Protein AF-A0A9E3S788-F1 (afdb_monomer_lite)

Structure (mmCIF, N/CA/C/O backbone):
data_AF-A0A9E3S788-F1
#
_entry.id   AF-A0A9E3S788-F1
#
loop_
_atom_site.group_PDB
_atom_site.id
_atom_site.type_symbol
_atom_site.label_atom_id
_atom_site.label_alt_id
_atom_site.label_comp_id
_atom_site.label_asym_id
_atom_site.label_entity_id
_atom_site.label_seq_id
_atom_site.pdbx_PDB_ins_code
_atom_site.Cartn_x
_atom_site.Cartn_y
_atom_site.Cartn_z
_atom_site.occupancy
_atom_site.B_iso_or_equiv
_atom_site.auth_seq_id
_atom_site.auth_comp_id
_atom_site.auth_asym_id
_atom_site.auth_atom_id
_atom_site.pdbx_PDB_model_num
ATOM 1 N N . MET A 1 1 ? -44.494 21.023 23.500 1.00 51.97 1 MET A N 1
ATOM 2 C CA . MET A 1 1 ? -43.697 19.990 24.198 1.00 51.97 1 MET A CA 1
ATOM 3 C C . MET A 1 1 ? -44.691 18.911 24.565 1.00 51.97 1 MET A C 1
ATOM 5 O O . MET A 1 1 ? -45.677 19.260 25.193 1.00 51.97 1 MET A O 1
ATOM 9 N N . ASP A 1 2 ? -44.509 17.673 24.111 1.00 56.81 2 ASP A N 1
ATOM 10 C CA . ASP A 1 2 ? -45.463 16.597 24.415 1.00 56.81 2 ASP A CA 1
ATOM 11 C C . ASP A 1 2 ? -45.472 16.323 25.936 1.00 56.81 2 ASP A C 1
ATOM 13 O O . ASP A 1 2 ? -44.430 16.396 26.594 1.00 56.81 2 ASP A O 1
ATOM 17 N N . ILE A 1 3 ? -46.638 16.017 26.510 1.00 45.88 3 ILE A N 1
ATOM 18 C CA . ILE A 1 3 ? -46.829 15.645 27.922 1.00 45.88 3 ILE A CA 1
ATOM 19 C C . ILE A 1 3 ? -45.903 14.476 28.302 1.00 45.88 3 ILE A C 1
ATOM 21 O O . ILE A 1 3 ? -45.375 14.432 29.417 1.00 45.88 3 ILE A O 1
ATOM 25 N N . ALA A 1 4 ? -45.625 13.573 27.356 1.00 45.78 4 ALA A N 1
ATOM 26 C CA . ALA A 1 4 ? -44.659 12.491 27.535 1.00 45.78 4 ALA A CA 1
ATOM 27 C C . ALA A 1 4 ? -43.223 13.001 27.781 1.00 45.78 4 ALA A C 1
ATOM 29 O O . ALA A 1 4 ? -42.484 12.433 28.587 1.00 45.78 4 ALA A O 1
ATOM 30 N N . GLU A 1 5 ? -42.836 14.106 27.144 1.00 53.78 5 GLU A N 1
ATOM 31 C CA . GLU A 1 5 ? -41.527 14.738 27.315 1.00 53.78 5 GLU A CA 1
ATOM 32 C C . GLU A 1 5 ? -41.461 15.565 28.610 1.00 53.78 5 GLU A C 1
ATOM 34 O O . GLU A 1 5 ? -40.453 15.525 29.315 1.00 53.78 5 GLU A O 1
ATOM 39 N N . ALA A 1 6 ? -42.572 16.195 29.012 1.00 50.94 6 ALA A N 1
ATOM 40 C CA . ALA A 1 6 ? -42.699 16.856 30.314 1.00 50.94 6 ALA A CA 1
ATOM 41 C C . ALA A 1 6 ? -42.519 15.871 31.488 1.00 50.94 6 ALA A C 1
ATOM 43 O O . ALA A 1 6 ? -41.813 16.164 32.455 1.00 50.94 6 ALA A O 1
ATOM 44 N N . HIS A 1 7 ? -43.112 14.675 31.391 1.00 46.72 7 HIS A N 1
ATOM 45 C CA . HIS A 1 7 ? -42.959 13.617 32.395 1.00 46.72 7 HIS A CA 1
ATOM 46 C C . HIS A 1 7 ? -41.556 12.996 32.399 1.00 46.72 7 HIS A C 1
ATOM 48 O O . HIS A 1 7 ? -41.038 12.674 33.469 1.00 46.72 7 HIS A O 1
ATOM 54 N N . ARG A 1 8 ? -40.903 12.880 31.235 1.00 51.12 8 ARG A N 1
ATOM 55 C CA . ARG A 1 8 ? -39.520 12.386 31.134 1.00 51.12 8 ARG A CA 1
ATOM 56 C C . ARG A 1 8 ? -38.520 13.341 31.790 1.00 51.12 8 ARG A C 1
ATOM 58 O O . ARG A 1 8 ? -37.602 12.888 32.465 1.00 51.12 8 ARG A O 1
ATOM 65 N N . VAL A 1 9 ? -38.734 14.652 31.655 1.00 53.38 9 VAL A N 1
ATOM 66 C CA . VAL A 1 9 ? -37.914 15.678 32.319 1.00 53.38 9 VAL A CA 1
ATOM 67 C C . VAL A 1 9 ? -38.135 15.679 33.835 1.00 53.38 9 VAL A C 1
ATOM 69 O O . VAL A 1 9 ? -37.173 15.835 34.577 1.00 53.38 9 VAL A O 1
ATOM 72 N N . LEU A 1 10 ? -39.358 15.438 34.321 1.00 49.16 10 LEU A N 1
ATOM 73 C CA . LEU A 1 10 ? -39.637 15.338 35.763 1.00 49.16 10 LEU A CA 1
ATOM 74 C C . LEU A 1 10 ? -39.034 14.079 36.416 1.00 49.16 10 LEU A C 1
ATOM 76 O O . LEU A 1 10 ? -38.689 14.118 37.596 1.00 49.16 10 LEU A O 1
ATOM 80 N N . GLY A 1 11 ? -38.840 12.995 35.655 1.00 49.06 11 GLY A N 1
ATOM 81 C CA . GLY A 1 11 ? -38.170 11.773 36.122 1.00 49.06 11 GLY A CA 1
ATOM 82 C C . GLY A 1 11 ? -36.664 11.918 36.395 1.00 49.06 11 GLY A C 1
ATOM 83 O O . GLY A 1 11 ? -36.104 11.094 37.109 1.00 49.06 11 GLY A O 1
ATOM 84 N N . LEU A 1 12 ? -36.013 12.973 35.888 1.00 45.81 12 LEU A N 1
ATOM 85 C CA . LEU A 1 12 ? -34.572 13.232 36.061 1.00 45.81 12 LEU A CA 1
ATOM 86 C C . LEU A 1 12 ? -34.208 13.954 37.375 1.00 45.81 12 LEU A C 1
ATOM 88 O O . LEU A 1 12 ? -33.037 14.243 37.602 1.00 45.81 12 LEU A O 1
ATOM 92 N N . TYR A 1 13 ? -35.178 14.249 38.248 1.00 52.66 13 TYR A N 1
ATOM 93 C CA . TYR A 1 13 ? -34.969 15.091 39.439 1.00 52.66 13 TYR A CA 1
ATOM 94 C C . TYR A 1 13 ? -35.128 14.361 40.777 1.00 52.66 13 TYR A C 1
ATOM 96 O O . TYR A 1 13 ? -35.486 14.969 41.791 1.00 52.66 13 TYR A O 1
ATOM 104 N N . VAL A 1 14 ? -34.816 13.066 40.821 1.00 43.00 14 VAL A N 1
ATOM 105 C CA . VAL A 1 14 ? -34.669 12.356 42.097 1.00 43.00 14 VAL A CA 1
ATOM 106 C C . VAL A 1 14 ? -33.431 12.913 42.817 1.00 43.00 14 VAL A C 1
ATOM 108 O O . VAL A 1 14 ? -32.303 12.594 42.463 1.00 43.00 14 VAL A O 1
ATOM 111 N N . GLY A 1 15 ? -33.645 13.799 43.800 1.00 52.47 15 GLY A N 1
ATOM 112 C CA . GLY A 1 15 ? -32.592 14.375 44.653 1.00 52.47 15 GLY A CA 1
ATOM 113 C C . GLY A 1 15 ? -32.324 15.880 44.499 1.00 52.47 15 GLY A C 1
ATOM 114 O O . GLY A 1 15 ? -31.479 16.412 45.217 1.00 52.47 15 GLY A O 1
ATOM 115 N N . ALA A 1 16 ? -33.028 16.597 43.616 1.00 67.00 16 ALA A N 1
ATOM 116 C CA . ALA A 1 16 ? -32.827 18.043 43.474 1.00 67.00 16 ALA A CA 1
ATOM 117 C C . ALA A 1 16 ? -33.511 18.858 44.596 1.00 67.00 16 ALA A C 1
ATOM 119 O O . ALA A 1 16 ? -34.590 18.480 45.064 1.00 67.00 16 ALA A O 1
ATOM 120 N N . PRO A 1 17 ? -32.937 20.006 45.015 1.00 76.25 17 PRO A N 1
ATOM 121 C CA . PRO A 1 17 ? -33.567 20.896 45.985 1.00 76.25 17 PRO A CA 1
ATOM 122 C C . PRO A 1 17 ? -34.932 21.391 45.494 1.00 76.25 17 PRO A C 1
ATOM 124 O O . PRO A 1 17 ? -35.088 21.773 44.333 1.00 76.25 17 PRO A O 1
ATOM 127 N N . ARG A 1 18 ? -35.912 21.444 46.402 1.00 62.62 18 ARG A N 1
ATOM 128 C CA . ARG A 1 18 ? -37.304 21.838 46.119 1.00 62.62 18 ARG A CA 1
ATOM 129 C C . ARG A 1 18 ? -37.424 23.147 45.326 1.00 62.62 18 ARG A C 1
ATOM 131 O O . ARG A 1 18 ? -38.243 23.236 44.419 1.00 62.62 18 ARG A O 1
ATOM 138 N N . GLU A 1 19 ? -36.572 24.125 45.617 1.00 70.25 19 GLU A N 1
ATOM 139 C CA . GLU A 1 19 ? -36.552 25.427 44.939 1.00 70.25 19 GLU A CA 1
ATOM 140 C C . GLU A 1 19 ? -36.201 25.319 43.443 1.00 70.25 19 GLU A C 1
ATOM 142 O O . GLU A 1 19 ? -36.765 26.045 42.626 1.00 70.25 19 GLU A O 1
ATOM 147 N N . GLN A 1 20 ? -35.332 24.376 43.051 1.00 70.38 20 GLN A N 1
ATOM 148 C CA . GLN A 1 20 ? -35.004 24.135 41.639 1.00 70.38 20 GLN A CA 1
ATOM 149 C C . GLN A 1 20 ? -36.152 23.445 40.900 1.00 70.38 20 GLN A C 1
ATOM 151 O O . GLN A 1 20 ? -36.431 23.779 39.747 1.00 70.38 20 GLN A O 1
ATOM 156 N N . ILE A 1 21 ? -36.846 22.524 41.575 1.00 66.25 21 ILE A N 1
ATOM 157 C CA . ILE A 1 21 ? -38.026 21.849 41.025 1.00 66.25 21 ILE A CA 1
ATOM 158 C C . ILE A 1 21 ? -39.144 22.875 40.792 1.00 66.25 21 ILE A C 1
ATOM 160 O O . ILE A 1 21 ? -39.721 22.920 39.706 1.00 66.25 21 ILE A O 1
ATOM 164 N N . GLU A 1 22 ? -39.403 23.755 41.763 1.00 71.75 22 GLU A N 1
ATOM 165 C CA . GLU A 1 22 ? -40.428 24.801 41.660 1.00 71.75 22 GLU A CA 1
ATOM 166 C C . GLU A 1 22 ? -40.088 25.847 40.580 1.00 71.75 22 GLU A C 1
ATOM 168 O O . GLU A 1 22 ? -40.952 26.206 39.773 1.00 71.75 22 GLU A O 1
ATOM 173 N N . ALA A 1 23 ? -38.828 26.294 40.494 1.00 75.88 23 ALA A N 1
ATOM 174 C CA . ALA A 1 23 ? -38.386 27.248 39.475 1.00 75.88 23 ALA A CA 1
ATOM 175 C C . ALA A 1 23 ? -38.502 26.680 38.052 1.00 75.88 23 ALA A C 1
ATOM 177 O O . ALA A 1 23 ? -39.002 27.355 37.147 1.00 75.88 23 ALA A O 1
ATOM 178 N N . ARG A 1 24 ? -38.094 25.421 37.849 1.00 72.12 24 ARG A N 1
ATOM 179 C CA . ARG A 1 24 ? -38.149 24.778 36.532 1.00 72.12 24 ARG A CA 1
ATOM 180 C C . ARG A 1 24 ? -39.569 24.391 36.137 1.00 72.12 24 ARG A C 1
ATOM 182 O O . ARG A 1 24 ? -39.924 24.528 34.970 1.00 72.12 24 ARG A O 1
ATOM 189 N N . HIS A 1 25 ? -40.405 23.988 37.096 1.00 73.69 25 HIS A N 1
ATOM 190 C CA . HIS A 1 25 ? -41.831 23.780 36.858 1.00 73.69 25 HIS A CA 1
ATOM 191 C C . HIS A 1 25 ? -42.501 25.073 36.375 1.00 73.69 25 HIS A C 1
ATOM 193 O O . HIS A 1 25 ? -43.206 25.060 35.370 1.00 73.69 25 HIS A O 1
ATOM 199 N N . LYS A 1 26 ? -42.199 26.216 37.006 1.00 79.81 26 LYS A N 1
ATOM 200 C CA . LYS A 1 26 ? -42.697 27.528 36.569 1.00 79.81 26 LYS A CA 1
ATOM 201 C C . LYS A 1 26 ? -42.248 27.883 35.146 1.00 79.81 26 LYS A C 1
ATOM 203 O O . LYS A 1 26 ? -43.044 28.411 34.373 1.00 79.81 26 LYS A O 1
ATOM 208 N N . GLU A 1 27 ? -41.002 27.576 34.789 1.00 80.25 27 GLU A N 1
ATOM 209 C CA . GLU A 1 27 ? -40.474 27.804 33.438 1.00 80.25 27 GLU A CA 1
ATOM 210 C C . GLU A 1 27 ? -41.140 26.906 32.384 1.00 80.25 27 GLU A C 1
ATOM 212 O O . GLU A 1 27 ? -41.506 27.388 31.313 1.00 80.25 27 GLU A O 1
ATOM 217 N N . LEU A 1 28 ? -41.329 25.617 32.676 1.00 74.44 28 LEU A N 1
ATOM 218 C CA . LEU A 1 28 ? -41.965 24.673 31.754 1.00 74.44 28 LEU A CA 1
ATOM 219 C C . LEU A 1 28 ? -43.443 25.013 31.536 1.00 74.44 28 LEU A C 1
ATOM 221 O O . LEU A 1 28 ? -43.900 25.028 30.395 1.00 74.44 28 LEU A O 1
ATOM 225 N N . THR A 1 29 ? -44.165 25.381 32.597 1.00 73.69 29 THR A N 1
ATOM 226 C CA . THR A 1 29 ? -45.568 25.808 32.503 1.00 73.69 29 THR A CA 1
ATOM 227 C C . THR A 1 29 ? -45.716 27.103 31.696 1.00 73.69 29 THR A C 1
ATOM 229 O O . THR A 1 29 ? -46.691 27.258 30.965 1.00 73.69 29 THR A O 1
ATOM 232 N N . ALA A 1 30 ? -44.727 28.004 31.742 1.00 80.00 30 ALA A N 1
ATOM 233 C CA . ALA A 1 30 ? -44.716 29.225 30.932 1.00 80.00 30 ALA A CA 1
ATOM 234 C C . ALA A 1 30 ? -44.502 28.972 29.425 1.00 80.00 30 ALA A C 1
ATOM 236 O O . ALA A 1 30 ? -44.825 29.842 28.618 1.00 80.00 30 ALA A O 1
ATOM 237 N N . ARG A 1 31 ? -43.974 27.802 29.035 1.00 80.69 31 ARG A N 1
ATOM 238 C CA . ARG A 1 31 ? -43.754 27.413 27.628 1.00 80.69 31 ARG A CA 1
ATOM 239 C C . ARG A 1 31 ? -44.934 26.665 27.000 1.00 80.69 31 ARG A C 1
ATOM 241 O O . ARG A 1 31 ? -44.900 26.406 25.799 1.00 80.69 31 ARG A O 1
ATOM 248 N N . LEU A 1 32 ? -45.943 26.302 27.789 1.00 82.31 32 LEU A N 1
ATOM 249 C CA . LEU A 1 32 ? -47.164 25.671 27.288 1.00 82.31 32 LEU A CA 1
ATOM 250 C C . LEU A 1 32 ? -48.051 26.691 26.573 1.00 82.31 32 LEU A C 1
ATOM 252 O O . LEU A 1 32 ? -48.121 27.856 26.975 1.00 82.31 32 LEU A O 1
A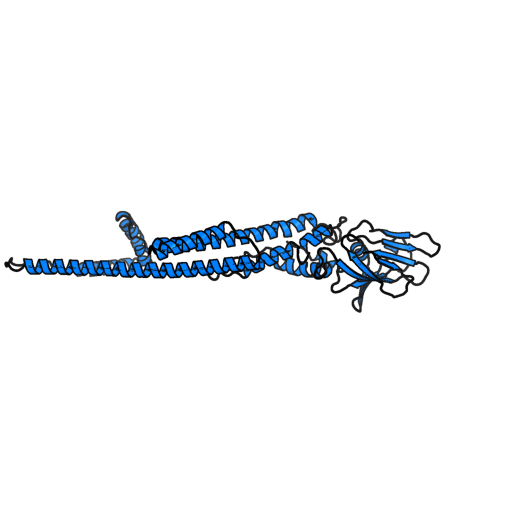TOM 256 N N . SER A 1 33 ? -48.753 26.238 25.537 1.00 83.19 33 SER A N 1
ATOM 257 C CA . SER A 1 33 ? -49.766 27.032 24.843 1.00 83.19 33 SER A CA 1
ATOM 258 C C . SER A 1 33 ? -50.957 27.346 25.760 1.00 83.19 33 SER A C 1
ATOM 260 O O . SER A 1 33 ? -51.181 26.697 26.783 1.00 83.19 33 SER A O 1
ATOM 262 N N . THR A 1 34 ? -51.743 28.367 25.412 1.00 82.88 34 THR A N 1
ATOM 263 C CA . THR A 1 34 ? -52.883 28.824 26.230 1.00 82.88 34 THR A CA 1
ATOM 264 C C . THR A 1 34 ? -53.951 27.739 26.430 1.00 82.88 34 THR A C 1
ATOM 266 O O . THR A 1 34 ? -54.576 27.683 27.494 1.00 82.88 34 THR A O 1
ATOM 269 N N . ASP A 1 35 ? -54.118 26.850 25.451 1.00 76.56 35 ASP A N 1
ATOM 270 C CA . ASP A 1 35 ? -55.052 25.723 25.525 1.00 76.56 35 ASP A CA 1
ATOM 271 C C . ASP A 1 35 ? -54.542 24.636 26.487 1.00 76.56 35 ASP A C 1
ATOM 273 O O . ASP A 1 35 ? -55.277 24.209 27.378 1.00 76.56 35 ASP A O 1
ATOM 277 N N . GLU A 1 36 ? -53.252 24.290 26.422 1.00 76.56 36 GLU A N 1
ATOM 278 C CA . GLU A 1 36 ? -52.609 23.338 27.346 1.00 76.56 36 GLU A CA 1
ATOM 279 C C . GLU A 1 36 ? -52.599 23.855 28.795 1.00 76.56 36 GLU A C 1
ATOM 281 O O . GLU A 1 36 ? -52.856 23.103 29.736 1.00 76.56 36 GLU A O 1
ATOM 286 N N . GLN A 1 37 ? -52.367 25.158 29.002 1.00 76.88 37 GLN A N 1
ATOM 287 C CA . GLN A 1 37 ? -52.449 25.772 30.334 1.00 76.88 37 GLN A CA 1
ATOM 288 C C . GLN A 1 37 ? -53.875 25.720 30.902 1.00 76.88 37 GLN A C 1
ATOM 290 O O . GLN A 1 37 ? -54.064 25.589 32.115 1.00 76.88 37 GLN A O 1
ATOM 295 N N . SER A 1 38 ? -54.884 25.826 30.035 1.00 75.19 38 SER A N 1
ATOM 296 C CA . SER A 1 38 ? -56.299 25.754 30.412 1.00 75.19 38 SER A CA 1
ATOM 297 C C . SER A 1 38 ? -56.716 24.321 30.764 1.00 75.19 38 SER A C 1
ATOM 299 O O . SER A 1 38 ? -57.498 24.123 31.696 1.00 75.19 38 SER A O 1
ATOM 301 N N . GLU A 1 39 ? -56.159 23.318 30.084 1.00 73.81 39 GLU A N 1
ATOM 302 C CA . GLU A 1 39 ? -56.354 21.896 30.390 1.00 73.81 39 GLU A CA 1
ATOM 303 C C . GLU A 1 39 ? -55.666 21.484 31.703 1.00 73.81 39 GLU A C 1
ATOM 305 O O . GLU A 1 39 ? -56.288 20.836 32.547 1.00 73.81 39 GLU A O 1
ATOM 310 N N . LEU A 1 40 ? -54.447 21.976 31.958 1.00 71.12 40 LEU A N 1
ATOM 311 C CA . LEU A 1 40 ? -53.758 21.822 33.248 1.00 71.12 40 LEU A CA 1
ATOM 312 C C . LEU A 1 40 ? -54.554 22.436 34.408 1.00 71.12 40 LEU A C 1
ATOM 314 O O . LEU A 1 40 ? -54.755 21.783 35.431 1.00 71.12 40 LEU A O 1
ATOM 318 N N . ARG A 1 41 ? -55.111 23.644 34.232 1.00 75.31 41 ARG A N 1
ATOM 319 C CA . ARG A 1 41 ? -55.994 24.253 35.245 1.00 75.31 41 ARG A CA 1
ATOM 320 C C . ARG A 1 41 ? -57.272 23.448 35.465 1.00 75.31 41 ARG A C 1
ATOM 322 O O . ARG A 1 41 ? -57.747 23.379 36.598 1.00 75.31 41 ARG A O 1
ATOM 329 N N . ARG A 1 42 ? -57.840 22.828 34.423 1.00 75.25 42 ARG A N 1
ATOM 330 C CA . ARG A 1 42 ? -59.000 21.929 34.567 1.00 75.25 42 ARG A CA 1
ATOM 331 C C . ARG A 1 42 ? -58.653 20.681 35.376 1.00 75.25 42 ARG A C 1
ATOM 333 O O . ARG A 1 42 ? -59.459 20.289 36.215 1.00 75.25 42 ARG A O 1
ATOM 340 N N . LEU A 1 43 ? -57.469 20.101 35.184 1.00 70.00 43 LEU A N 1
ATOM 341 C CA . LEU A 1 43 ? -56.996 18.943 35.950 1.00 70.00 43 LEU A CA 1
ATOM 342 C C . LEU A 1 43 ? -56.695 19.287 37.415 1.00 70.00 43 LEU A C 1
ATOM 344 O O . LEU A 1 43 ? -57.085 18.531 38.305 1.00 70.00 43 LEU A O 1
ATOM 348 N N . ASP A 1 44 ? -56.095 20.446 37.687 1.00 66.06 44 ASP A N 1
ATOM 349 C CA . ASP A 1 44 ? -55.877 20.921 39.061 1.00 66.06 44 ASP A CA 1
ATOM 350 C C . ASP A 1 44 ? -57.192 21.273 39.762 1.00 66.06 44 ASP A C 1
ATOM 352 O O . ASP A 1 44 ? -57.369 20.980 40.944 1.00 66.06 44 ASP A O 1
ATOM 356 N N . THR A 1 45 ? -58.167 21.812 39.024 1.00 60.81 45 THR A N 1
ATOM 357 C CA . THR A 1 45 ? -59.523 22.038 39.546 1.00 60.81 45 THR A CA 1
ATOM 358 C C . THR A 1 45 ? -60.233 20.705 39.806 1.00 60.81 45 THR A C 1
ATOM 360 O O . THR A 1 45 ? -60.866 20.548 40.844 1.00 60.81 45 THR A O 1
ATOM 363 N N . ALA A 1 46 ? -60.074 19.701 38.937 1.00 50.66 46 ALA A N 1
ATOM 364 C CA . ALA A 1 46 ? -60.618 18.358 39.153 1.00 50.66 46 ALA A CA 1
ATOM 365 C C . ALA A 1 46 ? -59.975 17.650 40.362 1.00 50.66 46 ALA A C 1
ATOM 367 O O . ALA A 1 46 ? -60.665 16.943 41.095 1.00 50.66 46 ALA A O 1
ATOM 368 N N . ARG A 1 47 ? -58.682 17.889 40.629 1.00 49.88 47 ARG A N 1
ATOM 369 C CA . ARG A 1 47 ? -58.004 17.444 41.861 1.00 49.88 47 ARG A CA 1
ATOM 370 C C . ARG A 1 47 ? -58.449 18.223 43.100 1.00 49.88 47 ARG A C 1
ATOM 372 O O . ARG A 1 47 ? -58.586 17.622 44.160 1.00 49.88 47 ARG A O 1
ATOM 379 N N . GLY A 1 48 ? -58.717 19.522 42.972 1.00 47.34 48 GLY A N 1
ATOM 380 C CA . GLY A 1 48 ? -59.234 20.363 44.055 1.00 47.34 48 GLY A CA 1
ATOM 381 C C . GLY A 1 48 ? -60.688 20.059 44.440 1.00 47.34 48 GLY A C 1
ATOM 382 O O . GLY A 1 48 ? -61.056 20.204 45.602 1.00 47.34 48 GLY A O 1
ATOM 383 N N . VAL A 1 49 ? -61.505 19.572 43.501 1.00 46.34 49 VAL A N 1
ATOM 384 C CA . VAL A 1 49 ? -62.928 19.239 43.723 1.00 46.34 49 VAL A CA 1
ATOM 385 C C . VAL A 1 49 ? -63.124 17.871 44.407 1.00 46.34 49 VAL A C 1
ATOM 387 O O . VAL A 1 49 ? -64.205 17.587 44.915 1.00 46.34 49 VAL A O 1
ATOM 390 N N . ALA A 1 50 ? -62.074 17.052 44.540 1.00 41.53 50 ALA A N 1
ATOM 391 C CA . ALA A 1 50 ? -62.108 15.817 45.336 1.00 41.53 50 ALA A CA 1
ATOM 392 C C . ALA A 1 50 ? -61.895 16.034 46.854 1.00 41.53 50 ALA A C 1
ATOM 394 O O . ALA A 1 50 ? -61.898 15.069 47.615 1.00 41.53 50 ALA A O 1
ATOM 395 N N . LEU A 1 51 ? -61.747 17.284 47.312 1.00 41.03 51 LEU A N 1
ATOM 396 C CA . LEU A 1 51 ? -61.746 17.668 48.730 1.00 41.03 51 LEU A CA 1
ATOM 397 C C . LEU A 1 51 ? -63.075 18.350 49.092 1.00 41.03 51 LEU A C 1
ATOM 399 O O . LEU A 1 51 ? -63.117 19.485 49.563 1.00 41.03 51 LEU A O 1
ATOM 403 N N . GLY A 1 52 ? -64.181 17.658 48.818 1.00 39.72 52 GLY A N 1
ATOM 404 C CA . GLY A 1 52 ? -65.500 18.037 49.315 1.00 39.72 52 GLY A CA 1
ATOM 405 C C . GLY A 1 52 ? -65.587 17.826 50.827 1.00 39.72 52 GLY A C 1
ATOM 406 O O . GLY A 1 52 ? -65.258 16.748 51.306 1.00 39.72 52 GLY A O 1
ATOM 407 N N . GLU A 1 53 ? -66.013 18.884 51.519 1.00 41.22 53 GLU A N 1
ATOM 408 C CA . GLU A 1 53 ? -66.551 18.962 52.886 1.00 41.22 53 GLU A CA 1
ATOM 409 C C . GLU A 1 53 ? -65.868 18.123 53.982 1.00 41.22 53 GLU A C 1
ATOM 411 O O . GLU A 1 53 ? -65.911 16.894 54.019 1.00 41.22 53 GLU A O 1
ATOM 416 N N . ALA A 1 54 ? -65.303 18.831 54.968 1.00 45.75 54 ALA A N 1
ATOM 417 C CA . ALA A 1 54 ? -64.846 18.234 56.215 1.00 45.75 54 ALA A CA 1
ATOM 418 C C . ALA A 1 54 ? -65.976 17.382 56.833 1.00 45.75 54 ALA A C 1
ATOM 420 O O . ALA A 1 54 ? -67.074 17.903 57.055 1.00 45.75 54 ALA A O 1
ATOM 421 N N . PRO A 1 55 ? -65.737 16.087 57.118 1.00 49.56 55 PRO A N 1
ATOM 422 C CA . PRO A 1 55 ? -66.757 15.237 57.706 1.00 49.56 55 PRO A CA 1
ATOM 423 C C . PRO A 1 55 ? -67.179 15.809 59.069 1.00 49.56 55 PRO A C 1
ATOM 425 O O . PRO A 1 55 ? -66.334 16.343 59.795 1.00 49.56 55 PRO A O 1
ATOM 428 N N . PRO A 1 56 ? -68.469 15.707 59.438 1.00 49.78 56 PRO A N 1
ATOM 429 C CA . PRO A 1 56 ? -68.964 16.209 60.713 1.00 49.78 56 PRO A CA 1
ATOM 430 C C . PRO A 1 56 ? -68.163 15.615 61.874 1.00 49.78 56 PRO A C 1
ATOM 432 O O . PRO A 1 56 ? -67.846 14.422 61.873 1.00 49.78 56 PRO A O 1
ATOM 435 N N . GLU A 1 57 ? -67.846 16.461 62.862 1.00 46.69 57 GLU A N 1
ATOM 436 C CA . GLU A 1 57 ? -67.074 16.089 64.048 1.00 46.69 57 GLU A CA 1
ATOM 437 C C . GLU A 1 57 ? -67.582 14.762 64.641 1.00 46.69 57 GLU A C 1
ATOM 439 O O . GLU A 1 57 ? -68.745 14.664 65.061 1.00 46.69 57 GLU A O 1
ATOM 444 N N . PRO A 1 58 ? -66.735 13.717 64.706 1.00 46.62 58 PRO A N 1
ATOM 445 C CA . PRO A 1 58 ? -67.143 12.453 65.283 1.00 46.62 58 PRO A CA 1
ATOM 446 C C . PRO A 1 58 ? -67.382 12.658 66.778 1.00 46.62 58 PRO A C 1
ATOM 448 O O . PRO A 1 58 ? -66.457 12.938 67.545 1.00 46.62 58 PRO A O 1
ATOM 451 N N . LYS A 1 59 ? -68.637 12.483 67.214 1.00 52.00 59 LYS A N 1
ATOM 452 C CA . LYS A 1 59 ? -68.981 12.373 68.637 1.00 52.00 59 LYS A CA 1
ATOM 453 C C . LYS A 1 59 ? -68.034 11.352 69.272 1.00 52.00 59 LYS A C 1
ATOM 455 O O . LYS A 1 59 ? -68.036 10.182 68.888 1.00 52.00 59 LYS A O 1
ATOM 460 N N . ARG A 1 60 ? -67.211 11.815 70.223 1.00 47.00 60 ARG A N 1
ATOM 461 C CA . ARG A 1 60 ? -66.208 11.030 70.961 1.00 47.00 60 ARG A CA 1
ATOM 462 C C . ARG A 1 60 ? -66.884 9.921 71.771 1.00 47.00 60 ARG A C 1
ATOM 464 O O . ARG A 1 60 ? -67.107 10.045 72.968 1.00 47.00 60 ARG A O 1
ATOM 471 N N . GLY A 1 61 ? -67.215 8.822 71.104 1.00 56.38 61 GLY A N 1
ATOM 472 C CA . GLY A 1 61 ? -67.506 7.547 71.740 1.00 56.38 61 GLY A CA 1
ATOM 473 C C . GLY A 1 61 ? -66.191 6.815 72.047 1.00 56.38 61 GLY A C 1
ATOM 474 O O . GLY A 1 61 ? -65.284 6.835 71.210 1.00 56.38 61 GLY A O 1
ATOM 475 N N . PRO A 1 62 ? -66.067 6.110 73.186 1.00 51.78 62 PRO A N 1
ATOM 476 C CA . PRO A 1 62 ? -64.828 5.469 73.663 1.00 51.78 62 PRO A CA 1
ATOM 477 C C . PRO A 1 62 ? -64.306 4.300 72.791 1.00 51.78 62 PRO A C 1
ATOM 479 O O . PRO A 1 62 ? -63.457 3.522 73.219 1.00 51.78 62 PRO A O 1
ATOM 482 N N . ARG A 1 63 ? -64.789 4.160 71.548 1.00 54.22 63 ARG A N 1
ATOM 483 C CA . ARG A 1 63 ? -64.368 3.147 70.563 1.00 54.22 63 ARG A CA 1
ATOM 484 C C . ARG A 1 63 ? -63.620 3.719 69.344 1.00 54.22 63 ARG A C 1
ATOM 486 O O . ARG A 1 63 ? -63.054 2.935 68.589 1.00 54.22 63 ARG A O 1
ATOM 493 N N . GLY A 1 64 ? -63.547 5.047 69.174 1.00 51.47 64 GLY A N 1
ATOM 494 C CA . GLY A 1 64 ? -62.941 5.691 67.991 1.00 51.47 64 GLY A CA 1
ATOM 495 C C . GLY A 1 64 ? -61.422 5.519 67.849 1.00 51.47 64 GLY A C 1
ATOM 496 O O . GLY A 1 64 ? -60.914 5.428 66.735 1.00 51.47 64 GLY A O 1
ATOM 497 N N . TRP A 1 65 ? -60.692 5.375 68.960 1.00 62.22 65 TRP A N 1
ATOM 498 C CA . TRP A 1 65 ? -59.231 5.205 68.926 1.00 62.22 65 TRP A CA 1
ATOM 499 C C . TRP A 1 65 ? -58.802 3.903 68.230 1.00 62.22 65 TRP A C 1
ATOM 501 O O . TRP A 1 65 ? -57.780 3.878 67.554 1.00 62.22 65 TRP A O 1
ATOM 511 N N . LYS A 1 66 ? -59.614 2.838 68.329 1.00 61.97 66 LYS A N 1
ATOM 512 C CA . LYS A 1 66 ? -59.314 1.549 67.688 1.00 61.97 66 LYS A CA 1
ATOM 513 C C . LYS A 1 66 ? -59.413 1.630 66.163 1.00 61.97 66 LYS A C 1
ATOM 515 O O . LYS A 1 66 ? -58.612 1.010 65.478 1.00 61.97 66 LYS A O 1
ATOM 520 N N . VAL A 1 67 ? -60.359 2.414 65.642 1.00 65.81 67 VAL A N 1
ATOM 521 C CA . VAL A 1 67 ? -60.526 2.638 64.195 1.00 65.81 67 VAL A CA 1
ATOM 522 C C . VAL A 1 67 ? -59.385 3.498 63.652 1.00 65.81 67 VAL A C 1
ATOM 524 O O . VAL A 1 67 ? -58.827 3.187 62.605 1.00 65.81 67 VAL A O 1
ATOM 527 N N . LEU A 1 68 ? -58.981 4.528 64.402 1.00 63.97 68 LEU A N 1
ATOM 528 C CA . LEU A 1 68 ? -57.863 5.391 64.025 1.00 63.97 68 LEU A CA 1
ATOM 529 C C . LEU A 1 68 ? -56.527 4.629 64.041 1.00 63.97 68 LEU A C 1
ATOM 531 O O . LEU A 1 68 ? -55.755 4.720 63.092 1.00 63.97 68 LEU A O 1
ATOM 535 N N . LEU A 1 69 ? -56.293 3.810 65.073 1.00 68.81 69 LEU A N 1
ATOM 536 C CA . LEU A 1 69 ? -55.123 2.934 65.159 1.00 68.81 69 LEU A CA 1
ATOM 537 C C . LEU A 1 69 ? -55.097 1.925 64.002 1.00 68.81 69 LEU A C 1
ATOM 539 O O . LEU A 1 69 ? -54.055 1.733 63.384 1.00 68.81 69 LEU A O 1
ATOM 543 N N . PHE A 1 70 ? -56.242 1.323 63.669 1.00 72.81 70 PHE A N 1
ATOM 544 C CA . PHE A 1 70 ? -56.346 0.398 62.542 1.00 72.81 70 PHE A CA 1
ATOM 545 C C . PHE A 1 70 ? -56.042 1.083 61.198 1.00 72.81 70 PHE A C 1
ATOM 547 O O . PHE A 1 70 ? -55.280 0.534 60.404 1.00 72.81 70 PHE A O 1
ATOM 554 N N . MET A 1 71 ? -56.551 2.297 60.951 1.00 69.12 71 MET A N 1
ATOM 555 C CA . MET A 1 71 ? -56.218 3.059 59.735 1.00 69.12 71 MET A CA 1
ATOM 556 C C . MET A 1 71 ? -54.731 3.409 59.649 1.00 69.12 71 MET A C 1
ATOM 558 O O . MET A 1 71 ? -54.138 3.235 58.588 1.00 69.12 71 MET A O 1
ATOM 562 N N . VAL A 1 72 ? -54.112 3.847 60.751 1.00 71.50 72 VAL A N 1
ATOM 563 C CA . VAL A 1 72 ? -52.676 4.174 60.781 1.00 71.50 72 VAL A CA 1
ATOM 564 C C . VAL A 1 72 ? -51.824 2.931 60.516 1.00 71.50 72 VAL A C 1
ATOM 566 O O . VAL A 1 72 ? -50.920 2.979 59.686 1.00 71.50 72 VAL A O 1
ATOM 569 N N . VAL A 1 73 ? -52.143 1.797 61.148 1.00 75.62 73 VAL A N 1
ATOM 570 C CA . VAL A 1 73 ? -51.444 0.523 60.903 1.00 75.62 73 VAL A CA 1
ATOM 571 C C . VAL A 1 73 ? -51.610 0.074 59.450 1.00 75.62 73 VAL A C 1
ATOM 573 O O . VAL A 1 73 ? -50.639 -0.335 58.819 1.00 75.62 73 VAL A O 1
ATOM 576 N N . THR A 1 74 ? -52.812 0.203 58.886 1.00 73.81 74 THR A N 1
ATOM 577 C CA . THR A 1 74 ? -53.079 -0.176 57.490 1.00 73.81 74 THR A CA 1
ATOM 578 C C . THR A 1 74 ? -52.322 0.727 56.510 1.00 73.81 74 THR A C 1
ATOM 580 O O . THR A 1 74 ? -51.725 0.228 55.561 1.00 73.81 74 THR A O 1
ATOM 583 N N . MET A 1 75 ? -52.269 2.042 56.754 1.00 73.62 75 MET A N 1
ATOM 584 C CA . MET A 1 75 ? -51.473 2.970 55.940 1.00 73.62 75 MET A CA 1
ATOM 585 C C . MET A 1 75 ? -49.971 2.683 56.026 1.00 73.62 75 MET A C 1
ATOM 587 O O . MET A 1 75 ? -49.295 2.721 55.001 1.00 73.62 75 MET A O 1
ATOM 591 N N . LEU A 1 76 ? -49.448 2.350 57.210 1.00 72.50 76 LEU A N 1
ATOM 592 C CA . LEU A 1 76 ? -48.041 1.971 57.377 1.00 72.50 76 LEU A CA 1
ATOM 593 C C . LEU A 1 76 ? -47.707 0.661 56.653 1.00 72.50 76 LEU A C 1
ATOM 595 O O . LEU A 1 76 ? -46.642 0.561 56.048 1.00 72.50 76 LEU A O 1
ATOM 599 N N . LEU A 1 77 ? -48.619 -0.316 56.655 1.00 73.94 77 LEU A N 1
ATOM 600 C CA . LEU A 1 77 ? -48.453 -1.560 55.898 1.00 73.94 77 LEU A CA 1
ATOM 601 C C . LEU A 1 77 ? -48.452 -1.311 54.384 1.00 73.94 77 LEU A C 1
ATOM 603 O O . LEU A 1 77 ? -47.587 -1.843 53.694 1.00 73.94 77 LEU A O 1
ATOM 607 N N . ILE A 1 78 ? -49.357 -0.465 53.879 1.00 72.06 78 ILE A N 1
ATOM 608 C CA . ILE A 1 78 ? -49.415 -0.094 52.454 1.00 72.06 78 ILE A CA 1
ATOM 609 C C . ILE A 1 78 ? -48.159 0.683 52.033 1.00 72.06 78 ILE A C 1
ATOM 611 O O . ILE A 1 78 ? -47.589 0.418 50.969 1.00 72.06 78 ILE A O 1
ATOM 615 N N . ALA A 1 79 ? -47.696 1.620 52.865 1.00 68.25 79 ALA A N 1
ATOM 616 C CA . ALA A 1 79 ? -46.459 2.356 52.620 1.00 68.25 79 ALA A CA 1
ATOM 617 C C . ALA A 1 79 ? -45.251 1.405 52.607 1.00 68.25 79 ALA A C 1
ATOM 619 O O . ALA A 1 79 ? -44.478 1.416 51.652 1.00 68.25 79 ALA A O 1
ATOM 620 N N . GLY A 1 80 ? -45.139 0.516 53.600 1.00 68.25 80 GLY A N 1
ATOM 621 C CA . GLY A 1 80 ? -44.081 -0.495 53.671 1.00 68.25 80 GLY A CA 1
ATOM 622 C C . GLY A 1 80 ? -44.066 -1.435 52.463 1.00 68.25 80 GLY A C 1
ATOM 623 O O . GLY A 1 80 ? -43.012 -1.642 51.865 1.00 68.25 80 GLY A O 1
ATOM 624 N N . SER A 1 81 ? -45.227 -1.942 52.031 1.00 69.88 81 SER A N 1
ATOM 625 C CA . SER A 1 81 ? -45.315 -2.795 50.837 1.00 69.88 81 SER A CA 1
ATOM 626 C C . SER A 1 81 ? -44.960 -2.053 49.547 1.00 69.88 81 SER A C 1
ATOM 628 O O . SER A 1 81 ? -44.380 -2.650 48.642 1.00 69.88 81 SER A O 1
ATOM 630 N N . SER A 1 82 ? -45.263 -0.753 49.465 1.00 65.00 82 SER A N 1
ATOM 631 C CA . SER A 1 82 ? -44.928 0.074 48.298 1.00 65.00 82 SER A CA 1
ATOM 632 C C . SER A 1 82 ? -43.422 0.335 48.204 1.00 65.00 82 SER A C 1
ATOM 634 O O . SER A 1 82 ? -42.855 0.211 47.122 1.00 65.00 82 SER A O 1
ATOM 636 N N . PHE A 1 83 ? -42.753 0.613 49.329 1.00 69.44 83 PHE A N 1
ATOM 637 C CA . PHE A 1 83 ? -41.293 0.770 49.373 1.00 69.44 83 PHE A CA 1
ATOM 638 C C . PHE A 1 83 ? -40.557 -0.520 48.997 1.00 69.44 83 PHE A C 1
ATOM 640 O O . PHE A 1 83 ? -39.620 -0.477 48.205 1.00 69.44 83 PHE A O 1
ATOM 647 N N . ILE A 1 84 ? -41.011 -1.671 49.506 1.00 73.50 84 ILE A N 1
ATOM 648 C CA . ILE A 1 84 ? -40.442 -2.977 49.143 1.00 73.50 84 ILE A CA 1
ATOM 649 C C . ILE A 1 84 ? -40.650 -3.257 47.647 1.00 73.50 84 ILE A C 1
ATOM 651 O O . ILE A 1 84 ? -39.730 -3.709 46.972 1.00 73.50 84 ILE A O 1
ATOM 655 N N . GLY A 1 85 ? -41.835 -2.951 47.107 1.00 68.75 85 GLY A N 1
ATOM 656 C CA . GLY A 1 85 ? -42.128 -3.114 45.682 1.00 68.75 85 GLY A CA 1
ATOM 657 C C . GLY A 1 85 ? -41.232 -2.262 44.779 1.00 68.75 85 GLY A C 1
ATOM 658 O O . GLY A 1 85 ? -40.703 -2.781 43.799 1.00 68.75 85 GLY A O 1
ATOM 659 N N . ILE A 1 86 ? -41.020 -0.988 45.127 1.00 74.88 86 ILE A N 1
ATOM 660 C CA . ILE A 1 86 ? -40.127 -0.078 44.388 1.00 74.88 86 ILE A CA 1
ATOM 661 C C . ILE A 1 86 ? -38.683 -0.590 44.442 1.00 74.88 86 ILE A C 1
ATOM 663 O O . ILE A 1 86 ? -38.074 -0.758 43.393 1.00 74.88 86 ILE A O 1
ATOM 667 N N . ALA A 1 87 ? -38.179 -0.960 45.624 1.00 71.75 87 ALA A N 1
ATOM 668 C CA . ALA A 1 87 ? -36.821 -1.489 45.774 1.00 71.75 87 ALA A CA 1
ATOM 669 C C . ALA A 1 87 ? -36.585 -2.779 44.962 1.00 71.75 87 ALA A C 1
ATOM 671 O O . ALA A 1 87 ? -35.524 -2.954 44.369 1.00 71.75 87 ALA A O 1
ATOM 672 N N . ILE A 1 88 ? -37.581 -3.672 44.883 1.00 77.75 88 ILE A N 1
ATOM 673 C CA . ILE A 1 88 ? -37.496 -4.889 44.058 1.00 77.75 88 ILE A CA 1
ATOM 674 C C . ILE A 1 88 ? -37.492 -4.550 42.561 1.00 77.75 88 ILE A C 1
ATOM 676 O O . ILE A 1 88 ? -36.779 -5.193 41.790 1.00 77.75 88 ILE A O 1
ATOM 680 N N . ILE A 1 89 ? -38.307 -3.585 42.125 1.00 80.50 89 ILE A N 1
ATOM 681 C CA . ILE A 1 89 ? -38.366 -3.171 40.716 1.00 80.50 89 ILE A CA 1
ATOM 682 C C . ILE A 1 89 ? -37.060 -2.488 40.302 1.00 80.50 89 ILE A C 1
ATOM 684 O O . ILE A 1 89 ? -36.541 -2.802 39.232 1.00 80.50 89 ILE A O 1
ATOM 688 N N . ASP A 1 90 ? -36.522 -1.607 41.144 1.00 82.88 90 ASP A N 1
ATOM 689 C CA . ASP A 1 90 ? -35.270 -0.897 40.879 1.00 82.88 90 ASP A CA 1
ATOM 690 C C . ASP A 1 90 ? -34.082 -1.866 40.860 1.00 82.88 90 ASP A C 1
ATOM 692 O O . ASP A 1 90 ? -33.304 -1.839 39.911 1.00 82.88 90 ASP A O 1
ATOM 696 N N . GLY A 1 91 ? -34.019 -2.815 41.803 1.00 81.56 91 GLY A N 1
ATOM 697 C CA . GLY A 1 91 ? -33.002 -3.871 41.791 1.00 81.56 91 GLY A CA 1
ATOM 698 C C . GLY A 1 91 ? -33.048 -4.725 40.518 1.00 81.56 91 GLY A C 1
ATOM 699 O O . GLY A 1 91 ? -32.029 -4.929 39.870 1.00 81.56 91 GLY A O 1
ATOM 700 N N . LYS A 1 92 ? -34.241 -5.155 40.078 1.00 88.44 92 LYS A N 1
ATOM 701 C CA . LYS A 1 92 ? -34.385 -5.920 38.823 1.00 88.44 92 LYS A CA 1
ATOM 702 C C . LYS A 1 92 ? -33.979 -5.126 37.581 1.00 88.44 92 LYS A C 1
ATOM 704 O O . LYS A 1 92 ? -33.512 -5.721 36.613 1.00 88.44 92 LYS A O 1
ATOM 709 N N . ARG A 1 93 ? -34.209 -3.809 37.574 1.00 86.56 93 ARG A N 1
ATOM 710 C CA . ARG A 1 93 ? -33.788 -2.932 36.473 1.00 86.56 93 ARG A CA 1
ATOM 711 C C . ARG A 1 93 ? -32.273 -2.775 36.440 1.00 86.56 93 ARG A C 1
ATOM 713 O O . ARG A 1 93 ? -31.719 -2.887 35.353 1.00 86.56 93 ARG A O 1
ATOM 720 N N . ALA A 1 94 ? -31.641 -2.583 37.598 1.00 87.81 94 ALA A N 1
ATOM 721 C CA . ALA A 1 94 ? -30.189 -2.494 37.714 1.00 87.81 94 ALA A CA 1
ATOM 722 C C . ALA A 1 94 ? -29.517 -3.767 37.178 1.00 87.81 94 ALA A C 1
ATOM 724 O O . ALA A 1 94 ? -28.704 -3.679 36.266 1.00 87.81 94 ALA A O 1
ATOM 725 N N . THR A 1 95 ? -29.953 -4.954 37.616 1.00 91.31 95 THR A N 1
ATOM 726 C CA . THR A 1 95 ? -29.390 -6.225 37.127 1.00 91.31 95 THR A CA 1
ATOM 727 C C . THR A 1 95 ? -29.565 -6.396 35.612 1.00 91.31 95 THR A C 1
ATOM 729 O O . THR A 1 95 ? -28.612 -6.737 34.917 1.00 91.31 95 THR A O 1
ATOM 732 N N . ALA A 1 96 ? -30.752 -6.106 35.064 1.00 93.69 96 ALA A N 1
ATOM 733 C CA . ALA A 1 96 ? -30.993 -6.217 33.621 1.00 93.69 96 ALA A CA 1
ATOM 734 C C . ALA A 1 96 ? -30.148 -5.225 32.794 1.00 93.69 96 ALA A C 1
ATOM 736 O O . ALA A 1 96 ? -29.727 -5.535 31.677 1.00 93.69 96 ALA A O 1
ATOM 737 N N . GLU A 1 97 ? -29.899 -4.025 33.322 1.00 94.06 97 GLU A N 1
ATOM 738 C CA . GLU A 1 97 ? -29.003 -3.051 32.701 1.00 94.06 97 GLU A CA 1
ATOM 739 C C . GLU A 1 97 ? -27.540 -3.507 32.761 1.00 94.06 97 GLU A C 1
ATOM 741 O O . GLU A 1 97 ? -26.851 -3.444 31.739 1.00 94.06 97 GLU A O 1
ATOM 746 N N . THR A 1 98 ? -27.090 -4.033 33.903 1.00 95.31 98 THR A N 1
ATOM 747 C CA . THR A 1 98 ? -25.751 -4.613 34.076 1.00 95.31 98 THR A CA 1
ATOM 748 C C . THR A 1 98 ? -25.511 -5.764 33.104 1.00 95.31 98 THR A C 1
ATOM 750 O O . THR A 1 98 ? -24.489 -5.773 32.423 1.00 95.31 98 THR A O 1
ATOM 753 N N . GLU A 1 99 ? -26.466 -6.687 32.952 1.00 95.94 99 GLU A N 1
ATOM 754 C CA . GLU A 1 99 ? -26.381 -7.792 31.985 1.00 95.94 99 GLU A CA 1
ATOM 755 C C . GLU A 1 99 ? -26.268 -7.288 30.539 1.00 95.94 99 GLU A C 1
ATOM 757 O O . GLU A 1 99 ? -25.464 -7.799 29.753 1.00 95.94 99 GLU A O 1
ATOM 762 N N . ARG A 1 100 ? -27.039 -6.251 30.183 1.00 96.25 100 ARG A N 1
ATOM 763 C CA . ARG A 1 100 ? -26.966 -5.620 28.859 1.00 96.25 100 ARG A CA 1
ATOM 764 C C . ARG A 1 100 ? -25.586 -5.004 28.614 1.00 96.25 100 ARG A C 1
ATOM 766 O O . ARG A 1 100 ? -25.021 -5.203 27.540 1.00 96.25 100 ARG A O 1
ATOM 773 N N . LEU A 1 101 ? -25.055 -4.262 29.588 1.00 96.00 101 LEU A N 1
ATOM 774 C CA . LEU A 1 101 ? -23.742 -3.615 29.500 1.00 96.00 101 LEU A CA 1
ATOM 775 C C . LEU A 1 101 ? -22.597 -4.632 29.476 1.00 96.00 101 LEU A C 1
ATOM 777 O O . LEU A 1 101 ? -21.646 -4.447 28.721 1.00 96.00 101 LEU A O 1
ATOM 781 N N . HIS A 1 102 ? -22.706 -5.723 30.234 1.00 97.19 102 HIS A N 1
ATOM 782 C CA . HIS A 1 102 ? -21.770 -6.843 30.181 1.00 97.19 102 HIS A CA 1
ATOM 783 C C . HIS A 1 102 ? -21.722 -7.454 28.772 1.00 97.19 102 HIS A C 1
ATOM 785 O O . HIS A 1 102 ? -20.644 -7.556 28.186 1.00 97.19 102 HIS A O 1
ATOM 791 N N . ALA A 1 103 ? -22.881 -7.779 28.185 1.00 96.56 103 ALA A N 1
ATOM 792 C CA . ALA A 1 103 ? -22.955 -8.336 26.832 1.00 96.56 103 ALA A CA 1
ATOM 793 C C . ALA A 1 103 ? -22.378 -7.379 25.771 1.00 96.56 103 ALA A C 1
ATOM 795 O O . ALA A 1 103 ? -21.683 -7.805 24.847 1.00 96.56 103 ALA A O 1
ATOM 796 N N . GLU A 1 104 ? -22.634 -6.078 25.916 1.00 96.00 104 GLU A N 1
ATOM 797 C CA . GLU A 1 104 ? -22.090 -5.033 25.049 1.00 96.00 104 GLU A CA 1
ATOM 798 C C . GLU A 1 104 ? -20.560 -4.946 25.159 1.00 96.00 104 GLU A C 1
ATOM 800 O O . GLU A 1 104 ? -19.862 -5.024 24.147 1.00 96.00 104 GLU A O 1
ATOM 805 N N . ALA A 1 105 ? -20.025 -4.869 26.379 1.00 96.31 105 ALA A N 1
ATOM 806 C CA . ALA A 1 105 ? -18.587 -4.848 26.635 1.00 96.31 105 ALA A CA 1
ATOM 807 C C . ALA A 1 105 ? -17.900 -6.123 26.113 1.00 96.31 105 ALA A C 1
ATOM 809 O O . ALA A 1 105 ? -16.850 -6.048 25.474 1.00 96.31 105 ALA A O 1
ATOM 810 N N . GLN A 1 106 ? -18.519 -7.292 26.302 1.00 97.56 106 GLN A N 1
ATOM 811 C CA . GLN A 1 106 ? -18.016 -8.567 25.795 1.00 97.56 106 GLN A CA 1
ATOM 812 C C . GLN A 1 106 ? -17.961 -8.599 24.259 1.00 97.56 106 GLN A C 1
ATOM 814 O O . GLN A 1 106 ? -16.986 -9.097 23.693 1.00 97.56 106 GLN A O 1
ATOM 819 N N . ALA A 1 107 ? -18.968 -8.046 23.578 1.00 96.00 107 ALA A N 1
ATOM 820 C CA . ALA A 1 107 ? -18.971 -7.941 22.121 1.00 96.00 107 ALA A CA 1
ATOM 821 C C . ALA A 1 107 ? -17.849 -7.018 21.614 1.00 96.00 107 ALA A C 1
ATOM 823 O O . ALA A 1 107 ? -17.118 -7.392 20.698 1.00 96.00 107 ALA A O 1
ATOM 824 N N . ILE A 1 108 ? -17.657 -5.852 22.245 1.00 96.50 108 ILE A N 1
ATOM 825 C CA . ILE A 1 108 ? -16.577 -4.914 21.891 1.00 96.50 108 ILE A CA 1
ATOM 826 C C . ILE A 1 108 ? -15.205 -5.570 22.094 1.00 96.50 108 ILE A C 1
ATOM 828 O O . ILE A 1 108 ? -14.351 -5.501 21.207 1.00 96.50 108 ILE A O 1
ATOM 832 N N . ARG A 1 109 ? -15.006 -6.260 23.225 1.00 97.38 109 ARG A N 1
ATOM 833 C CA . ARG A 1 109 ? -13.788 -7.028 23.508 1.00 97.38 109 ARG A 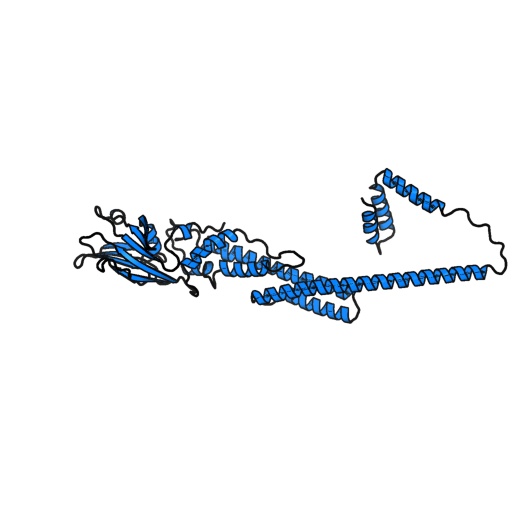CA 1
ATOM 834 C C . ARG A 1 109 ? -13.501 -8.066 22.431 1.00 97.38 109 ARG A C 1
ATOM 836 O O . ARG A 1 109 ? -12.376 -8.151 21.951 1.00 97.38 109 ARG A O 1
ATOM 843 N N . ALA A 1 110 ? -14.506 -8.855 22.053 1.00 96.62 110 ALA A N 1
ATOM 844 C CA . ALA A 1 110 ? -14.352 -9.894 21.041 1.00 96.62 110 ALA A CA 1
ATOM 845 C C . ALA A 1 110 ? -13.946 -9.301 19.682 1.00 96.62 110 ALA A C 1
ATOM 847 O O . ALA A 1 110 ? -13.062 -9.845 19.016 1.00 96.62 110 ALA A O 1
ATOM 848 N N . SER A 1 111 ? -14.532 -8.161 19.301 1.00 96.00 111 SER A N 1
ATOM 849 C CA . SER A 1 111 ? -14.128 -7.415 18.107 1.00 96.00 111 SER A CA 1
ATOM 850 C C . SER A 1 111 ? -12.679 -6.926 18.197 1.00 96.00 111 SER A C 1
ATOM 852 O O . SER A 1 111 ? -11.927 -7.089 17.237 1.00 96.00 111 SER A O 1
ATOM 854 N N . TRP A 1 112 ? -12.258 -6.384 19.346 1.00 96.88 112 TRP A N 1
ATOM 855 C CA . TRP A 1 112 ? -10.876 -5.936 19.576 1.00 96.88 112 TRP A CA 1
ATOM 856 C C . TRP A 1 112 ? -9.871 -7.090 19.477 1.00 96.88 112 TRP A C 1
ATOM 858 O O . TRP A 1 112 ? -8.868 -6.990 18.770 1.00 96.88 112 TRP A O 1
ATOM 868 N N . ASP A 1 113 ? -10.162 -8.218 20.124 1.00 96.81 113 ASP A N 1
ATOM 869 C CA . ASP A 1 113 ? -9.307 -9.405 20.097 1.00 96.81 113 ASP A CA 1
ATOM 870 C C . ASP A 1 113 ? -9.207 -9.999 18.680 1.00 96.81 113 ASP A C 1
ATOM 872 O O . ASP A 1 113 ? -8.121 -10.393 18.241 1.00 96.81 113 ASP A O 1
ATOM 876 N N . SER A 1 114 ? -10.318 -10.024 17.934 1.00 95.81 114 SER A N 1
ATOM 877 C CA . SER A 1 114 ? -10.341 -10.460 16.533 1.00 95.81 114 SER A CA 1
ATOM 878 C C . SER A 1 114 ? -9.497 -9.546 15.644 1.00 95.81 114 SER A C 1
ATOM 880 O O . SER A 1 114 ? -8.647 -10.034 14.894 1.00 95.81 114 SER A O 1
ATOM 882 N N . TYR A 1 115 ? -9.677 -8.228 15.776 1.00 96.06 115 TYR A N 1
ATOM 883 C CA . TYR A 1 115 ? -8.890 -7.228 15.060 1.00 96.06 115 TYR A CA 1
ATOM 884 C C . TYR A 1 115 ? -7.393 -7.430 15.312 1.00 96.06 115 TYR A C 1
ATOM 886 O O . TYR A 1 115 ? -6.639 -7.672 14.367 1.00 96.06 115 TYR A O 1
ATOM 894 N N . ARG A 1 116 ? -6.972 -7.471 16.583 1.00 96.88 116 ARG A N 1
ATOM 895 C CA . ARG A 1 116 ? -5.570 -7.688 16.970 1.00 96.88 116 ARG A CA 1
ATOM 896 C C . ARG A 1 116 ? -4.980 -8.968 16.403 1.00 96.88 116 ARG A C 1
ATOM 898 O O . ARG A 1 116 ? -3.841 -8.982 15.943 1.00 96.88 116 ARG A O 1
ATOM 905 N N . LYS A 1 117 ? -5.744 -10.059 16.444 1.00 96.19 117 LYS A N 1
ATOM 906 C CA . LYS A 1 117 ? -5.304 -11.344 15.902 1.00 96.19 117 LYS A CA 1
ATOM 907 C C . LYS A 1 117 ? -5.110 -11.281 14.386 1.00 96.19 117 LYS A C 1
ATOM 909 O O . LYS A 1 117 ? -4.176 -11.900 13.885 1.00 96.19 117 LYS A O 1
ATOM 914 N N . SER A 1 118 ? -5.978 -10.563 13.672 1.00 95.00 118 SER A N 1
ATOM 915 C CA . SER A 1 118 ? -5.918 -10.441 12.210 1.00 95.00 118 SER A CA 1
ATOM 916 C C . SER A 1 118 ? -4.759 -9.567 11.722 1.00 95.00 118 SER A C 1
ATOM 918 O O . SER A 1 118 ? -4.136 -9.890 10.713 1.00 95.00 118 SER A O 1
ATOM 920 N N . THR A 1 119 ? -4.427 -8.506 12.461 1.00 94.50 119 THR A N 1
ATOM 921 C CA . THR A 1 119 ? -3.360 -7.556 12.107 1.00 94.50 119 THR A CA 1
ATOM 922 C C . THR A 1 119 ? -2.014 -7.903 12.740 1.00 94.50 119 THR A C 1
ATOM 924 O O . THR A 1 119 ? -0.972 -7.422 12.302 1.00 94.50 119 THR A O 1
ATOM 927 N N . GLY A 1 120 ? -2.007 -8.751 13.772 1.00 95.94 120 GLY A N 1
ATOM 928 C CA . GLY A 1 120 ? -0.805 -9.119 14.517 1.00 95.94 120 GLY A CA 1
ATOM 929 C C . GLY A 1 120 ? -0.302 -8.026 15.464 1.00 95.94 120 GLY A C 1
ATOM 930 O O . GLY A 1 120 ? 0.806 -8.150 15.989 1.00 95.94 120 GLY A O 1
ATOM 931 N N . ILE A 1 121 ? -1.082 -6.964 15.702 1.00 94.75 121 ILE A N 1
ATOM 932 C CA . ILE A 1 121 ? -0.675 -5.897 16.620 1.00 94.75 121 ILE A CA 1
ATOM 933 C C . ILE A 1 121 ? -0.687 -6.381 18.078 1.00 94.75 121 ILE A C 1
ATOM 935 O O . ILE A 1 121 ? -1.538 -7.165 18.523 1.00 94.75 121 ILE A O 1
ATOM 939 N N . SER A 1 122 ? 0.269 -5.878 18.857 1.00 94.88 122 SER A N 1
ATOM 940 C CA . SER A 1 122 ? 0.272 -6.049 20.308 1.00 94.88 122 SER A CA 1
ATOM 941 C C . SER A 1 122 ? -0.891 -5.295 20.954 1.00 94.88 122 SER A C 1
ATOM 943 O O . SER A 1 122 ? -1.474 -4.396 20.353 1.00 94.88 122 SER A O 1
ATOM 945 N N . ASP A 1 123 ? -1.207 -5.633 22.205 1.00 92.88 123 ASP A N 1
ATOM 946 C CA . ASP A 1 123 ? -2.218 -4.878 22.943 1.00 92.88 123 ASP A CA 1
ATOM 947 C C . ASP A 1 123 ? -1.785 -3.426 23.136 1.00 92.88 123 ASP A C 1
ATOM 949 O O . ASP A 1 123 ? -0.614 -3.148 23.417 1.00 92.88 123 ASP A O 1
ATOM 953 N N . THR A 1 124 ? -2.735 -2.508 23.013 1.00 95.25 124 THR A N 1
ATOM 954 C CA . THR A 1 124 ? -2.494 -1.089 23.270 1.00 95.25 124 THR A CA 1
ATOM 955 C C . THR A 1 124 ? -2.645 -0.802 24.765 1.00 95.25 124 THR A C 1
ATOM 957 O O . THR A 1 124 ? -3.059 -1.650 25.558 1.00 95.25 124 THR A O 1
ATOM 960 N N . GLU A 1 125 ? -2.277 0.401 25.201 1.00 96.94 125 GLU A N 1
ATOM 961 C CA . GLU A 1 125 ? -2.573 0.845 26.569 1.00 96.94 125 GLU A CA 1
ATOM 962 C C . GLU A 1 125 ? -4.084 0.833 26.849 1.00 96.94 125 GLU A C 1
ATOM 964 O O . GLU A 1 125 ? -4.518 0.273 27.855 1.00 96.94 125 GLU A O 1
ATOM 969 N N . TYR A 1 126 ? -4.882 1.353 25.914 1.00 96.38 126 TYR A N 1
ATOM 970 C CA . TYR A 1 126 ? -6.341 1.372 25.998 1.00 96.38 126 TYR A CA 1
ATOM 971 C C . TYR A 1 126 ? -6.959 -0.032 25.983 1.00 96.38 126 TYR A C 1
ATOM 973 O O . TYR A 1 126 ? -7.844 -0.318 26.787 1.00 96.38 126 TYR A O 1
ATOM 981 N N . GLY A 1 127 ? -6.445 -0.940 25.145 1.00 96.31 127 GLY A N 1
ATOM 982 C CA . GLY A 1 127 ? -6.900 -2.331 25.103 1.00 96.31 127 GLY A CA 1
ATOM 983 C C . GLY A 1 127 ? -6.664 -3.081 26.420 1.00 96.31 127 GLY A C 1
ATOM 984 O O . GLY A 1 127 ? -7.578 -3.740 26.927 1.00 96.31 127 GLY A O 1
ATOM 985 N N . ARG A 1 128 ? -5.486 -2.888 27.037 1.00 97.94 128 ARG A N 1
ATOM 986 C CA . ARG A 1 128 ? -5.171 -3.425 28.374 1.00 97.94 128 ARG A CA 1
ATOM 987 C C . ARG A 1 128 ? -6.064 -2.830 29.457 1.00 97.94 128 ARG A C 1
ATOM 989 O O . ARG A 1 128 ? -6.629 -3.580 30.248 1.00 97.94 128 ARG A O 1
ATOM 996 N N . LYS A 1 129 ? -6.253 -1.506 29.455 1.00 98.00 129 LYS A N 1
ATOM 997 C CA . LYS A 1 129 ? -7.158 -0.814 30.386 1.00 98.00 129 LYS A CA 1
ATOM 998 C C . LYS A 1 129 ? -8.591 -1.344 30.276 1.00 98.00 129 LYS A C 1
ATOM 1000 O O . LYS A 1 129 ? -9.230 -1.580 31.297 1.00 98.00 129 LYS A O 1
ATOM 1005 N N . GLY A 1 130 ? -9.082 -1.580 29.057 1.00 97.38 130 GLY A N 1
ATOM 1006 C CA . GLY A 1 130 ? -10.389 -2.196 28.820 1.00 97.38 130 GLY A CA 1
ATOM 1007 C C . GLY A 1 130 ? -10.509 -3.576 29.470 1.00 97.38 130 GLY A C 1
ATOM 1008 O O . GLY A 1 130 ? -11.484 -3.833 30.175 1.00 97.38 130 GLY A O 1
ATOM 1009 N N . ALA A 1 131 ? -9.492 -4.431 29.322 1.00 98.00 131 ALA A N 1
ATOM 1010 C CA . ALA A 1 131 ? -9.460 -5.765 29.928 1.00 98.00 131 ALA A CA 1
ATOM 1011 C C . ALA A 1 131 ? -9.367 -5.743 31.467 1.00 98.00 131 ALA A C 1
ATOM 1013 O O . ALA A 1 131 ? -10.030 -6.537 32.143 1.00 98.00 131 ALA A O 1
ATOM 1014 N N . GLU A 1 132 ? -8.576 -4.827 32.029 1.00 98.19 132 GLU A N 1
ATOM 1015 C CA . GLU A 1 132 ? -8.474 -4.619 33.478 1.00 98.19 132 GLU A CA 1
ATOM 1016 C C . GLU A 1 132 ? -9.815 -4.170 34.071 1.00 98.19 132 GLU A C 1
ATOM 1018 O O . GLU A 1 132 ? -10.287 -4.767 35.038 1.00 98.19 132 GLU A O 1
ATOM 1023 N N . LEU A 1 133 ? -10.462 -3.172 33.456 1.00 98.00 133 LEU A N 1
ATOM 1024 C CA . LEU A 1 133 ? -11.78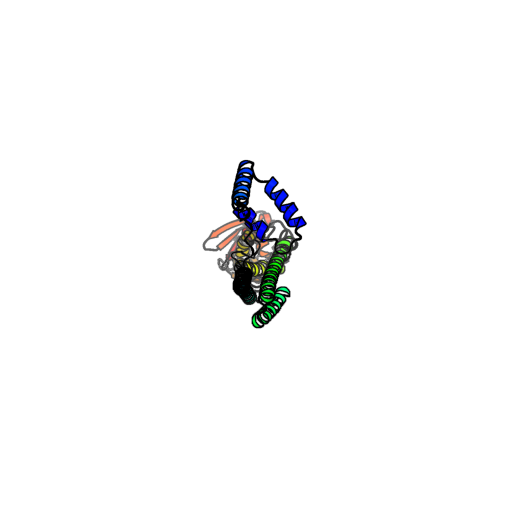3 -2.691 33.867 1.00 98.00 133 LEU A CA 1
ATOM 1025 C C . LEU A 1 133 ? -12.843 -3.787 33.745 1.00 98.00 133 LEU A C 1
ATOM 1027 O O . LEU A 1 133 ? -13.651 -3.953 34.651 1.00 98.00 133 LEU A O 1
ATOM 1031 N N . PHE A 1 134 ? -12.812 -4.587 32.678 1.00 98.12 134 PHE A N 1
ATOM 1032 C CA . PHE A 1 134 ? -13.737 -5.711 32.529 1.00 98.12 134 PHE A CA 1
ATOM 1033 C C . PHE A 1 134 ? -13.610 -6.698 33.696 1.00 98.12 134 PHE A C 1
ATOM 1035 O O . PHE A 1 134 ? -14.602 -7.092 34.294 1.00 98.12 134 PHE A O 1
ATOM 1042 N N . THR A 1 135 ? -12.378 -7.041 34.079 1.00 98.25 135 THR A N 1
ATOM 1043 C CA . THR A 1 135 ? -12.114 -7.942 35.213 1.00 98.25 135 THR A CA 1
ATOM 1044 C C . THR A 1 135 ? -12.603 -7.350 36.541 1.00 98.25 135 THR A C 1
ATOM 1046 O O . THR A 1 135 ? -13.118 -8.074 37.389 1.00 98.25 135 THR A O 1
ATOM 1049 N N . GLN A 1 136 ? -12.473 -6.032 36.728 1.00 97.88 136 GLN A N 1
ATOM 1050 C CA . GLN A 1 136 ? -13.008 -5.334 37.904 1.00 97.88 136 GLN A CA 1
ATOM 1051 C C . GLN A 1 136 ? -14.544 -5.330 37.923 1.00 97.88 136 GLN A C 1
ATOM 1053 O O . GLN A 1 136 ? -15.137 -5.502 38.985 1.00 97.88 136 GLN A O 1
ATOM 1058 N N . ALA A 1 137 ? -15.184 -5.169 36.761 1.00 97.62 137 ALA A N 1
ATOM 1059 C CA . ALA A 1 137 ? -16.638 -5.212 36.627 1.00 97.62 137 ALA A CA 1
ATOM 1060 C C . ALA A 1 137 ? -17.203 -6.600 36.970 1.00 97.62 137 ALA A C 1
ATOM 1062 O O . ALA A 1 137 ? -18.177 -6.692 37.713 1.00 97.62 137 ALA A O 1
ATOM 1063 N N . GLU A 1 138 ? -16.543 -7.666 36.505 1.00 97.94 138 GLU A N 1
ATOM 1064 C CA . GLU A 1 138 ? -16.875 -9.057 36.850 1.00 97.94 138 GLU A CA 1
ATOM 1065 C C . GLU A 1 138 ? -16.788 -9.305 38.361 1.00 97.94 138 GLU A C 1
ATOM 1067 O O . GLU A 1 138 ? -17.677 -9.924 38.944 1.00 97.94 138 GLU A O 1
ATOM 1072 N N . ALA A 1 139 ? -15.743 -8.785 39.015 1.00 97.81 139 ALA A N 1
ATOM 1073 C CA . ALA A 1 139 ? -15.587 -8.902 40.462 1.00 97.81 139 ALA A CA 1
ATOM 1074 C C . ALA A 1 139 ? -16.711 -8.172 41.221 1.00 97.81 139 ALA A C 1
ATOM 1076 O O . ALA A 1 139 ? -17.329 -8.761 42.103 1.00 97.81 139 ALA A O 1
ATOM 1077 N N . ALA A 1 140 ? -17.029 -6.930 40.837 1.00 96.88 140 ALA A N 1
ATOM 1078 C CA . ALA A 1 140 ? -18.121 -6.170 41.449 1.00 96.88 140 ALA A CA 1
ATOM 1079 C C . ALA A 1 140 ? -19.488 -6.853 41.261 1.00 96.88 140 ALA A C 1
ATOM 1081 O O . ALA A 1 140 ? -20.285 -6.910 42.196 1.00 96.88 140 ALA A O 1
ATOM 1082 N N . HIS A 1 141 ? -19.744 -7.421 40.076 1.00 96.19 141 HIS A N 1
ATOM 1083 C CA . HIS A 1 141 ? -20.980 -8.153 39.800 1.00 96.19 141 HIS A CA 1
ATOM 1084 C C . HIS A 1 141 ? -21.083 -9.435 40.639 1.00 96.19 141 HIS A C 1
ATOM 1086 O O . HIS A 1 141 ? -22.138 -9.722 41.202 1.00 96.19 141 HIS A O 1
ATOM 1092 N N . ALA A 1 142 ? -19.980 -10.177 40.791 1.00 96.50 142 ALA A N 1
ATOM 1093 C CA . ALA A 1 142 ? -19.928 -11.366 41.642 1.00 96.50 142 ALA A CA 1
ATOM 1094 C C . ALA A 1 142 ? -20.189 -11.052 43.129 1.00 96.50 142 ALA A C 1
ATOM 1096 O O . ALA A 1 142 ? -20.777 -11.876 43.832 1.00 96.50 142 ALA A O 1
ATOM 1097 N N . ASP A 1 143 ? -19.808 -9.856 43.585 1.00 97.31 143 ASP A N 1
ATOM 1098 C CA . ASP A 1 143 ? -20.075 -9.353 44.939 1.00 97.31 143 ASP A CA 1
ATOM 1099 C C . ASP A 1 143 ? -21.510 -8.804 45.118 1.00 97.31 143 ASP A C 1
ATOM 1101 O O . ASP A 1 143 ? -21.907 -8.446 46.230 1.00 97.31 143 ASP A O 1
ATOM 1105 N N . GLY A 1 144 ? -22.313 -8.758 44.047 1.00 95.06 144 GLY A N 1
ATOM 1106 C CA . GLY A 1 144 ? -23.681 -8.230 44.047 1.00 95.06 144 GLY A CA 1
ATOM 1107 C C . GLY A 1 144 ? -23.777 -6.700 43.999 1.00 95.06 144 GLY A C 1
ATOM 1108 O O . GLY A 1 144 ? -24.856 -6.156 44.242 1.00 95.06 144 GLY A O 1
ATOM 1109 N N . ASP A 1 145 ? -22.680 -5.997 43.697 1.00 95.94 145 ASP A N 1
ATOM 1110 C CA . ASP A 1 145 ? -22.654 -4.544 43.485 1.00 95.94 145 ASP A CA 1
ATOM 1111 C C . ASP A 1 145 ? -22.903 -4.214 42.002 1.00 95.94 145 ASP A C 1
ATOM 1113 O O . ASP A 1 145 ? -22.000 -3.832 41.247 1.00 95.94 145 ASP A O 1
ATOM 1117 N N . ASP A 1 146 ? -24.158 -4.391 41.576 1.00 94.31 146 ASP A N 1
ATOM 1118 C CA . ASP A 1 146 ? -24.585 -4.196 40.185 1.00 94.31 146 ASP A CA 1
ATOM 1119 C C . ASP A 1 146 ? -24.361 -2.757 39.684 1.00 94.31 146 ASP A C 1
ATOM 1121 O O . ASP A 1 146 ? -24.030 -2.568 38.514 1.00 94.31 146 ASP A O 1
ATOM 1125 N N . ASP A 1 147 ? -24.459 -1.743 40.551 1.00 93.94 147 ASP A N 1
ATOM 1126 C CA . ASP A 1 147 ? -24.238 -0.336 40.183 1.00 93.94 147 ASP A CA 1
ATOM 1127 C C . ASP A 1 147 ? -22.762 -0.055 39.856 1.00 93.94 147 ASP A C 1
ATOM 1129 O O . ASP A 1 147 ? -22.429 0.697 38.927 1.00 93.94 147 ASP A O 1
ATOM 1133 N N . THR A 1 148 ? -21.839 -0.628 40.631 1.00 95.75 148 THR A N 1
ATOM 1134 C CA . THR A 1 148 ? -20.405 -0.546 40.332 1.00 95.75 148 THR A CA 1
ATOM 1135 C C . THR A 1 148 ? -20.056 -1.390 39.110 1.00 95.75 148 THR A C 1
ATOM 1137 O O . THR A 1 148 ? -19.306 -0.912 38.251 1.00 95.75 148 THR A O 1
ATOM 1140 N N . ALA A 1 149 ? -20.636 -2.584 38.967 1.00 96.50 149 ALA A N 1
ATOM 1141 C CA . ALA A 1 149 ? -20.440 -3.431 37.795 1.00 96.50 149 ALA A CA 1
ATOM 1142 C C . ALA A 1 149 ? -20.879 -2.734 36.497 1.00 96.50 149 ALA A C 1
ATOM 1144 O O . ALA A 1 149 ? -20.075 -2.617 35.573 1.00 96.50 149 ALA A O 1
ATOM 1145 N N . ALA A 1 150 ? -22.098 -2.184 36.445 1.00 96.00 150 ALA A N 1
ATOM 1146 C CA . ALA A 1 150 ? -22.631 -1.464 35.286 1.00 96.00 150 ALA A CA 1
ATOM 1147 C C . ALA A 1 150 ? -21.710 -0.318 34.837 1.00 96.00 150 ALA A C 1
ATOM 1149 O O . ALA A 1 150 ? -21.299 -0.257 33.674 1.00 96.00 150 ALA A O 1
ATOM 1150 N N . ARG A 1 151 ? -21.316 0.563 35.770 1.00 96.81 151 ARG A N 1
ATOM 1151 C CA . ARG A 1 151 ? -20.402 1.685 35.480 1.00 96.81 151 ARG A CA 1
ATOM 1152 C C . ARG A 1 151 ? -19.049 1.203 34.965 1.00 96.81 151 ARG A C 1
ATOM 1154 O O . ARG A 1 151 ? -18.474 1.821 34.069 1.00 96.81 151 ARG A O 1
ATOM 1161 N N . THR A 1 152 ? -18.546 0.103 35.517 1.00 97.69 152 THR A N 1
ATOM 1162 C CA . THR A 1 152 ? -17.232 -0.435 35.156 1.00 97.69 152 THR A CA 1
ATOM 1163 C C . THR A 1 152 ? -17.266 -1.158 33.802 1.00 97.69 152 THR A C 1
ATOM 1165 O O . THR A 1 152 ? -16.349 -0.961 33.005 1.00 97.69 152 THR A O 1
ATOM 1168 N N . TYR A 1 153 ? -18.339 -1.888 33.463 1.00 98.00 153 TYR A N 1
ATOM 1169 C CA . TYR A 1 153 ? -18.548 -2.433 32.111 1.00 98.00 153 TYR A CA 1
ATOM 1170 C C . TYR A 1 153 ? -18.641 -1.326 31.062 1.00 98.00 153 TYR A C 1
ATOM 1172 O O . TYR A 1 153 ? -18.000 -1.415 30.015 1.00 98.00 153 TYR A O 1
ATOM 1180 N N . GLN A 1 154 ? -19.376 -0.249 31.354 1.00 96.56 154 GLN A N 1
ATOM 1181 C CA . GLN A 1 154 ? -19.451 0.907 30.463 1.00 96.56 154 GLN A CA 1
ATOM 1182 C C . GLN A 1 154 ? -18.067 1.544 30.245 1.00 96.56 154 GLN A C 1
ATOM 1184 O O . GLN A 1 154 ? -17.691 1.829 29.107 1.00 96.56 154 GLN A O 1
ATOM 1189 N N . ALA A 1 155 ? -17.285 1.734 31.314 1.00 96.69 155 ALA A N 1
ATOM 1190 C CA . ALA A 1 155 ? -15.925 2.269 31.225 1.00 96.69 155 ALA A CA 1
ATOM 1191 C C . ALA A 1 155 ? -14.972 1.336 30.453 1.00 96.69 155 ALA A C 1
ATOM 1193 O O . ALA A 1 155 ? -14.119 1.806 29.702 1.00 96.69 155 ALA A O 1
ATOM 1194 N N . SER A 1 156 ? -15.131 0.020 30.611 1.00 97.94 156 SER A N 1
ATOM 1195 C CA . SER A 1 156 ? -14.388 -0.999 29.865 1.00 97.94 156 SER A CA 1
ATOM 1196 C C . SER A 1 156 ? -14.692 -0.935 28.362 1.00 97.94 156 SER A C 1
ATOM 1198 O O . SER A 1 156 ? -13.766 -0.835 27.554 1.00 97.94 156 SER A O 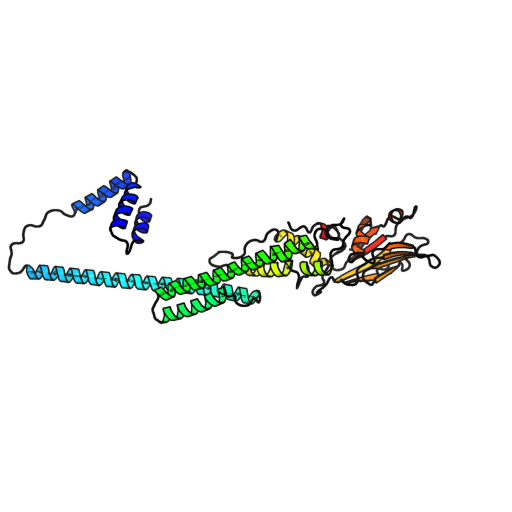1
ATOM 1200 N N . GLY A 1 157 ? -15.976 -0.880 27.987 1.00 96.06 157 GLY A N 1
ATOM 1201 C CA . GLY A 1 157 ? -16.411 -0.693 26.600 1.00 96.06 157 GLY A CA 1
ATOM 1202 C C . GLY A 1 157 ? -15.857 0.589 25.975 1.00 96.06 157 GLY A C 1
ATOM 1203 O O . GLY A 1 157 ? -15.322 0.553 24.867 1.00 96.06 157 GLY A O 1
ATOM 1204 N N . ALA A 1 158 ? -15.908 1.707 26.709 1.00 96.06 158 ALA A N 1
ATOM 1205 C CA . ALA A 1 158 ? -15.336 2.979 26.268 1.00 96.06 158 ALA A CA 1
ATOM 1206 C C . ALA A 1 158 ? -13.818 2.891 26.031 1.00 96.06 158 ALA A C 1
ATOM 1208 O O . ALA A 1 158 ? -13.336 3.382 25.016 1.00 96.06 158 ALA A O 1
ATOM 1209 N N . ALA A 1 159 ? -13.070 2.210 26.906 1.00 97.25 159 ALA A N 1
ATOM 1210 C CA . ALA A 1 159 ? -11.627 2.044 26.741 1.00 97.25 159 ALA A CA 1
ATOM 1211 C C . ALA A 1 159 ? -11.259 1.242 25.476 1.00 97.25 159 ALA A C 1
ATOM 1213 O O . ALA A 1 159 ? -10.296 1.584 24.795 1.00 97.25 159 ALA A O 1
ATOM 1214 N N . TRP A 1 160 ? -12.019 0.208 25.102 1.00 97.38 160 TRP A N 1
ATOM 1215 C CA . TRP A 1 160 ? -11.776 -0.484 23.827 1.00 97.38 160 TRP A CA 1
ATOM 1216 C C . TRP A 1 160 ? -12.169 0.352 22.606 1.00 97.38 160 TRP A C 1
ATOM 1218 O O . TRP A 1 160 ? -11.486 0.283 21.587 1.00 97.38 160 TRP A O 1
ATOM 1228 N N . LEU A 1 161 ? -13.220 1.172 22.696 1.00 95.62 161 LEU A N 1
ATOM 1229 C CA . LEU A 1 161 ? -13.548 2.131 21.636 1.00 95.62 161 LEU A CA 1
ATOM 1230 C C . LEU A 1 161 ? -12.428 3.168 21.449 1.00 95.62 161 LEU A C 1
ATOM 1232 O O . LEU A 1 161 ? -12.034 3.425 20.314 1.00 95.62 161 LEU A O 1
ATOM 1236 N N . GLU A 1 162 ? -11.852 3.684 22.539 1.00 95.69 162 GLU A N 1
ATOM 1237 C CA . GLU A 1 162 ? -10.655 4.543 22.498 1.00 95.69 162 GLU A CA 1
ATOM 1238 C C . GLU A 1 162 ? -9.456 3.816 21.860 1.00 95.69 162 GLU A C 1
ATOM 1240 O O . GLU A 1 162 ? -8.680 4.422 21.122 1.00 95.69 162 GLU A O 1
ATOM 1245 N N . ALA A 1 163 ? -9.312 2.505 22.089 1.00 96.50 163 ALA A N 1
ATOM 1246 C CA . ALA A 1 163 ? -8.265 1.700 21.460 1.00 96.50 163 ALA A CA 1
ATOM 1247 C C . ALA A 1 163 ? -8.427 1.619 19.931 1.00 96.50 163 ALA A C 1
ATOM 1249 O O . ALA A 1 163 ? -7.436 1.738 19.208 1.00 96.50 163 ALA A O 1
ATOM 1250 N N . PHE A 1 164 ? -9.659 1.453 19.442 1.00 96.69 164 PHE A N 1
ATOM 1251 C CA . PHE A 1 164 ? -9.960 1.489 18.010 1.00 96.69 164 PHE A CA 1
ATOM 1252 C C . PHE A 1 164 ? -9.746 2.877 17.403 1.00 96.69 164 PHE A C 1
ATOM 1254 O O . PHE A 1 164 ? -9.161 2.981 16.329 1.00 96.69 164 PHE A O 1
ATOM 1261 N N . GLU A 1 165 ? -10.162 3.943 18.088 1.00 95.50 165 GLU A N 1
ATOM 1262 C CA . GLU A 1 165 ? -9.949 5.316 17.618 1.00 95.50 165 GLU A CA 1
ATOM 1263 C C . GLU A 1 165 ? -8.454 5.655 17.518 1.00 95.50 165 GLU A C 1
ATOM 1265 O O . GLU A 1 165 ? -7.998 6.218 16.521 1.00 95.50 165 GLU A O 1
ATOM 1270 N N . ALA A 1 166 ? -7.659 5.265 18.518 1.00 96.38 166 ALA A N 1
ATOM 1271 C CA . ALA A 1 166 ? -6.210 5.452 18.492 1.00 96.38 166 ALA A CA 1
ATOM 1272 C C . ALA A 1 166 ? -5.556 4.737 17.297 1.00 96.38 166 ALA A C 1
ATOM 1274 O O . ALA A 1 166 ? -4.585 5.237 16.716 1.00 96.38 166 ALA A O 1
ATOM 1275 N N . GLU A 1 167 ? -6.095 3.580 16.922 1.00 97.31 167 GLU A N 1
ATOM 1276 C CA . GLU A 1 167 ? -5.626 2.803 15.786 1.00 97.31 167 GLU A CA 1
ATOM 1277 C C . GLU A 1 167 ? -6.040 3.414 14.443 1.00 97.31 167 GLU A C 1
ATOM 1279 O O . GLU A 1 167 ? -5.200 3.549 13.553 1.00 97.31 167 GLU A O 1
ATOM 1284 N N . ASP A 1 168 ? -7.279 3.886 14.315 1.00 97.12 168 ASP A N 1
ATOM 1285 C CA . ASP A 1 168 ? -7.738 4.641 13.145 1.00 97.12 168 ASP A CA 1
ATOM 1286 C C . ASP A 1 168 ? -6.859 5.882 12.895 1.00 97.12 168 ASP A C 1
ATOM 1288 O O . ASP A 1 168 ? -6.368 6.125 11.787 1.00 97.12 168 ASP A O 1
ATOM 1292 N N . GLN A 1 169 ? -6.544 6.626 13.960 1.00 96.94 169 GLN A N 1
ATOM 1293 C CA . GLN A 1 169 ? -5.633 7.770 13.900 1.00 96.94 169 GLN A CA 1
ATOM 1294 C C . GLN A 1 169 ? -4.196 7.364 13.545 1.00 96.94 169 GLN A C 1
ATOM 1296 O O . GLN A 1 169 ? -3.461 8.143 12.929 1.00 96.94 169 GLN A O 1
ATOM 1301 N N . ARG A 1 170 ? -3.735 6.178 13.960 1.00 97.62 170 ARG A N 1
ATOM 1302 C CA . ARG A 1 170 ? -2.420 5.648 13.564 1.00 97.62 170 ARG A CA 1
ATOM 1303 C C . ARG A 1 170 ? -2.400 5.333 12.069 1.00 97.62 170 ARG A C 1
ATOM 1305 O O . ARG A 1 170 ? -1.453 5.744 11.399 1.00 97.62 170 ARG A O 1
ATOM 1312 N N . ILE A 1 171 ? -3.423 4.647 11.562 1.00 97.88 171 ILE A N 1
ATOM 1313 C CA . ILE A 1 171 ? -3.570 4.272 10.148 1.00 97.88 171 ILE A CA 1
ATOM 1314 C C . ILE A 1 171 ? -3.644 5.526 9.276 1.00 97.88 171 ILE A C 1
ATOM 1316 O O . ILE A 1 171 ? -2.871 5.651 8.329 1.00 97.88 171 ILE A O 1
ATOM 1320 N N . THR A 1 172 ? -4.483 6.496 9.646 1.00 97.94 172 THR A N 1
ATOM 1321 C CA . THR A 1 172 ? -4.614 7.775 8.929 1.00 97.94 172 THR A CA 1
ATOM 1322 C C . THR A 1 172 ? -3.280 8.521 8.868 1.00 97.94 172 THR A C 1
ATOM 1324 O O . THR A 1 172 ? -2.824 8.900 7.792 1.00 97.94 172 THR A O 1
ATOM 1327 N N . ARG A 1 173 ? -2.568 8.643 9.998 1.00 98.12 173 ARG A N 1
ATOM 1328 C CA . ARG A 1 173 ? -1.227 9.254 10.012 1.00 98.12 173 ARG A CA 1
ATOM 1329 C C . ARG A 1 173 ? -0.221 8.482 9.162 1.00 98.12 173 ARG A C 1
ATOM 1331 O O . ARG A 1 173 ? 0.631 9.103 8.528 1.00 98.12 173 ARG A O 1
ATOM 1338 N N . ALA A 1 174 ? -0.272 7.151 9.164 1.00 98.00 174 ALA A N 1
ATOM 1339 C CA . ALA A 1 174 ? 0.607 6.330 8.338 1.00 98.00 174 ALA A CA 1
ATOM 1340 C C . ALA A 1 174 ? 0.319 6.536 6.844 1.00 98.00 174 ALA A C 1
ATOM 1342 O O . ALA A 1 174 ? 1.263 6.681 6.073 1.00 98.00 174 ALA A O 1
ATOM 1343 N N . TRP A 1 175 ? -0.951 6.635 6.451 1.00 98.12 175 TRP A N 1
ATOM 1344 C CA . TRP A 1 175 ? -1.346 6.973 5.085 1.00 98.12 175 TRP A CA 1
ATOM 1345 C C . TRP A 1 175 ? -0.787 8.337 4.665 1.00 98.12 175 TRP A C 1
ATOM 1347 O O . TRP A 1 175 ? -0.048 8.439 3.685 1.00 98.12 175 TRP A O 1
ATOM 1357 N N . ASP A 1 176 ? -1.032 9.372 5.465 1.00 97.88 176 ASP A N 1
ATOM 1358 C CA . ASP A 1 176 ? -0.602 10.731 5.136 1.00 97.88 176 ASP A CA 1
ATOM 1359 C C . ASP A 1 176 ? 0.923 10.864 5.072 1.00 97.88 176 ASP A C 1
ATOM 1361 O O . ASP A 1 176 ? 1.460 11.497 4.167 1.00 97.88 176 ASP A O 1
ATOM 1365 N N . THR A 1 177 ? 1.648 10.262 6.015 1.00 97.81 177 THR A N 1
ATOM 1366 C CA . THR A 1 177 ? 3.104 10.458 6.123 1.00 97.81 177 THR A CA 1
ATOM 1367 C C . THR A 1 177 ? 3.911 9.457 5.303 1.00 97.81 177 THR A C 1
ATOM 1369 O O . THR A 1 177 ? 4.871 9.840 4.635 1.00 97.81 177 THR A O 1
ATOM 1372 N N . GLN A 1 178 ? 3.550 8.174 5.339 1.00 98.00 178 GLN A N 1
ATOM 1373 C CA . GLN A 1 178 ? 4.343 7.098 4.737 1.00 98.00 178 GLN A CA 1
ATOM 1374 C C . GLN A 1 178 ? 3.934 6.793 3.300 1.00 98.00 178 GLN A C 1
ATOM 1376 O O . GLN A 1 178 ? 4.750 6.244 2.563 1.00 98.00 178 GLN A O 1
ATOM 1381 N N . VAL A 1 179 ? 2.703 7.134 2.904 1.00 98.19 179 VAL A N 1
ATOM 1382 C CA . VAL A 1 179 ? 2.231 6.967 1.525 1.00 98.19 179 VAL A CA 1
ATOM 1383 C C . VAL A 1 179 ? 2.264 8.307 0.803 1.00 98.19 179 VAL A C 1
ATOM 1385 O O . VAL A 1 179 ? 3.101 8.494 -0.079 1.00 98.19 179 VAL A O 1
ATOM 1388 N N . LEU A 1 180 ? 1.412 9.259 1.197 1.00 97.56 180 LEU A N 1
ATOM 1389 C CA . LEU A 1 180 ? 1.246 10.519 0.463 1.00 97.56 180 LEU A CA 1
ATOM 1390 C C . LEU A 1 180 ? 2.469 11.440 0.595 1.00 97.56 180 LEU A C 1
ATOM 1392 O O . LEU A 1 180 ? 2.993 11.923 -0.410 1.00 97.56 180 LEU A O 1
ATOM 1396 N N . GLY A 1 181 ? 2.962 11.643 1.819 1.00 97.75 181 GLY A N 1
ATOM 1397 C CA . GLY A 1 181 ? 4.157 12.443 2.091 1.00 97.75 181 GLY A CA 1
ATOM 1398 C C . GLY A 1 181 ? 5.397 11.856 1.420 1.00 97.75 181 GLY A C 1
ATOM 1399 O O . GLY A 1 181 ? 6.086 12.544 0.672 1.00 97.75 181 GLY A O 1
ATOM 1400 N N . PHE A 1 182 ? 5.629 10.551 1.595 1.00 98.06 182 PHE A N 1
ATOM 1401 C CA . PHE A 1 182 ? 6.748 9.859 0.952 1.00 98.06 182 PHE A CA 1
ATOM 1402 C C . PHE A 1 182 ? 6.705 9.958 -0.580 1.00 98.06 182 PHE A C 1
ATOM 1404 O O . PHE A 1 182 ? 7.729 10.240 -1.201 1.00 98.06 182 PHE A O 1
ATOM 1411 N N . TRP A 1 183 ? 5.532 9.761 -1.191 1.00 98.12 183 TRP A N 1
ATOM 1412 C CA . TRP A 1 183 ? 5.345 9.942 -2.630 1.00 98.12 183 TRP A CA 1
ATOM 1413 C C . TRP A 1 183 ? 5.745 11.349 -3.085 1.00 98.12 183 TRP A C 1
ATOM 1415 O O . TRP A 1 183 ? 6.553 11.490 -4.008 1.00 98.12 183 TRP A O 1
ATOM 1425 N N . SER A 1 184 ? 5.194 12.372 -2.425 1.00 97.88 184 SER A N 1
ATOM 1426 C CA . SER A 1 184 ? 5.439 13.772 -2.769 1.00 97.88 184 SER A CA 1
ATOM 1427 C C . SER A 1 184 ? 6.925 14.118 -2.684 1.00 97.88 184 SER A C 1
ATOM 1429 O O . SER A 1 184 ? 7.445 14.793 -3.567 1.00 97.88 184 SER A O 1
ATOM 1431 N N . ASP A 1 185 ? 7.611 13.622 -1.654 1.00 98.06 185 ASP A N 1
ATOM 1432 C CA . ASP A 1 185 ? 9.005 13.969 -1.375 1.00 98.06 185 ASP A CA 1
ATOM 1433 C C . ASP A 1 185 ? 10.014 13.200 -2.238 1.00 98.06 185 ASP A C 1
ATOM 1435 O O . ASP A 1 185 ? 11.105 13.704 -2.516 1.00 98.06 185 ASP A O 1
ATOM 1439 N N . ARG A 1 186 ? 9.706 11.949 -2.608 1.00 98.12 186 ARG A N 1
ATOM 1440 C CA . ARG A 1 186 ? 10.697 11.023 -3.191 1.00 98.12 186 ARG A CA 1
ATOM 1441 C C . ARG A 1 186 ? 10.436 10.631 -4.633 1.00 98.12 186 ARG A C 1
ATOM 1443 O O . ARG A 1 186 ? 11.395 10.307 -5.328 1.00 98.12 186 ARG A O 1
ATOM 1450 N N . LEU A 1 187 ? 9.182 10.635 -5.082 1.00 98.19 187 LEU A N 1
ATOM 1451 C CA . LEU A 1 187 ? 8.800 9.977 -6.335 1.00 98.19 187 LEU A CA 1
ATOM 1452 C C . LEU A 1 187 ? 8.103 10.906 -7.334 1.00 98.19 187 LEU A C 1
ATOM 1454 O O . LEU A 1 187 ? 8.374 10.794 -8.525 1.00 98.19 187 LEU A O 1
ATOM 1458 N N . LYS A 1 188 ? 7.255 11.835 -6.873 1.00 97.88 188 LYS A N 1
ATOM 1459 C CA . LYS A 1 188 ? 6.378 12.647 -7.735 1.00 97.88 188 LYS A CA 1
ATOM 1460 C C . LYS A 1 188 ? 7.100 13.373 -8.879 1.00 97.88 188 LYS A C 1
ATOM 1462 O O . LYS A 1 188 ? 6.617 13.364 -10.003 1.00 97.88 188 LYS A O 1
ATOM 1467 N N . GLU A 1 189 ? 8.241 13.997 -8.596 1.00 98.00 189 GLU A N 1
ATOM 1468 C CA . GLU A 1 189 ? 9.023 14.807 -9.552 1.00 98.00 189 GLU A CA 1
ATOM 1469 C C . GLU A 1 189 ? 10.249 14.045 -10.086 1.00 98.00 189 GLU A C 1
ATOM 1471 O O . GLU A 1 189 ? 11.348 14.593 -10.253 1.00 98.00 189 GLU A O 1
ATOM 1476 N N . ARG A 1 190 ? 10.106 12.729 -10.240 1.00 98.50 190 ARG A N 1
ATOM 1477 C CA . ARG A 1 190 ? 11.185 11.829 -10.640 1.00 98.50 190 ARG A CA 1
ATOM 1478 C C . ARG A 1 190 ? 10.704 10.875 -11.718 1.00 98.50 190 ARG A C 1
ATOM 1480 O O . ARG A 1 190 ? 9.565 10.419 -11.709 1.00 98.50 190 ARG A O 1
ATOM 1487 N N . PHE A 1 191 ? 11.594 10.522 -12.631 1.00 97.88 191 PHE A N 1
ATOM 1488 C CA . PHE A 1 191 ? 11.306 9.504 -13.634 1.00 97.88 191 PHE A CA 1
ATOM 1489 C C . PHE A 1 191 ? 11.220 8.117 -12.961 1.00 97.88 191 PHE A C 1
ATOM 1491 O O . PHE A 1 191 ? 12.072 7.827 -12.121 1.00 97.88 191 PHE A O 1
ATOM 1498 N N . PRO A 1 192 ? 10.248 7.241 -13.290 1.00 97.31 192 PRO A N 1
ATOM 1499 C CA . PRO A 1 192 ? 9.329 7.309 -14.434 1.00 97.31 192 PRO A CA 1
ATOM 1500 C C . PRO A 1 192 ? 7.985 8.011 -14.175 1.00 97.31 192 PRO A C 1
ATOM 1502 O O . PRO A 1 192 ? 7.162 8.077 -15.084 1.00 97.31 192 PRO A O 1
ATOM 1505 N N . PHE A 1 193 ? 7.737 8.516 -12.968 1.00 98.00 193 PHE A N 1
ATOM 1506 C CA . PHE A 1 193 ? 6.458 9.131 -12.591 1.00 98.00 193 PHE A CA 1
ATOM 1507 C C . PHE A 1 193 ? 6.248 10.515 -13.204 1.00 98.00 193 PHE A C 1
ATOM 1509 O O . PHE A 1 193 ? 5.136 10.857 -13.601 1.00 98.00 193 PHE A O 1
ATOM 1516 N N . ASP A 1 194 ? 7.333 11.272 -13.337 1.00 97.69 194 ASP A N 1
ATOM 1517 C CA . ASP A 1 194 ? 7.417 12.449 -14.187 1.00 97.69 194 ASP A CA 1
ATOM 1518 C C . ASP A 1 194 ? 8.260 12.110 -15.436 1.00 97.69 194 ASP A C 1
ATOM 1520 O O . ASP A 1 194 ? 9.487 11.977 -15.342 1.00 97.69 194 ASP A O 1
ATOM 1524 N N . PRO A 1 195 ? 7.635 11.963 -16.622 1.00 95.00 195 PRO A N 1
ATOM 1525 C CA . PRO A 1 195 ? 8.336 11.612 -17.856 1.00 95.00 195 PRO A CA 1
ATOM 1526 C C . PRO A 1 195 ? 9.390 12.630 -18.302 1.00 95.00 195 PRO A C 1
ATOM 1528 O O . PRO A 1 195 ? 10.281 12.267 -19.075 1.00 95.00 195 PRO A O 1
ATOM 1531 N N . VAL A 1 196 ? 9.289 13.890 -17.857 1.00 96.06 196 VAL A N 1
ATOM 1532 C CA . VAL A 1 196 ? 10.237 14.952 -18.224 1.00 96.06 196 VAL A CA 1
ATOM 1533 C C . VAL A 1 196 ? 11.317 15.180 -17.167 1.00 96.06 196 VAL A C 1
ATOM 1535 O O . VAL A 1 196 ? 12.263 15.923 -17.427 1.00 96.06 196 VAL A O 1
ATOM 1538 N N . ALA A 1 197 ? 11.228 14.525 -16.007 1.00 97.62 197 ALA A N 1
ATOM 1539 C CA . ALA A 1 197 ? 12.220 14.670 -14.953 1.00 97.62 197 ALA A CA 1
ATOM 1540 C C . ALA A 1 197 ? 13.594 14.135 -15.385 1.00 97.62 197 ALA A C 1
ATOM 1542 O O . ALA A 1 197 ? 13.738 13.024 -15.907 1.00 97.62 197 ALA A O 1
ATOM 1543 N N . GLU A 1 198 ? 14.637 14.916 -15.108 1.00 96.38 198 GLU A N 1
ATOM 1544 C CA . GLU A 1 198 ? 16.031 14.526 -15.349 1.00 96.38 198 GLU A CA 1
ATOM 1545 C C . GLU A 1 198 ? 16.539 13.516 -14.316 1.00 96.38 198 GLU A C 1
ATOM 1547 O O . GLU A 1 198 ? 17.378 12.677 -14.630 1.00 96.38 198 GLU A O 1
ATOM 1552 N N . GLN A 1 199 ? 16.016 13.583 -13.090 1.00 97.88 199 GLN A N 1
ATOM 1553 C CA . GLN A 1 199 ? 16.401 12.695 -11.998 1.00 97.88 199 GLN A CA 1
ATOM 1554 C C . GLN A 1 199 ? 15.506 11.459 -11.954 1.00 97.88 199 GLN A C 1
ATOM 1556 O O . GLN A 1 199 ? 14.287 11.541 -12.125 1.00 97.88 199 GLN A O 1
ATOM 1561 N N . ASP A 1 200 ? 16.131 10.321 -11.691 1.00 97.94 200 ASP A N 1
ATOM 1562 C CA . ASP A 1 200 ? 15.470 9.035 -11.511 1.00 97.94 200 ASP A CA 1
ATOM 1563 C C . ASP A 1 200 ? 14.928 8.890 -10.089 1.00 97.94 200 ASP A C 1
ATOM 1565 O O . ASP A 1 200 ? 15.532 9.355 -9.120 1.00 97.94 200 ASP A O 1
ATOM 1569 N N . ALA A 1 201 ? 13.779 8.233 -9.958 1.00 98.00 201 ALA A N 1
ATOM 1570 C CA . ALA A 1 201 ? 13.299 7.742 -8.680 1.00 98.00 201 ALA A CA 1
ATOM 1571 C C . ALA A 1 201 ? 14.230 6.613 -8.241 1.00 98.00 201 ALA A C 1
ATOM 1573 O O . ALA A 1 201 ? 14.509 5.720 -9.032 1.00 98.00 201 ALA A O 1
ATOM 1574 N N . ALA A 1 202 ? 14.695 6.584 -6.997 1.00 97.00 202 ALA A N 1
ATOM 1575 C CA . ALA A 1 202 ? 15.495 5.444 -6.562 1.00 97.00 202 ALA A CA 1
ATOM 1576 C C . ALA A 1 202 ? 14.625 4.165 -6.609 1.00 97.00 202 ALA A C 1
ATOM 1578 O O . ALA A 1 202 ? 13.529 4.160 -6.033 1.00 97.00 202 ALA A O 1
ATOM 1579 N N . PRO A 1 203 ? 15.063 3.060 -7.242 1.00 95.69 203 PRO A N 1
ATOM 1580 C CA . PRO A 1 203 ? 14.302 1.809 -7.252 1.00 95.69 203 PRO A CA 1
ATOM 1581 C C . PRO A 1 203 ? 13.937 1.295 -5.849 1.00 95.69 203 PRO A C 1
ATOM 1583 O O . PRO A 1 203 ? 12.883 0.689 -5.659 1.00 95.69 203 PRO A O 1
ATOM 1586 N N . GLN A 1 204 ? 14.772 1.589 -4.849 1.00 96.56 204 GLN A N 1
ATOM 1587 C CA . GLN A 1 204 ? 14.527 1.311 -3.432 1.00 96.56 204 GLN A CA 1
ATOM 1588 C C . GLN A 1 204 ? 13.315 2.085 -2.897 1.00 96.56 204 GLN A C 1
ATOM 1590 O O . GLN A 1 204 ? 12.524 1.532 -2.135 1.00 96.56 204 GLN A O 1
ATOM 1595 N N . ASP A 1 205 ? 13.155 3.349 -3.296 1.00 97.94 205 ASP A N 1
ATOM 1596 C CA . ASP A 1 205 ? 12.022 4.181 -2.888 1.00 97.94 205 ASP A CA 1
ATOM 1597 C C . ASP A 1 205 ? 10.730 3.690 -3.559 1.00 97.94 205 ASP A C 1
ATOM 1599 O O . ASP A 1 205 ? 9.685 3.608 -2.910 1.00 97.94 205 ASP A O 1
ATOM 1603 N N . VAL A 1 206 ? 10.808 3.250 -4.822 1.00 97.75 206 VAL A N 1
ATOM 1604 C CA . VAL A 1 206 ? 9.681 2.589 -5.503 1.00 97.75 206 VAL A CA 1
ATOM 1605 C C . VAL A 1 206 ? 9.302 1.287 -4.797 1.00 97.75 206 VAL A C 1
ATOM 1607 O O . VAL A 1 206 ? 8.125 1.069 -4.514 1.00 97.75 206 VAL A O 1
ATOM 1610 N N . ALA A 1 207 ? 10.273 0.443 -4.438 1.00 97.12 207 ALA A N 1
ATOM 1611 C CA . ALA A 1 207 ? 10.026 -0.774 -3.663 1.00 97.12 207 ALA A CA 1
ATOM 1612 C C . AL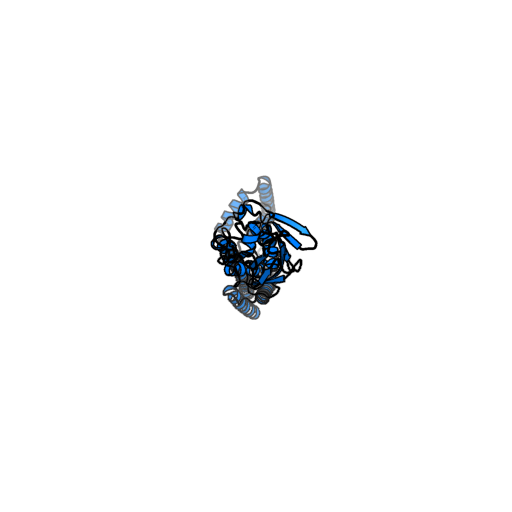A A 1 207 ? 9.392 -0.475 -2.301 1.00 97.12 207 ALA A C 1
ATOM 1614 O O . ALA A 1 207 ? 8.404 -1.107 -1.930 1.00 97.12 207 ALA A O 1
ATOM 1615 N N . ARG A 1 208 ? 9.888 0.536 -1.586 1.00 97.75 208 ARG A N 1
ATOM 1616 C CA . ARG A 1 208 ? 9.344 0.942 -0.287 1.00 97.75 208 ARG A CA 1
ATOM 1617 C C . ARG A 1 208 ? 7.869 1.337 -0.352 1.00 97.75 208 ARG A C 1
ATOM 1619 O O . ARG A 1 208 ? 7.155 1.146 0.631 1.00 97.75 208 ARG A O 1
ATOM 1626 N N . LEU A 1 209 ? 7.405 1.870 -1.479 1.00 98.06 209 LEU A N 1
ATOM 1627 C CA . LEU A 1 209 ? 6.011 2.271 -1.638 1.00 98.06 209 LEU A CA 1
ATOM 1628 C C . LEU A 1 209 ? 5.136 1.154 -2.231 1.00 98.06 209 LEU A C 1
ATOM 1630 O O . LEU A 1 209 ? 4.055 0.882 -1.706 1.00 98.06 209 LEU A O 1
ATOM 1634 N N . PHE A 1 210 ? 5.613 0.484 -3.285 1.00 97.88 210 PHE A N 1
ATOM 1635 C CA . PHE A 1 210 ? 4.805 -0.400 -4.133 1.00 97.88 210 PHE A CA 1
ATOM 1636 C C . PHE A 1 210 ? 5.020 -1.901 -3.920 1.00 97.88 210 PHE A C 1
ATOM 1638 O O . PHE A 1 210 ? 4.233 -2.677 -4.462 1.00 97.88 210 PHE A O 1
ATOM 1645 N N . ASN A 1 211 ? 6.027 -2.340 -3.157 1.00 97.19 211 ASN A N 1
ATOM 1646 C CA . ASN A 1 211 ? 6.270 -3.771 -2.958 1.00 97.19 211 ASN A CA 1
ATOM 1647 C C . ASN A 1 211 ? 5.031 -4.475 -2.358 1.00 97.19 211 ASN A C 1
ATOM 1649 O O . ASN A 1 211 ? 4.538 -4.026 -1.328 1.00 97.19 211 ASN A O 1
ATOM 1653 N N . PRO A 1 212 ? 4.539 -5.596 -2.917 1.00 96.00 212 PRO A N 1
ATOM 1654 C CA . PRO A 1 212 ? 3.305 -6.246 -2.452 1.00 96.00 212 PRO A CA 1
ATOM 1655 C C . PRO A 1 212 ? 3.314 -6.635 -0.962 1.00 96.00 212 PRO A C 1
ATOM 1657 O O . PRO A 1 212 ? 2.292 -6.541 -0.275 1.00 96.00 212 PRO A O 1
ATOM 1660 N N . ALA A 1 213 ? 4.462 -7.086 -0.454 1.00 95.00 213 ALA A N 1
ATOM 1661 C CA . ALA A 1 213 ? 4.596 -7.583 0.908 1.00 95.00 213 ALA A CA 1
ATOM 1662 C C . ALA A 1 213 ? 4.901 -6.448 1.895 1.00 95.00 213 ALA A C 1
ATOM 1664 O O . ALA A 1 213 ? 4.197 -6.295 2.898 1.00 95.00 213 ALA A O 1
ATOM 1665 N N . SER A 1 214 ? 5.928 -5.646 1.598 1.00 95.62 214 SER A N 1
ATOM 1666 C CA . SER A 1 214 ? 6.499 -4.647 2.513 1.00 95.62 214 SER A CA 1
ATOM 1667 C C . SER A 1 214 ? 6.191 -3.192 2.153 1.00 95.62 214 SER A C 1
ATOM 1669 O O . SER A 1 214 ? 6.533 -2.297 2.925 1.00 95.62 214 SER A O 1
ATOM 1671 N N . GLY A 1 215 ? 5.567 -2.939 1.003 1.00 97.62 215 GLY A N 1
ATOM 1672 C CA . GLY A 1 215 ? 5.288 -1.597 0.505 1.00 97.62 215 GLY A CA 1
ATOM 1673 C C . GLY A 1 215 ? 4.256 -0.863 1.358 1.00 97.62 215 GLY A C 1
ATOM 1674 O O . GLY A 1 215 ? 3.245 -1.445 1.760 1.00 97.62 215 GLY A O 1
ATOM 1675 N N . ALA A 1 216 ? 4.499 0.424 1.612 1.00 98.25 216 ALA A N 1
ATOM 1676 C CA . ALA A 1 216 ? 3.680 1.233 2.511 1.00 98.25 216 ALA A CA 1
ATOM 1677 C C . ALA A 1 216 ? 2.203 1.314 2.080 1.00 98.25 216 ALA A C 1
ATOM 1679 O O . ALA A 1 216 ? 1.332 1.226 2.943 1.00 98.25 216 ALA A O 1
ATOM 1680 N N . ILE A 1 217 ? 1.908 1.393 0.772 1.00 98.25 217 ILE A N 1
ATOM 1681 C CA . ILE A 1 217 ? 0.521 1.401 0.262 1.00 98.25 217 ILE A CA 1
ATOM 1682 C C . ILE A 1 217 ? -0.226 0.160 0.755 1.00 98.25 217 ILE A C 1
ATOM 1684 O O . ILE A 1 217 ? -1.293 0.254 1.357 1.00 98.25 217 ILE A O 1
ATOM 1688 N N . TRP A 1 218 ? 0.358 -1.014 0.522 1.00 97.19 218 TRP A N 1
ATOM 1689 C CA . TRP A 1 218 ? -0.294 -2.291 0.793 1.00 97.19 218 TRP A CA 1
ATOM 1690 C C . TRP A 1 218 ? -0.328 -2.617 2.280 1.00 97.19 218 TRP A C 1
ATOM 1692 O O . TRP A 1 218 ? -1.288 -3.226 2.742 1.00 97.19 218 TRP A O 1
ATOM 1702 N N . ALA A 1 219 ? 0.695 -2.208 3.032 1.00 97.00 219 ALA A N 1
ATOM 1703 C CA . ALA A 1 219 ? 0.707 -2.345 4.481 1.00 97.00 219 ALA A CA 1
ATOM 1704 C C . ALA A 1 219 ? -0.437 -1.544 5.120 1.00 97.00 219 ALA A C 1
ATOM 1706 O O . ALA A 1 219 ? -1.263 -2.125 5.819 1.00 97.00 219 ALA A O 1
ATOM 1707 N N . VAL A 1 220 ? -0.546 -0.248 4.807 1.00 98.00 220 VAL A N 1
ATOM 1708 C CA . VAL A 1 220 ? -1.602 0.607 5.369 1.00 98.00 220 VAL A CA 1
ATOM 1709 C C . VAL A 1 220 ? -2.988 0.180 4.876 1.00 98.00 220 VAL A C 1
ATOM 1711 O O . VAL A 1 220 ? -3.933 0.179 5.658 1.00 98.00 220 VAL A O 1
ATOM 1714 N N . ALA A 1 221 ? -3.119 -0.255 3.618 1.00 97.69 221 ALA A N 1
ATOM 1715 C CA . ALA A 1 221 ? -4.387 -0.756 3.090 1.00 97.69 221 ALA A CA 1
ATOM 1716 C C . ALA A 1 221 ? -4.883 -2.026 3.800 1.00 97.69 221 ALA A C 1
ATOM 1718 O O . ALA A 1 221 ? -6.087 -2.171 3.999 1.00 97.69 221 ALA A O 1
ATOM 1719 N N . ARG A 1 222 ? -3.984 -2.939 4.197 1.00 97.19 222 ARG A N 1
ATOM 1720 C CA . ARG A 1 222 ? -4.361 -4.126 4.983 1.00 97.19 222 ARG A CA 1
ATOM 1721 C C . ARG A 1 222 ? -4.860 -3.745 6.372 1.00 97.19 222 ARG A C 1
ATOM 1723 O O . ARG A 1 222 ? -5.899 -4.253 6.782 1.00 97.19 222 ARG A O 1
ATOM 1730 N N . ASP A 1 223 ? -4.156 -2.844 7.055 1.00 96.31 223 ASP A N 1
ATOM 1731 C CA . ASP A 1 223 ? -4.568 -2.354 8.375 1.00 96.31 223 ASP A CA 1
ATOM 1732 C C . ASP A 1 223 ? -5.933 -1.648 8.293 1.00 96.31 223 ASP A C 1
ATOM 1734 O O . ASP A 1 223 ? -6.829 -1.915 9.092 1.00 96.31 223 ASP A O 1
ATOM 1738 N N . HIS A 1 224 ? -6.117 -0.791 7.281 1.00 97.25 224 HIS A N 1
ATOM 1739 C CA . HIS A 1 224 ? -7.370 -0.071 7.045 1.00 97.25 224 HIS A CA 1
ATOM 1740 C C . HIS A 1 224 ? -8.537 -1.014 6.745 1.00 97.25 224 HIS A C 1
ATOM 1742 O O . HIS A 1 224 ? -9.594 -0.876 7.354 1.00 97.25 224 HIS A O 1
ATOM 1748 N N . ALA A 1 225 ? -8.340 -2.006 5.872 1.00 96.44 225 ALA A N 1
ATOM 1749 C CA . ALA A 1 225 ? -9.360 -3.008 5.567 1.00 96.44 225 ALA A CA 1
ATOM 1750 C C . ALA A 1 225 ? -9.737 -3.832 6.809 1.00 96.44 225 ALA A C 1
ATOM 1752 O O . ALA A 1 225 ? -10.920 -4.004 7.091 1.00 96.44 225 ALA A O 1
ATOM 1753 N N . ALA A 1 226 ? -8.746 -4.268 7.594 1.00 96.00 226 ALA A N 1
ATOM 1754 C CA . ALA A 1 226 ? -8.987 -5.017 8.824 1.00 96.00 226 ALA A CA 1
ATOM 1755 C C . ALA A 1 226 ? -9.806 -4.212 9.844 1.00 96.00 226 ALA A C 1
ATOM 1757 O O . ALA A 1 226 ? -10.653 -4.781 10.528 1.00 96.00 226 ALA A O 1
ATOM 1758 N N . LEU A 1 227 ? -9.583 -2.896 9.939 1.00 95.81 227 LEU A N 1
ATOM 1759 C CA . LEU A 1 227 ? -10.379 -2.017 10.797 1.00 95.81 227 LEU A CA 1
ATOM 1760 C C . LEU A 1 227 ? -11.769 -1.725 10.205 1.00 95.81 227 LEU A C 1
ATOM 1762 O O . LEU A 1 227 ? -12.745 -1.627 10.947 1.00 95.81 227 LEU A O 1
ATOM 1766 N N . ALA A 1 228 ? -11.880 -1.597 8.881 1.00 94.44 228 ALA A N 1
ATOM 1767 C CA . ALA A 1 228 ? -13.144 -1.342 8.188 1.00 94.44 228 ALA A CA 1
ATOM 1768 C C . ALA A 1 228 ? -14.132 -2.517 8.291 1.00 94.44 228 ALA A C 1
ATOM 1770 O O . ALA A 1 228 ? -15.344 -2.290 8.281 1.00 94.44 228 ALA A O 1
ATOM 1771 N N . ASP A 1 229 ? -13.615 -3.740 8.434 1.00 93.50 229 ASP A N 1
ATOM 1772 C CA . ASP A 1 229 ? -14.395 -4.958 8.676 1.00 93.50 229 ASP A CA 1
ATOM 1773 C C . ASP A 1 229 ? -14.914 -5.068 10.124 1.00 93.50 229 ASP A C 1
ATOM 1775 O O . ASP A 1 229 ? -15.754 -5.920 10.423 1.00 93.50 229 ASP A O 1
ATOM 1779 N N . VAL A 1 230 ? -14.449 -4.206 11.038 1.00 93.06 230 VAL A N 1
ATOM 1780 C CA . VAL A 1 230 ? -14.938 -4.161 12.419 1.00 93.06 230 VAL A CA 1
ATOM 1781 C C . VAL A 1 230 ? -16.185 -3.283 12.512 1.00 93.06 230 VAL A C 1
ATOM 1783 O O . VAL A 1 230 ? -16.151 -2.069 12.295 1.00 93.06 230 VAL A O 1
ATOM 1786 N N . GLU A 1 231 ? -17.288 -3.902 12.927 1.00 92.12 231 GLU A N 1
ATOM 1787 C CA . GLU A 1 231 ? -18.542 -3.223 13.238 1.00 92.12 231 GLU A CA 1
ATOM 1788 C C . GLU A 1 231 ? -18.834 -3.335 14.737 1.00 92.12 231 GLU A C 1
ATOM 1790 O O . GLU A 1 231 ? -18.962 -4.427 15.293 1.00 92.12 231 GLU A O 1
ATOM 1795 N N . VAL A 1 232 ? -18.946 -2.189 15.406 1.00 88.44 232 VAL A N 1
ATOM 1796 C CA . VAL A 1 232 ? -19.330 -2.107 16.818 1.00 88.44 232 VAL A CA 1
ATOM 1797 C C . VAL A 1 232 ? -20.583 -1.252 16.910 1.00 88.44 232 VAL A C 1
ATOM 1799 O O . VAL A 1 232 ? -20.595 -0.117 16.443 1.00 88.44 232 VAL A O 1
ATOM 1802 N N . GLN A 1 233 ? -21.660 -1.799 17.485 1.00 87.00 233 GLN A N 1
ATOM 1803 C CA . GLN A 1 233 ? -22.952 -1.102 17.625 1.00 87.00 233 GLN A CA 1
ATOM 1804 C C . GLN A 1 233 ? -23.490 -0.532 16.299 1.00 87.00 233 GLN A C 1
ATOM 1806 O O . GLN A 1 233 ? -23.991 0.592 16.238 1.00 87.00 233 GLN A O 1
ATOM 1811 N N . SER A 1 234 ? -23.348 -1.297 15.219 1.00 87.44 234 SER A N 1
ATOM 1812 C CA . SER A 1 234 ? -23.719 -0.884 13.862 1.00 87.44 234 SER A CA 1
ATOM 1813 C C . SER A 1 234 ? -22.980 0.343 13.314 1.00 87.44 234 SER A C 1
ATOM 1815 O O . SER A 1 234 ? -23.467 1.029 12.412 1.00 87.44 234 SER A O 1
ATOM 1817 N N . ARG A 1 235 ? -21.801 0.651 13.866 1.00 84.06 235 ARG A N 1
ATOM 1818 C CA . ARG A 1 235 ? -20.915 1.716 13.392 1.00 84.06 235 ARG A CA 1
ATOM 1819 C C . ARG A 1 235 ? -19.619 1.110 12.876 1.00 84.06 235 ARG A C 1
ATOM 1821 O O . ARG A 1 235 ? -19.009 0.273 13.539 1.00 84.06 235 ARG A O 1
ATOM 1828 N N . ARG A 1 236 ? -19.198 1.574 11.699 1.00 88.81 236 ARG A N 1
ATOM 1829 C CA . ARG A 1 236 ? -17.858 1.317 11.165 1.00 88.81 236 ARG A CA 1
ATOM 1830 C C . ARG A 1 236 ? -16.864 2.216 11.883 1.00 88.81 236 ARG A C 1
ATOM 1832 O O . ARG A 1 236 ? -17.151 3.397 12.073 1.00 88.81 236 ARG A O 1
ATOM 1839 N N . LEU A 1 237 ? -15.730 1.648 12.274 1.00 88.88 237 LEU A N 1
ATOM 1840 C CA . LEU A 1 237 ? -14.720 2.354 13.066 1.00 88.88 237 LEU A CA 1
ATOM 1841 C C . LEU A 1 237 ? -13.631 3.011 12.210 1.00 88.88 237 LEU A C 1
ATOM 1843 O O . LEU A 1 237 ? -13.009 3.961 12.667 1.00 88.88 237 LEU A O 1
ATOM 1847 N N . ALA A 1 238 ? -13.423 2.538 10.979 1.00 92.69 238 ALA A N 1
ATOM 1848 C CA . ALA A 1 238 ? -12.418 3.093 10.078 1.00 92.69 238 ALA A CA 1
ATOM 1849 C C . ALA A 1 238 ? -12.890 4.394 9.413 1.00 92.69 238 ALA A C 1
ATOM 1851 O O . ALA A 1 238 ? -13.933 4.430 8.746 1.00 92.69 238 ALA A O 1
ATOM 1852 N N . THR A 1 239 ? -12.072 5.437 9.512 1.00 93.81 239 THR A N 1
ATOM 1853 C CA . THR A 1 239 ? -12.246 6.674 8.753 1.00 93.81 239 THR A CA 1
ATOM 1854 C C . THR A 1 239 ? -11.859 6.437 7.287 1.00 93.81 239 THR A C 1
ATOM 1856 O O . THR A 1 239 ? -10.838 5.801 7.010 1.00 93.81 239 THR A O 1
ATOM 1859 N N . PRO A 1 240 ? -12.639 6.922 6.301 1.00 94.19 240 PRO A N 1
ATOM 1860 C CA . PRO A 1 240 ? -12.237 6.862 4.900 1.00 94.19 240 PRO A CA 1
ATOM 1861 C C . PRO A 1 240 ? -10.914 7.601 4.665 1.00 94.19 240 PRO A C 1
ATOM 1863 O O . PRO A 1 240 ? -10.784 8.779 4.997 1.00 94.19 240 PRO A O 1
ATOM 1866 N N . LEU A 1 241 ? -9.943 6.917 4.064 1.00 96.25 241 LEU A N 1
ATOM 1867 C CA . LEU A 1 241 ? -8.656 7.510 3.713 1.00 96.25 241 LEU A CA 1
ATOM 1868 C C . LEU A 1 241 ? -8.775 8.326 2.421 1.00 96.25 241 LEU A C 1
ATOM 1870 O O . LEU A 1 241 ? -9.419 7.912 1.453 1.00 96.25 241 LEU A O 1
ATOM 1874 N N . LYS A 1 242 ? -8.125 9.490 2.395 1.00 93.62 242 LYS A N 1
ATOM 1875 C CA . LYS A 1 242 ? -8.110 10.373 1.227 1.00 93.62 242 LYS A CA 1
ATOM 1876 C C . LYS A 1 242 ? -7.422 9.687 0.040 1.00 93.62 242 LYS A C 1
ATOM 1878 O O . LYS A 1 242 ? -6.358 9.094 0.205 1.00 93.62 242 LYS A O 1
ATOM 1883 N N . ASP A 1 243 ? -8.025 9.783 -1.145 1.00 94.56 243 ASP A N 1
ATOM 1884 C CA . ASP A 1 243 ? -7.506 9.261 -2.422 1.00 94.56 243 ASP A CA 1
ATOM 1885 C C . ASP A 1 243 ? -7.241 7.740 -2.430 1.00 94.56 243 ASP A C 1
ATOM 1887 O O . ASP A 1 243 ? -6.605 7.217 -3.343 1.00 94.56 243 ASP A O 1
ATOM 1891 N N . PHE A 1 244 ? -7.754 7.005 -1.436 1.00 96.69 244 PHE A N 1
ATOM 1892 C CA . PHE A 1 244 ? -7.464 5.585 -1.234 1.00 96.69 244 PHE A CA 1
ATOM 1893 C C . PHE A 1 244 ? -7.800 4.729 -2.453 1.00 96.69 244 PHE A C 1
ATOM 1895 O O . PHE A 1 244 ? -6.938 4.029 -2.977 1.00 96.69 244 PHE A O 1
ATOM 1902 N N . GLU A 1 245 ? -9.031 4.819 -2.956 1.00 96.31 245 GLU A N 1
ATOM 1903 C CA . GLU A 1 245 ? -9.468 4.026 -4.110 1.00 96.31 245 GLU A CA 1
ATOM 1904 C C . GLU A 1 245 ? -8.641 4.331 -5.366 1.00 96.31 245 GLU A C 1
ATOM 1906 O O . GLU A 1 245 ? -8.271 3.415 -6.105 1.00 96.31 245 GLU A O 1
ATOM 1911 N N . GLN A 1 246 ? -8.297 5.604 -5.582 1.00 96.94 246 GLN A N 1
ATOM 1912 C CA . GLN A 1 246 ? -7.462 6.039 -6.699 1.00 96.94 246 GLN A CA 1
ATOM 1913 C C . GLN A 1 246 ? -6.051 5.454 -6.590 1.00 96.94 246 GLN A C 1
ATOM 1915 O O . GLN A 1 246 ? -5.569 4.852 -7.551 1.00 96.94 246 GLN A O 1
ATOM 1920 N N . VAL A 1 247 ? -5.421 5.551 -5.415 1.00 97.56 247 VAL A N 1
ATOM 1921 C CA . VAL A 1 247 ? -4.087 4.987 -5.152 1.00 97.56 247 VAL A CA 1
ATOM 1922 C C . VAL A 1 247 ? -4.067 3.482 -5.355 1.00 97.56 247 VAL A C 1
ATOM 1924 O O . VAL A 1 247 ? -3.162 2.961 -6.004 1.00 97.56 247 VAL A O 1
ATOM 1927 N N . MET A 1 248 ? -5.071 2.774 -4.845 1.00 97.62 248 MET A N 1
ATOM 1928 C CA . MET A 1 248 ? -5.149 1.322 -4.979 1.00 97.62 248 MET A CA 1
ATOM 1929 C C . MET A 1 248 ? -5.348 0.905 -6.441 1.00 97.62 248 MET A C 1
ATOM 1931 O O . MET A 1 248 ? -4.694 -0.027 -6.915 1.00 97.62 248 MET A O 1
ATOM 1935 N N . THR A 1 249 ? -6.192 1.633 -7.175 1.00 96.81 249 THR A N 1
ATOM 1936 C CA . THR A 1 249 ? -6.481 1.370 -8.592 1.00 96.81 249 THR A CA 1
ATOM 1937 C C . THR A 1 249 ? -5.272 1.641 -9.485 1.00 96.81 249 THR A C 1
ATOM 1939 O O . THR A 1 249 ? -4.951 0.825 -10.346 1.00 96.81 249 THR A O 1
ATOM 1942 N N . GLN A 1 250 ? -4.580 2.764 -9.280 1.00 97.06 250 GLN A N 1
ATOM 1943 C CA . GLN A 1 250 ? -3.425 3.161 -10.093 1.00 97.06 250 GLN A CA 1
ATOM 1944 C C . GLN A 1 250 ? -2.139 2.432 -9.674 1.00 97.06 250 GLN A C 1
ATOM 1946 O O . GLN A 1 250 ? -1.278 2.158 -10.507 1.00 97.06 250 GLN A O 1
ATOM 1951 N N . GLY A 1 251 ? -1.995 2.094 -8.391 1.00 97.31 251 GLY A N 1
ATOM 1952 C CA . GLY A 1 251 ? -0.792 1.461 -7.854 1.00 97.31 251 GLY A CA 1
ATOM 1953 C C . GLY A 1 251 ? -0.717 -0.048 -8.083 1.00 97.31 251 GLY A C 1
ATOM 1954 O O . GLY A 1 251 ? 0.385 -0.585 -8.207 1.00 97.31 251 GLY A O 1
ATOM 1955 N N . ALA A 1 252 ? -1.854 -0.751 -8.177 1.00 96.75 252 ALA A N 1
ATOM 1956 C CA . ALA A 1 252 ? -1.859 -2.201 -8.396 1.00 96.75 252 ALA A CA 1
ATOM 1957 C C . ALA A 1 252 ? -1.182 -2.615 -9.718 1.00 96.75 252 ALA A C 1
ATOM 1959 O O . ALA A 1 252 ? -0.367 -3.539 -9.690 1.00 96.75 252 ALA A O 1
ATOM 1960 N N . PRO A 1 253 ? -1.418 -1.939 -10.858 1.00 96.31 253 PRO A N 1
ATOM 1961 C CA . PRO A 1 253 ? -0.733 -2.291 -12.095 1.00 96.31 253 PRO A CA 1
ATOM 1962 C C . PRO A 1 253 ? 0.781 -2.003 -12.052 1.00 96.31 253 PRO A C 1
ATOM 1964 O O . PRO A 1 253 ? 1.539 -2.781 -12.626 1.00 96.31 253 PRO A O 1
ATOM 1967 N N . ILE A 1 254 ? 1.241 -0.976 -11.315 1.00 97.31 254 ILE A N 1
ATOM 1968 C CA . ILE A 1 254 ? 2.680 -0.716 -11.078 1.00 97.31 254 ILE A CA 1
ATOM 1969 C C . ILE A 1 254 ? 3.294 -1.860 -10.273 1.00 97.31 254 ILE A C 1
ATOM 1971 O O . ILE A 1 254 ? 4.328 -2.409 -10.658 1.00 97.31 254 ILE A O 1
ATOM 1975 N N . ARG A 1 255 ? 2.636 -2.253 -9.174 1.00 96.56 255 ARG A N 1
ATOM 1976 C CA . ARG A 1 255 ? 3.050 -3.389 -8.344 1.00 96.56 255 ARG A CA 1
ATOM 1977 C C . ARG A 1 255 ? 3.200 -4.655 -9.188 1.00 96.56 255 ARG A C 1
ATOM 1979 O O . ARG A 1 255 ? 4.244 -5.293 -9.160 1.00 96.56 255 ARG A O 1
ATOM 1986 N N . ASP A 1 256 ? 2.167 -4.999 -9.949 1.00 95.50 256 ASP A N 1
ATOM 1987 C CA . ASP A 1 256 ? 2.143 -6.225 -10.751 1.00 95.50 256 ASP A CA 1
ATOM 1988 C C . ASP A 1 256 ? 3.178 -6.217 -11.889 1.00 95.50 256 ASP A C 1
ATOM 1990 O O . ASP A 1 256 ? 3.604 -7.277 -12.342 1.00 95.50 256 ASP A O 1
ATOM 1994 N N . ALA A 1 257 ? 3.547 -5.036 -12.390 1.00 95.62 257 ALA A N 1
ATOM 1995 C CA . ALA A 1 257 ? 4.518 -4.895 -13.468 1.00 95.62 257 ALA A CA 1
ATOM 1996 C C . ALA A 1 257 ? 5.973 -4.955 -12.983 1.00 95.62 257 ALA A C 1
ATOM 1998 O O . ALA A 1 257 ? 6.829 -5.453 -13.713 1.00 95.62 257 ALA A O 1
ATOM 1999 N N . LEU A 1 258 ? 6.256 -4.453 -11.775 1.00 95.81 258 LEU A N 1
ATOM 2000 C CA . LEU A 1 258 ? 7.621 -4.322 -11.252 1.00 95.81 258 LEU A CA 1
ATOM 2001 C C . LEU A 1 258 ? 8.044 -5.422 -10.274 1.00 95.81 258 LEU A C 1
ATOM 2003 O O . LEU A 1 258 ? 9.245 -5.650 -10.111 1.00 95.81 258 LEU A O 1
ATOM 2007 N N . PHE A 1 259 ? 7.098 -6.074 -9.597 1.00 95.31 259 PHE A N 1
ATOM 2008 C CA . PHE A 1 259 ? 7.399 -7.046 -8.549 1.00 95.31 259 PHE A CA 1
ATOM 2009 C C . PHE A 1 259 ? 6.861 -8.425 -8.925 1.00 95.31 259 PHE A C 1
ATOM 2011 O O . PHE A 1 259 ? 5.669 -8.604 -9.166 1.00 95.31 259 PHE A O 1
ATOM 2018 N N . GLY A 1 260 ? 7.743 -9.426 -8.914 1.00 89.31 260 GLY A N 1
ATOM 2019 C CA . GLY A 1 260 ? 7.323 -10.826 -8.905 1.00 89.31 260 GLY A CA 1
ATOM 2020 C C . GLY A 1 260 ? 6.569 -11.190 -7.617 1.00 89.31 260 GLY A C 1
ATOM 2021 O O . GLY A 1 260 ? 6.669 -10.487 -6.612 1.00 89.31 260 GLY A O 1
ATOM 2022 N N . GLU A 1 261 ? 5.871 -12.332 -7.628 1.00 84.12 261 GLU A N 1
ATOM 2023 C CA . GLU A 1 261 ? 4.950 -12.801 -6.569 1.00 84.12 261 GLU A CA 1
ATOM 2024 C C . GLU A 1 261 ? 5.528 -12.742 -5.139 1.00 84.12 261 GLU A C 1
ATOM 2026 O O . GLU A 1 261 ? 4.801 -12.499 -4.177 1.00 84.12 261 GLU A O 1
ATOM 2031 N N . HIS A 1 262 ? 6.849 -12.881 -4.993 1.00 86.38 262 HIS A N 1
ATOM 2032 C CA . HIS A 1 262 ? 7.551 -12.829 -3.706 1.00 86.38 262 HIS A CA 1
ATOM 2033 C C . HIS A 1 262 ? 8.839 -11.996 -3.738 1.00 86.38 262 HIS A C 1
ATOM 2035 O O . HIS A 1 262 ? 9.709 -12.174 -2.884 1.00 86.38 262 HIS A O 1
ATOM 2041 N N . SER A 1 263 ? 9.009 -11.116 -4.728 1.00 92.31 263 SER A N 1
ATOM 2042 C CA . SER A 1 263 ? 10.249 -10.346 -4.823 1.00 92.31 263 SER A CA 1
ATOM 2043 C C . SER A 1 263 ? 10.264 -9.208 -3.793 1.00 92.31 263 SER A C 1
ATOM 2045 O O . SER A 1 263 ? 9.328 -8.406 -3.778 1.00 92.31 263 SER A O 1
ATOM 2047 N N . PRO A 1 264 ? 11.308 -9.077 -2.949 1.00 91.88 264 PRO A N 1
ATOM 2048 C CA . PRO A 1 264 ? 11.463 -7.930 -2.051 1.00 91.88 264 PRO A CA 1
ATOM 2049 C C . PRO A 1 264 ? 11.899 -6.655 -2.792 1.00 91.88 264 PRO A C 1
ATOM 2051 O O . PRO A 1 264 ? 11.812 -5.559 -2.244 1.00 91.88 264 PRO A O 1
ATOM 2054 N N . THR A 1 265 ? 12.366 -6.790 -4.032 1.00 94.56 265 THR A N 1
ATOM 2055 C CA . THR A 1 265 ? 12.917 -5.715 -4.864 1.00 94.56 265 THR A CA 1
ATOM 2056 C C . THR A 1 265 ? 12.285 -5.730 -6.257 1.00 94.56 265 THR A C 1
ATOM 2058 O O . THR A 1 265 ? 11.521 -6.640 -6.592 1.00 94.56 265 THR A O 1
ATOM 2061 N N . VAL A 1 266 ? 12.586 -4.724 -7.080 1.00 93.25 266 VAL A N 1
ATOM 2062 C CA . VAL A 1 266 ? 12.183 -4.721 -8.497 1.00 93.25 266 VAL A CA 1
ATOM 2063 C C . VAL A 1 266 ? 12.797 -5.940 -9.203 1.00 93.25 266 VAL A C 1
ATOM 2065 O O . VAL A 1 266 ? 14.017 -6.122 -9.185 1.00 93.25 266 VAL A O 1
ATOM 2068 N N . ASP A 1 267 ? 11.938 -6.772 -9.794 1.00 93.31 267 ASP A N 1
ATOM 2069 C CA . ASP A 1 267 ? 12.272 -8.015 -10.501 1.00 93.31 267 ASP A CA 1
ATOM 2070 C C . ASP A 1 267 ? 11.407 -8.103 -11.762 1.00 93.31 267 ASP A C 1
ATOM 2072 O O . ASP A 1 267 ? 10.261 -8.556 -11.725 1.00 93.31 267 ASP A O 1
ATOM 2076 N N . VAL A 1 268 ? 11.969 -7.649 -12.883 1.00 93.88 268 VAL A N 1
ATOM 2077 C CA . VAL A 1 268 ? 11.275 -7.584 -14.168 1.00 93.88 268 VAL A CA 1
ATOM 2078 C C . VAL A 1 268 ? 11.915 -8.542 -15.161 1.00 93.88 268 VAL A C 1
ATOM 2080 O O . VAL A 1 268 ? 13.066 -8.377 -15.569 1.00 93.88 268 VAL A O 1
ATOM 2083 N N . ARG A 1 269 ? 11.138 -9.525 -15.618 1.00 93.62 269 ARG A N 1
ATOM 2084 C CA . ARG A 1 269 ? 11.552 -10.484 -16.651 1.00 93.62 269 ARG A CA 1
ATOM 2085 C C . ARG A 1 269 ? 10.856 -10.177 -17.965 1.00 93.62 269 ARG A C 1
ATOM 2087 O O . ARG A 1 269 ? 9.643 -9.976 -18.000 1.00 93.62 269 ARG A O 1
ATOM 2094 N N . PHE A 1 270 ? 11.630 -10.159 -19.038 1.00 95.19 270 PHE A N 1
ATOM 2095 C CA . PHE A 1 270 ? 11.144 -9.849 -20.376 1.00 95.19 270 PHE A CA 1
ATOM 2096 C C . PHE A 1 270 ? 12.057 -10.477 -21.423 1.00 95.19 270 PHE A C 1
ATOM 2098 O O . PHE A 1 270 ? 13.148 -10.957 -21.121 1.00 95.19 270 PHE A O 1
ATOM 2105 N N . GLU A 1 271 ? 11.619 -10.466 -22.672 1.00 94.94 271 GLU A N 1
ATOM 2106 C CA . GLU A 1 271 ? 12.474 -10.797 -23.796 1.00 94.94 271 GLU A CA 1
ATOM 2107 C C . GLU A 1 271 ? 12.680 -9.578 -24.682 1.00 94.94 271 GLU A C 1
ATOM 2109 O O . GLU A 1 271 ? 11.757 -8.809 -24.946 1.00 94.94 271 GLU A O 1
ATOM 2114 N N . LEU A 1 272 ? 13.902 -9.427 -25.171 1.00 93.94 272 LEU A N 1
ATOM 2115 C CA . LEU A 1 272 ? 14.356 -8.284 -25.936 1.00 93.94 272 LEU A CA 1
ATOM 2116 C C . LEU A 1 272 ? 14.803 -8.733 -27.324 1.00 93.94 272 LEU A C 1
ATOM 2118 O O . LEU A 1 272 ? 15.559 -9.693 -27.473 1.00 93.94 272 LEU A O 1
ATOM 2122 N N . ARG A 1 273 ? 14.379 -8.005 -28.349 1.00 92.69 273 ARG A N 1
ATOM 2123 C CA . ARG A 1 273 ? 14.841 -8.177 -29.724 1.00 92.69 273 ARG A CA 1
ATOM 2124 C C . ARG A 1 273 ? 15.182 -6.822 -30.319 1.00 92.69 273 ARG A C 1
ATOM 2126 O O . ARG A 1 273 ? 14.400 -5.883 -30.233 1.00 92.69 273 ARG A O 1
ATOM 2133 N N . LEU A 1 274 ? 16.339 -6.737 -30.964 1.00 91.00 274 LEU A N 1
ATOM 2134 C CA . LEU A 1 274 ? 16.788 -5.530 -31.647 1.00 91.00 274 LEU A CA 1
ATOM 2135 C C . LEU A 1 274 ? 16.728 -5.754 -33.156 1.00 91.00 274 LEU A C 1
ATOM 2137 O O . LEU A 1 274 ? 17.466 -6.579 -33.693 1.00 91.00 274 LEU A O 1
ATOM 2141 N N . LYS A 1 275 ? 15.856 -5.018 -33.842 1.00 89.38 275 LYS A N 1
ATOM 2142 C CA . LYS A 1 275 ? 15.762 -5.029 -35.302 1.00 89.38 275 LYS A CA 1
ATOM 2143 C C . LYS A 1 275 ? 16.560 -3.867 -35.871 1.00 89.38 275 LYS A C 1
ATOM 2145 O O . LYS A 1 275 ? 16.368 -2.720 -35.482 1.00 89.38 275 LYS A O 1
ATOM 2150 N N . ALA A 1 276 ? 17.451 -4.172 -36.805 1.00 83.38 276 ALA A N 1
ATOM 2151 C CA . ALA A 1 276 ? 18.219 -3.179 -37.540 1.00 83.38 276 ALA A CA 1
ATOM 2152 C C . ALA A 1 276 ? 17.871 -3.252 -39.035 1.00 83.38 276 ALA A C 1
ATOM 2154 O O . ALA A 1 276 ? 17.526 -4.331 -39.527 1.00 83.38 276 ALA A O 1
ATOM 2155 N N . PRO A 1 277 ? 17.961 -2.138 -39.779 1.00 77.88 277 PRO A N 1
ATOM 2156 C CA . PRO A 1 277 ? 17.801 -2.162 -41.225 1.00 77.88 277 PRO A CA 1
ATOM 2157 C C . PRO A 1 277 ? 18.837 -3.089 -41.883 1.00 77.88 277 PRO A C 1
ATOM 2159 O O . PRO A 1 277 ? 19.980 -3.160 -41.421 1.00 77.88 277 PRO A O 1
ATOM 2162 N N . PRO A 1 278 ? 18.482 -3.778 -42.982 1.00 66.69 278 PRO A N 1
ATOM 2163 C CA . PRO A 1 278 ? 19.450 -4.553 -43.742 1.00 66.69 278 PRO A CA 1
ATOM 2164 C C . PRO A 1 278 ? 20.505 -3.601 -44.323 1.00 66.69 278 PRO A C 1
ATOM 2166 O O . PRO A 1 278 ? 20.148 -2.651 -45.014 1.00 66.69 278 PRO A O 1
ATOM 2169 N N . MET A 1 279 ? 21.783 -3.905 -44.055 1.00 63.31 279 MET A N 1
ATOM 2170 C CA . MET A 1 279 ? 23.029 -3.236 -44.482 1.00 63.31 279 MET A CA 1
ATOM 2171 C C . MET A 1 279 ? 23.795 -2.452 -43.386 1.00 63.31 279 MET A C 1
ATOM 2173 O O . MET A 1 279 ? 23.463 -1.331 -43.022 1.00 63.31 279 MET A O 1
ATOM 2177 N N . LEU A 1 280 ? 24.932 -3.052 -42.992 1.00 56.38 280 LEU A N 1
ATOM 2178 C CA . LEU A 1 280 ? 26.206 -2.442 -42.559 1.00 56.38 280 LEU A CA 1
ATOM 2179 C C . LEU A 1 280 ? 26.416 -1.976 -41.109 1.00 56.38 280 LEU A C 1
ATOM 2181 O O . LEU A 1 280 ? 27.496 -1.463 -40.812 1.00 56.38 280 LEU A O 1
ATOM 2185 N N . SER A 1 281 ? 25.505 -2.205 -40.165 1.00 68.69 281 SER A N 1
ATOM 2186 C CA . SER A 1 281 ? 25.829 -1.948 -38.752 1.00 68.69 281 SER A CA 1
ATOM 2187 C C . SER A 1 281 ? 25.222 -2.974 -37.807 1.00 68.69 281 SER A C 1
ATOM 2189 O O . SER A 1 281 ? 24.026 -3.243 -37.836 1.00 68.69 281 SER A O 1
ATOM 2191 N N . VAL A 1 282 ? 26.071 -3.537 -36.951 1.00 83.81 282 VAL A N 1
ATOM 2192 C CA . VAL A 1 282 ? 25.685 -4.344 -35.801 1.00 83.81 282 VAL A CA 1
ATOM 2193 C C . VAL A 1 282 ? 25.322 -3.387 -34.675 1.00 83.81 282 VAL A C 1
ATOM 2195 O O . VAL A 1 282 ? 26.178 -2.742 -34.073 1.00 83.81 282 VAL A O 1
ATOM 2198 N N . TYR A 1 283 ? 24.034 -3.298 -34.388 1.00 85.25 283 TYR A N 1
ATOM 2199 C CA . TYR A 1 283 ? 23.543 -2.667 -33.175 1.00 85.25 283 TYR A CA 1
ATOM 2200 C C . TYR A 1 283 ? 23.624 -3.650 -32.008 1.00 85.25 283 TYR A C 1
ATOM 2202 O O . TYR A 1 283 ? 23.280 -4.829 -32.183 1.00 85.25 283 TYR A O 1
ATOM 2210 N N . ARG A 1 284 ? 24.048 -3.159 -30.841 1.00 88.44 284 ARG A N 1
ATOM 2211 C CA . ARG A 1 284 ? 23.997 -3.884 -29.566 1.00 88.44 284 ARG A CA 1
ATOM 2212 C C . ARG A 1 284 ? 23.268 -3.035 -28.535 1.00 88.44 284 ARG A C 1
ATOM 2214 O O . ARG A 1 284 ? 23.526 -1.837 -28.429 1.00 88.44 284 ARG A O 1
ATOM 2221 N N . LEU A 1 285 ? 22.360 -3.665 -27.807 1.00 89.38 285 LEU A N 1
ATOM 2222 C CA . LEU A 1 285 ? 21.625 -3.082 -26.698 1.00 89.38 285 LEU A CA 1
ATOM 2223 C C . LEU A 1 285 ? 21.983 -3.852 -25.436 1.00 89.38 285 LEU A C 1
ATOM 2225 O O . LEU A 1 285 ? 21.750 -5.057 -25.379 1.00 89.38 285 LEU A O 1
ATOM 2229 N N . GLN A 1 286 ? 22.522 -3.152 -24.446 1.00 89.75 286 GLN A N 1
ATOM 2230 C CA . GLN A 1 286 ? 22.763 -3.686 -23.113 1.00 89.75 286 GLN A CA 1
ATOM 2231 C C . GLN A 1 286 ? 21.746 -3.079 -22.146 1.00 89.75 286 GLN A C 1
ATOM 2233 O O . GLN A 1 286 ? 21.666 -1.855 -22.060 1.00 89.75 286 GLN A O 1
ATOM 2238 N N . ALA A 1 287 ? 20.964 -3.910 -21.456 1.00 88.38 287 ALA A N 1
ATOM 2239 C CA . ALA A 1 287 ? 20.002 -3.495 -20.430 1.00 88.38 287 ALA A CA 1
ATOM 2240 C C . ALA A 1 287 ? 19.628 -4.688 -19.533 1.00 88.38 287 ALA A C 1
ATOM 2242 O O . ALA A 1 287 ? 19.441 -5.792 -20.047 1.00 88.38 287 ALA A O 1
ATOM 2243 N N . GLY A 1 288 ? 19.495 -4.477 -18.215 1.00 75.88 288 GLY A N 1
ATOM 2244 C CA . GLY A 1 288 ? 19.061 -5.519 -17.268 1.00 75.88 288 GLY A CA 1
ATOM 2245 C C . GLY A 1 288 ? 19.912 -6.790 -17.347 1.00 75.88 288 GLY A C 1
ATOM 2246 O O . GLY A 1 288 ? 19.402 -7.863 -17.678 1.00 75.88 288 GLY A O 1
ATOM 2247 N N . GLY A 1 289 ? 21.233 -6.624 -17.226 1.00 77.88 289 GLY A N 1
ATOM 2248 C CA . GLY A 1 289 ? 22.208 -7.719 -17.278 1.00 77.88 289 GLY A CA 1
ATOM 2249 C C . GLY A 1 289 ? 22.314 -8.466 -18.619 1.00 77.88 289 GLY A C 1
ATOM 2250 O O . GLY A 1 289 ? 23.176 -9.334 -18.760 1.00 77.88 289 GLY A O 1
ATOM 2251 N N . ALA A 1 290 ? 21.482 -8.141 -19.613 1.00 82.88 290 ALA A N 1
ATOM 2252 C CA . ALA A 1 290 ? 21.419 -8.819 -20.900 1.00 82.88 290 ALA A CA 1
ATOM 2253 C C . ALA A 1 290 ? 21.954 -7.946 -22.039 1.00 82.88 290 ALA A C 1
ATOM 2255 O O . ALA A 1 290 ? 21.854 -6.718 -22.020 1.00 82.88 290 ALA A O 1
ATOM 2256 N N . GLU A 1 291 ? 22.488 -8.609 -23.066 1.00 86.69 291 GLU A N 1
ATOM 2257 C CA . GLU A 1 291 ? 22.928 -7.985 -24.310 1.00 86.69 291 GLU A CA 1
ATOM 2258 C C . GLU A 1 291 ? 22.156 -8.583 -25.495 1.00 86.69 291 GLU A C 1
ATOM 2260 O O . GLU A 1 291 ? 22.234 -9.784 -25.771 1.00 86.69 291 GLU A O 1
ATOM 2265 N N . ALA A 1 292 ? 21.417 -7.741 -26.218 1.00 85.25 292 ALA A N 1
ATOM 2266 C CA . ALA A 1 292 ? 20.769 -8.092 -27.476 1.00 85.25 292 ALA A CA 1
ATOM 2267 C C . ALA A 1 292 ? 21.560 -7.517 -28.654 1.00 85.25 292 ALA A C 1
ATOM 2269 O O . ALA A 1 292 ? 21.901 -6.334 -28.681 1.00 85.25 292 ALA A O 1
ATOM 2270 N N . THR A 1 293 ? 21.822 -8.343 -29.666 1.00 84.44 293 THR A N 1
ATOM 2271 C CA . THR A 1 293 ? 22.587 -7.949 -30.854 1.00 84.44 293 THR A CA 1
ATOM 2272 C C . THR A 1 293 ? 21.779 -8.193 -32.122 1.00 84.44 293 THR A C 1
ATOM 2274 O O . THR A 1 293 ? 21.291 -9.296 -32.348 1.00 84.44 293 THR A O 1
ATOM 2277 N N . SER A 1 294 ? 21.710 -7.191 -32.995 1.00 82.06 294 SER A N 1
ATOM 2278 C CA . SER A 1 294 ? 20.981 -7.271 -34.277 1.00 82.06 294 SER A CA 1
ATOM 2279 C C . SER A 1 294 ? 21.521 -8.318 -35.270 1.00 82.06 294 SER A C 1
ATOM 2281 O O . SER A 1 294 ? 20.783 -8.770 -36.141 1.00 82.06 294 SER A O 1
ATOM 2283 N N . SER A 1 295 ? 22.782 -8.754 -35.145 1.00 75.19 295 SER A N 1
ATOM 2284 C CA . SER A 1 295 ? 23.375 -9.790 -36.011 1.00 75.19 295 SER A CA 1
ATOM 2285 C C . SER A 1 295 ? 22.872 -11.207 -35.721 1.00 75.19 295 SER A C 1
ATOM 2287 O O . SER A 1 295 ? 23.046 -12.088 -36.560 1.00 75.19 295 SER A O 1
ATOM 2289 N N . ARG A 1 296 ? 22.227 -11.444 -34.568 1.00 62.16 296 ARG A N 1
ATOM 2290 C CA . ARG A 1 296 ? 21.670 -12.758 -34.196 1.00 62.16 296 ARG A CA 1
ATOM 2291 C C . ARG A 1 296 ? 20.322 -13.071 -34.862 1.00 62.16 296 ARG A C 1
ATOM 2293 O O . ARG A 1 296 ? 19.712 -14.087 -34.538 1.00 62.16 296 ARG A O 1
ATOM 2300 N N . GLY A 1 297 ? 19.888 -12.255 -35.827 1.00 57.59 297 GLY A N 1
ATOM 2301 C CA . GLY A 1 297 ? 18.620 -12.453 -36.528 1.00 57.59 297 GLY A CA 1
ATOM 2302 C C . GLY A 1 297 ? 17.421 -12.280 -35.594 1.00 57.59 297 GLY A C 1
ATOM 2303 O O . GLY A 1 297 ? 17.577 -11.896 -34.441 1.00 57.59 297 GLY A O 1
ATOM 2304 N N . ASP A 1 298 ? 16.216 -12.547 -36.092 1.00 68.56 298 ASP A N 1
ATOM 2305 C CA . ASP A 1 298 ? 14.915 -12.260 -35.461 1.00 68.56 298 ASP A CA 1
ATOM 2306 C C . ASP A 1 298 ? 14.624 -12.937 -34.096 1.00 68.56 298 ASP A C 1
ATOM 2308 O O . ASP A 1 298 ? 13.466 -12.971 -33.662 1.00 68.56 298 ASP A O 1
ATOM 2312 N N . ALA A 1 299 ? 15.628 -13.471 -33.401 1.00 86.88 299 ALA A N 1
ATOM 2313 C CA . ALA A 1 299 ? 15.483 -14.116 -32.107 1.00 86.88 299 ALA A CA 1
ATOM 2314 C C . ALA A 1 299 ? 15.307 -13.103 -30.965 1.00 86.88 299 ALA A C 1
ATOM 2316 O O . ALA A 1 299 ? 15.932 -12.042 -30.920 1.00 86.88 299 ALA A O 1
ATOM 2317 N N . PHE A 1 300 ? 14.456 -13.474 -30.018 1.00 91.88 300 PHE A N 1
ATOM 2318 C CA . PHE A 1 300 ? 14.335 -12.813 -28.729 1.00 91.88 300 PHE A CA 1
ATOM 2319 C C . PHE A 1 300 ? 15.408 -13.338 -27.770 1.00 91.88 300 PHE A C 1
ATOM 2321 O O . PHE A 1 300 ? 15.718 -14.529 -27.764 1.00 91.88 300 PHE A O 1
ATOM 2328 N N . VAL A 1 301 ? 15.974 -12.445 -26.961 1.00 91.50 301 VAL A N 1
ATOM 2329 C CA . VAL A 1 301 ? 16.924 -12.766 -25.893 1.00 91.50 301 VAL A CA 1
ATOM 2330 C C . VAL A 1 301 ? 16.242 -12.494 -24.562 1.00 91.50 301 VAL A C 1
ATOM 2332 O O . VAL A 1 301 ? 15.731 -11.397 -24.347 1.00 91.50 301 VAL A O 1
ATOM 2335 N N . SER A 1 302 ? 16.223 -13.478 -23.667 1.00 92.50 302 SER A N 1
ATOM 2336 C CA . SER A 1 302 ? 15.698 -13.281 -22.317 1.00 92.50 302 SER A CA 1
ATOM 2337 C C . SER A 1 302 ? 16.571 -12.292 -21.546 1.00 92.50 302 SER A C 1
ATOM 2339 O O . SER A 1 302 ? 17.797 -12.405 -21.543 1.00 92.50 302 SER A O 1
ATOM 2341 N N . ALA A 1 303 ? 15.927 -11.342 -20.883 1.00 92.19 303 ALA A N 1
ATOM 2342 C CA . ALA A 1 303 ? 16.546 -10.315 -20.067 1.00 92.19 303 ALA A CA 1
ATOM 2343 C C . ALA A 1 303 ? 15.879 -10.259 -18.690 1.00 92.19 303 ALA A C 1
ATOM 2345 O O . ALA A 1 303 ? 14.713 -10.638 -18.515 1.00 92.19 303 ALA A O 1
ATOM 2346 N N . HIS A 1 304 ? 16.639 -9.801 -17.700 1.00 91.25 304 HIS A N 1
ATOM 2347 C CA . HIS A 1 304 ? 16.185 -9.718 -16.321 1.00 91.25 304 HIS A CA 1
ATOM 2348 C C . HIS A 1 304 ? 16.644 -8.395 -15.732 1.00 91.25 304 HIS A C 1
ATOM 2350 O O . HIS A 1 304 ? 17.798 -8.237 -15.376 1.00 91.25 304 HIS A O 1
ATOM 2356 N N . TRP A 1 305 ? 15.734 -7.440 -15.601 1.00 90.88 305 TRP A N 1
ATOM 2357 C CA . TRP A 1 305 ? 16.052 -6.185 -14.946 1.00 90.88 305 TRP A CA 1
ATOM 2358 C C . TRP A 1 305 ? 15.793 -6.288 -13.444 1.00 90.88 305 TRP A C 1
ATOM 2360 O O . TRP A 1 305 ? 14.663 -6.492 -12.991 1.00 90.88 305 TRP A O 1
ATOM 2370 N N . ARG A 1 306 ? 16.885 -6.183 -12.685 1.00 89.81 306 ARG A N 1
ATOM 2371 C CA . ARG A 1 306 ? 16.906 -6.159 -11.222 1.00 89.81 306 ARG A CA 1
ATOM 2372 C C . ARG A 1 306 ? 17.219 -4.758 -10.726 1.00 89.81 306 ARG A C 1
ATOM 2374 O O . ARG A 1 306 ? 17.870 -3.983 -11.417 1.00 89.81 306 ARG A O 1
ATOM 2381 N N . GLN A 1 307 ? 16.838 -4.485 -9.484 1.00 85.81 307 GLN A N 1
ATOM 2382 C CA . GLN A 1 307 ? 17.076 -3.208 -8.804 1.00 85.81 307 GLN A CA 1
ATOM 2383 C C . GLN A 1 307 ? 18.528 -2.681 -8.888 1.00 85.81 307 GLN A C 1
ATOM 2385 O O . GLN A 1 307 ? 18.724 -1.474 -8.929 1.00 85.81 307 GLN A O 1
ATOM 2390 N N . GLU A 1 308 ? 19.533 -3.563 -8.893 1.00 85.75 308 GLU A N 1
ATOM 2391 C CA . GLU A 1 308 ? 20.964 -3.200 -8.957 1.00 85.75 308 GLU A CA 1
ATOM 2392 C C . GLU A 1 308 ? 21.510 -3.117 -10.394 1.00 85.75 308 GLU A C 1
ATOM 2394 O O . GLU A 1 308 ? 22.606 -2.616 -10.621 1.00 85.75 308 GLU A O 1
ATOM 2399 N N . GLU A 1 309 ? 20.751 -3.613 -11.372 1.00 84.75 309 GLU A N 1
ATOM 2400 C CA . GLU A 1 309 ? 21.163 -3.776 -12.770 1.00 84.75 309 GLU A CA 1
ATOM 2401 C C . GLU A 1 309 ? 20.527 -2.700 -13.659 1.00 84.75 309 GLU A C 1
ATOM 2403 O O . GLU A 1 309 ? 20.074 -2.971 -14.776 1.00 84.75 309 GLU A O 1
ATOM 2408 N N . GLY A 1 310 ? 20.462 -1.478 -13.125 1.00 82.88 310 GLY A N 1
ATOM 2409 C CA . GLY A 1 310 ? 20.019 -0.300 -13.854 1.00 82.88 310 GLY A CA 1
ATOM 2410 C C . GLY A 1 310 ? 20.840 -0.045 -15.120 1.00 82.88 310 GLY A C 1
ATOM 2411 O O . GLY A 1 310 ? 21.849 -0.686 -15.419 1.00 82.88 310 GLY A O 1
ATOM 2412 N N . GLY A 1 311 ? 20.387 0.942 -15.873 1.00 92.56 311 GLY A N 1
ATOM 2413 C CA . GLY A 1 311 ? 21.079 1.447 -17.040 1.00 92.56 311 GLY A CA 1
ATOM 2414 C C . GLY A 1 311 ? 20.653 0.806 -18.352 1.00 92.56 311 GLY A C 1
ATOM 2415 O O . GLY A 1 311 ? 20.073 -0.281 -18.414 1.00 92.56 311 GLY A O 1
ATOM 2416 N N . ALA A 1 312 ? 20.924 1.526 -19.437 1.00 94.50 312 ALA A N 1
ATOM 2417 C CA . ALA A 1 312 ? 20.824 0.977 -20.778 1.00 94.50 312 ALA A CA 1
ATOM 2418 C C . ALA A 1 312 ? 21.769 1.694 -21.740 1.00 94.50 312 ALA A C 1
ATOM 2420 O O . ALA A 1 312 ? 21.869 2.920 -21.729 1.00 94.50 312 ALA A O 1
ATOM 2421 N N . THR A 1 313 ? 22.401 0.937 -22.631 1.00 93.31 313 THR A N 1
ATOM 2422 C CA . THR A 1 313 ? 23.285 1.498 -23.658 1.00 93.31 313 THR A CA 1
ATOM 2423 C C . THR A 1 313 ? 22.933 0.913 -25.014 1.00 93.31 313 THR A C 1
ATOM 2425 O O . THR A 1 313 ? 22.833 -0.304 -25.166 1.00 93.31 313 THR A O 1
ATOM 2428 N N . LEU A 1 314 ? 22.752 1.783 -26.010 1.00 91.12 314 LEU A N 1
ATOM 2429 C CA . LEU A 1 314 ? 22.562 1.401 -27.406 1.00 91.12 314 LEU A CA 1
ATOM 2430 C C . LEU A 1 314 ? 23.786 1.843 -28.202 1.00 91.12 314 LEU A C 1
ATOM 2432 O O . LEU A 1 314 ? 24.053 3.039 -28.337 1.00 91.12 314 LEU A O 1
ATOM 2436 N N . VAL A 1 315 ? 24.510 0.875 -28.752 1.00 89.75 315 VAL A N 1
ATOM 2437 C CA . VAL A 1 315 ? 25.709 1.120 -29.556 1.00 89.75 315 VAL A CA 1
ATOM 2438 C C . VAL A 1 315 ? 25.524 0.636 -30.986 1.00 89.75 315 VAL A C 1
ATOM 2440 O O . VAL A 1 315 ? 24.838 -0.356 -31.245 1.00 89.75 315 VAL A O 1
ATOM 2443 N N . ARG A 1 316 ? 26.177 1.326 -31.917 1.00 87.12 316 ARG A N 1
ATOM 2444 C CA . ARG A 1 316 ? 26.286 0.973 -33.330 1.00 87.12 316 ARG A CA 1
ATOM 2445 C C . ARG A 1 316 ? 27.745 0.664 -33.641 1.00 87.12 316 ARG A C 1
ATOM 2447 O O . ARG A 1 316 ? 28.613 1.492 -33.403 1.00 87.12 316 ARG A O 1
ATOM 2454 N N . GLY A 1 317 ? 28.030 -0.513 -34.185 1.00 81.88 317 GLY A N 1
ATOM 2455 C CA . GLY A 1 317 ? 29.389 -0.888 -34.578 1.00 81.88 317 GLY A CA 1
ATOM 2456 C C . GLY A 1 317 ? 29.416 -1.770 -35.820 1.00 81.88 317 GLY A C 1
ATOM 2457 O O . GLY A 1 317 ? 28.435 -2.420 -36.163 1.00 81.88 317 GLY A O 1
ATOM 2458 N N . GLY A 1 318 ? 30.552 -1.804 -36.510 1.00 74.00 318 GLY A N 1
ATOM 2459 C CA . GLY A 1 318 ? 30.849 -2.812 -37.534 1.00 74.00 318 GLY A CA 1
ATOM 2460 C C . GLY A 1 318 ? 31.873 -3.818 -37.008 1.00 74.00 318 GLY A C 1
ATOM 2461 O O . GLY A 1 318 ? 32.552 -3.535 -36.028 1.00 74.00 318 GLY A O 1
ATOM 2462 N N . GLU A 1 319 ? 32.060 -4.960 -37.678 1.00 66.69 319 GLU A N 1
ATOM 2463 C CA . GLU A 1 319 ? 33.125 -5.925 -37.318 1.00 66.69 319 GLU A CA 1
ATOM 2464 C C . GLU A 1 319 ? 34.539 -5.313 -37.328 1.00 66.69 319 GLU A C 1
ATOM 2466 O O . GLU A 1 319 ? 35.456 -5.861 -36.724 1.00 66.69 319 GLU A O 1
ATOM 2471 N N . ARG A 1 320 ? 34.728 -4.184 -38.025 1.00 70.75 320 ARG A N 1
ATOM 2472 C CA . ARG A 1 320 ? 36.019 -3.494 -38.191 1.00 70.75 320 ARG A CA 1
ATOM 2473 C C . ARG A 1 320 ? 35.961 -1.982 -37.943 1.00 70.75 320 ARG A C 1
ATOM 2475 O O . ARG A 1 320 ? 36.934 -1.298 -38.238 1.00 70.75 320 ARG A O 1
ATOM 2482 N N . ALA A 1 321 ? 34.829 -1.454 -37.477 1.00 69.00 321 ALA A N 1
ATOM 2483 C CA . ALA A 1 321 ? 34.626 -0.015 -37.293 1.00 69.00 321 ALA A CA 1
ATOM 2484 C C . ALA A 1 321 ? 34.604 0.354 -35.805 1.00 69.00 321 ALA A C 1
ATOM 2486 O O . ALA A 1 321 ? 34.251 -0.477 -34.966 1.00 69.00 321 ALA A O 1
ATOM 2487 N N . GLU A 1 322 ? 34.956 1.604 -35.496 1.00 79.31 322 GLU A N 1
ATOM 2488 C CA . GLU A 1 322 ? 34.798 2.165 -34.153 1.00 79.31 322 GLU A CA 1
ATOM 2489 C C . GLU A 1 322 ? 33.343 2.026 -33.687 1.00 79.31 322 GLU A C 1
ATOM 2491 O O . GLU A 1 322 ? 32.398 2.169 -34.467 1.00 79.31 322 GLU A O 1
ATOM 2496 N N . THR A 1 323 ? 33.171 1.678 -32.411 1.00 85.31 323 THR A N 1
ATOM 2497 C CA . THR A 1 323 ? 31.846 1.577 -31.797 1.00 85.31 323 THR A CA 1
ATOM 2498 C C . THR A 1 323 ? 31.365 2.980 -31.467 1.00 85.31 323 THR A C 1
ATOM 2500 O O . THR A 1 323 ? 31.989 3.689 -30.685 1.00 85.31 323 THR A O 1
ATOM 2503 N N . GLU A 1 324 ? 30.247 3.368 -32.057 1.00 87.31 324 GLU A N 1
ATOM 2504 C CA . GLU A 1 324 ? 29.577 4.630 -31.792 1.00 87.31 324 GLU A CA 1
ATOM 2505 C C . GLU A 1 324 ? 28.472 4.401 -30.762 1.00 87.31 324 GLU A C 1
ATOM 2507 O O . GLU A 1 324 ? 27.580 3.567 -30.952 1.00 87.31 324 GLU A O 1
ATOM 2512 N N . VAL A 1 325 ? 28.521 5.140 -29.658 1.00 87.81 325 VAL A N 1
ATOM 2513 C CA . VAL A 1 325 ? 27.470 5.108 -28.641 1.00 87.81 325 VAL A CA 1
ATOM 2514 C C . VAL A 1 325 ? 26.343 6.034 -29.089 1.00 87.81 325 VAL A C 1
ATOM 2516 O O . VAL A 1 325 ? 26.523 7.246 -29.150 1.00 87.81 325 VAL A O 1
ATOM 2519 N N . LEU A 1 326 ? 25.187 5.461 -29.430 1.00 85.62 326 LEU A N 1
ATOM 2520 C CA . LEU A 1 326 ? 24.016 6.230 -29.860 1.00 85.62 326 LEU A CA 1
ATOM 2521 C C . LEU A 1 326 ? 23.233 6.752 -28.655 1.00 85.62 326 LEU A C 1
ATOM 2523 O O . LEU A 1 326 ? 22.764 7.886 -28.654 1.00 85.62 326 LEU A O 1
ATOM 2527 N N . VAL A 1 327 ? 23.092 5.916 -27.625 1.00 89.81 327 VAL A N 1
ATOM 2528 C CA . VAL A 1 327 ? 22.446 6.266 -26.358 1.00 89.81 327 VAL A CA 1
ATOM 2529 C C . VAL A 1 327 ? 23.270 5.695 -25.225 1.00 89.81 327 VAL A C 1
ATOM 2531 O O . VAL A 1 327 ? 23.471 4.483 -25.175 1.00 89.81 327 VAL A O 1
ATOM 2534 N N . ASP A 1 328 ? 23.687 6.562 -24.308 1.00 93.00 328 ASP A N 1
ATOM 2535 C CA . ASP A 1 328 ? 24.292 6.174 -23.040 1.00 93.00 328 ASP A CA 1
ATOM 2536 C C . ASP A 1 328 ? 23.376 6.598 -21.894 1.00 93.00 328 ASP A C 1
ATOM 2538 O O . ASP A 1 328 ? 23.193 7.785 -21.620 1.00 93.00 328 ASP A O 1
ATOM 2542 N N . LEU A 1 329 ? 22.743 5.613 -21.271 1.00 94.88 329 LEU A N 1
ATOM 2543 C CA . LEU A 1 329 ? 21.970 5.759 -20.045 1.00 94.88 329 LEU A CA 1
ATOM 2544 C C . LEU A 1 329 ? 22.498 4.772 -19.002 1.00 94.88 329 LEU A C 1
ATOM 2546 O O . LEU A 1 329 ? 21.735 4.309 -18.166 1.00 94.88 329 LEU A O 1
ATOM 2550 N N . SER A 1 330 ? 23.785 4.419 -19.056 1.00 93.00 330 SER A N 1
ATOM 2551 C CA . SER A 1 330 ? 24.403 3.453 -18.136 1.00 93.00 330 SER A CA 1
ATOM 2552 C C . SER A 1 330 ? 24.338 3.882 -16.665 1.00 93.00 330 SER A C 1
ATOM 2554 O O . SER A 1 330 ? 24.283 3.029 -15.788 1.00 93.00 330 SER A O 1
ATOM 2556 N N . ALA A 1 331 ? 24.284 5.190 -16.396 1.00 93.75 331 ALA A N 1
ATOM 2557 C CA . ALA A 1 331 ? 24.162 5.756 -15.051 1.00 93.75 331 ALA A CA 1
ATOM 2558 C C . ALA A 1 331 ? 22.709 5.933 -14.559 1.00 93.75 331 ALA A C 1
ATOM 2560 O O . ALA A 1 331 ? 22.506 6.427 -13.454 1.00 93.75 331 ALA A O 1
ATOM 2561 N N . SER A 1 332 ? 21.704 5.606 -15.377 1.00 95.00 332 SER A N 1
ATOM 2562 C CA . SER A 1 332 ? 20.286 5.781 -15.036 1.00 95.00 332 SER A CA 1
ATOM 2563 C C . SER A 1 332 ? 19.713 4.494 -14.457 1.00 95.00 332 SER A C 1
ATOM 2565 O O . SER A 1 332 ? 19.706 3.471 -15.135 1.00 95.00 332 SER A O 1
ATOM 2567 N N . ASP A 1 333 ? 19.135 4.546 -13.261 1.00 94.56 333 ASP A N 1
ATOM 2568 C CA . ASP A 1 333 ? 18.464 3.400 -12.634 1.00 94.56 333 ASP A CA 1
ATOM 2569 C C . ASP A 1 333 ? 17.316 2.849 -13.502 1.00 94.56 333 ASP A C 1
ATOM 2571 O O . ASP A 1 333 ? 17.037 1.648 -13.508 1.00 94.56 333 ASP A O 1
ATOM 2575 N N . TRP A 1 334 ? 16.707 3.721 -14.313 1.00 95.75 334 TRP A N 1
ATOM 2576 C CA . TRP A 1 334 ? 15.618 3.403 -15.241 1.00 95.75 334 TRP A CA 1
ATOM 2577 C C . TRP A 1 334 ? 16.040 3.531 -16.707 1.00 95.75 334 TRP A C 1
ATOM 2579 O O . TRP A 1 334 ? 15.217 3.846 -17.574 1.00 95.75 334 TRP A O 1
ATOM 2589 N N . GLY A 1 335 ? 17.321 3.288 -17.006 1.00 94.69 335 GLY A N 1
ATOM 2590 C CA . GLY A 1 335 ? 17.905 3.536 -18.324 1.00 94.69 335 GLY A CA 1
ATOM 2591 C C . GLY A 1 335 ? 17.131 2.895 -19.479 1.00 94.69 335 GLY A C 1
ATOM 2592 O O . GLY A 1 335 ? 16.958 3.528 -20.519 1.00 94.69 335 GLY A O 1
ATOM 2593 N N . LEU A 1 336 ? 16.583 1.687 -19.296 1.00 93.75 336 LEU A N 1
ATOM 2594 C CA . LEU A 1 336 ? 15.767 1.031 -20.324 1.00 93.75 336 LEU A CA 1
ATOM 2595 C C . LEU A 1 336 ? 14.432 1.753 -20.568 1.00 93.75 336 LEU A C 1
ATOM 2597 O O . LEU A 1 336 ? 14.088 2.007 -21.722 1.00 93.75 336 LEU A O 1
ATOM 2601 N N . LEU A 1 337 ? 13.706 2.148 -19.516 1.00 95.19 337 LEU A N 1
ATOM 2602 C CA . LEU A 1 337 ? 12.473 2.935 -19.664 1.00 95.19 337 LEU A CA 1
ATOM 2603 C C . LEU A 1 337 ? 12.749 4.297 -20.305 1.00 95.19 337 LEU A C 1
ATOM 2605 O O . LEU A 1 337 ? 12.003 4.722 -21.185 1.00 95.19 337 LEU A O 1
ATOM 2609 N N . ARG A 1 338 ? 13.844 4.962 -19.918 1.00 95.31 338 ARG A N 1
ATOM 2610 C CA . ARG A 1 338 ? 14.278 6.221 -20.542 1.00 95.31 338 ARG A CA 1
ATOM 2611 C C . ARG A 1 338 ? 14.684 6.051 -21.998 1.00 95.31 338 ARG A C 1
ATOM 2613 O O . ARG A 1 338 ? 14.508 6.960 -22.802 1.00 95.31 338 ARG A O 1
ATOM 2620 N N . MET A 1 339 ? 15.278 4.918 -22.352 1.00 93.56 339 MET A N 1
ATOM 2621 C CA . MET A 1 339 ? 15.588 4.626 -23.744 1.00 93.56 339 MET A CA 1
ATOM 2622 C C . MET A 1 339 ? 14.289 4.483 -24.532 1.00 93.56 339 MET A C 1
ATOM 2624 O O . MET A 1 339 ? 14.111 5.157 -25.539 1.00 93.56 339 MET A O 1
ATOM 2628 N N . ILE A 1 340 ? 13.352 3.679 -24.036 1.00 93.81 340 ILE A N 1
ATOM 2629 C CA . ILE A 1 340 ? 12.050 3.457 -24.666 1.00 93.81 340 ILE A CA 1
ATOM 2630 C C . ILE A 1 340 ? 11.254 4.763 -24.806 1.00 93.81 340 ILE A C 1
ATOM 2632 O O . ILE A 1 340 ? 10.672 4.996 -25.863 1.00 93.81 340 ILE A O 1
ATOM 2636 N N . SER A 1 341 ? 11.303 5.660 -23.813 1.00 93.69 341 SER A N 1
ATOM 2637 C CA . SER A 1 341 ? 10.631 6.969 -23.875 1.00 93.69 341 SER A CA 1
ATOM 2638 C C . SER A 1 341 ? 11.169 7.895 -24.974 1.00 93.69 341 SER A C 1
ATOM 2640 O O . SER A 1 341 ? 10.463 8.795 -25.428 1.00 93.69 341 SER A O 1
ATOM 2642 N N . LYS A 1 342 ? 12.409 7.676 -25.434 1.00 90.81 342 LYS A N 1
ATOM 2643 C CA . LYS A 1 342 ? 13.015 8.408 -26.560 1.00 90.81 342 LYS A CA 1
ATOM 2644 C C . LYS A 1 342 ? 12.633 7.829 -27.926 1.00 90.81 342 LYS A C 1
ATOM 2646 O O . LYS A 1 342 ? 12.832 8.515 -28.938 1.00 90.81 342 LYS A O 1
ATOM 2651 N N . GLY A 1 343 ? 12.135 6.594 -27.965 1.00 90.94 343 GLY A N 1
ATOM 2652 C CA . GLY A 1 343 ? 11.661 5.918 -29.171 1.00 90.94 343 GLY A CA 1
ATOM 2653 C C . GLY A 1 343 ? 10.214 6.279 -29.514 1.00 90.94 343 GLY A C 1
ATOM 2654 O O . GLY A 1 343 ? 9.434 6.693 -28.661 1.00 90.94 343 GLY A O 1
ATOM 2655 N N . GLU A 1 344 ? 9.844 6.126 -30.781 1.00 92.06 344 GLU A N 1
ATOM 2656 C CA . GLU A 1 344 ? 8.460 6.245 -31.237 1.00 92.06 344 GLU A CA 1
ATOM 2657 C C . GLU A 1 344 ? 7.769 4.887 -31.109 1.00 92.06 344 GLU A C 1
ATOM 2659 O O . GLU A 1 344 ? 8.221 3.902 -31.692 1.00 92.06 344 GLU A O 1
ATOM 2664 N N . TYR A 1 345 ? 6.690 4.813 -30.328 1.00 93.94 345 TYR A N 1
ATOM 2665 C CA . TYR A 1 345 ? 5.917 3.581 -30.201 1.00 93.94 345 TYR A CA 1
ATOM 2666 C C . TYR A 1 345 ? 5.216 3.256 -31.522 1.00 93.94 345 TYR A C 1
ATOM 2668 O O . TYR A 1 345 ? 4.416 4.040 -32.024 1.00 93.94 345 TYR A O 1
ATOM 2676 N N . THR A 1 346 ? 5.507 2.080 -32.071 1.00 93.19 346 THR A N 1
ATOM 2677 C CA . THR A 1 346 ? 5.012 1.634 -33.386 1.00 93.19 346 THR A CA 1
ATOM 2678 C C . THR A 1 346 ? 3.879 0.616 -33.301 1.00 93.19 346 THR A C 1
ATOM 2680 O O . THR A 1 346 ? 3.301 0.258 -34.325 1.00 93.19 346 THR A O 1
ATOM 2683 N N . GLY A 1 347 ? 3.529 0.175 -32.089 1.00 92.00 347 GLY A N 1
ATOM 2684 C CA . GLY A 1 347 ? 2.382 -0.691 -31.829 1.00 92.00 347 GLY A CA 1
ATOM 2685 C C . GLY A 1 347 ? 2.714 -1.962 -31.051 1.00 92.00 347 GLY A C 1
ATOM 2686 O O . GLY A 1 347 ? 3.858 -2.212 -30.656 1.00 92.00 347 GLY A O 1
ATOM 2687 N N . GLU A 1 348 ? 1.665 -2.757 -30.854 1.00 93.81 348 GLU A N 1
ATOM 2688 C CA . GLU A 1 348 ? 1.676 -4.063 -30.199 1.00 93.81 348 GLU A CA 1
ATOM 2689 C C . GLU A 1 348 ? 1.174 -5.135 -31.171 1.00 93.81 348 GLU A C 1
ATOM 2691 O O . GLU A 1 348 ? 0.185 -4.927 -31.876 1.00 93.81 348 GLU A O 1
ATOM 2696 N N . GLY A 1 349 ? 1.838 -6.290 -31.199 1.00 93.06 349 GLY A N 1
ATOM 2697 C CA . GLY A 1 349 ? 1.371 -7.473 -31.922 1.00 93.06 349 GLY A CA 1
ATOM 2698 C C . GLY A 1 349 ? 1.895 -8.748 -31.274 1.00 93.06 349 GLY A C 1
ATOM 2699 O O . GLY A 1 349 ? 3.073 -8.818 -30.936 1.00 93.06 349 GLY A O 1
ATOM 2700 N N . ASP A 1 350 ? 1.028 -9.742 -31.072 1.00 92.69 350 ASP A N 1
ATOM 2701 C CA . ASP A 1 350 ? 1.358 -11.010 -30.399 1.00 92.69 350 ASP A CA 1
ATOM 2702 C C . ASP A 1 350 ? 2.052 -10.820 -29.028 1.00 92.69 350 ASP A C 1
ATOM 2704 O O . ASP A 1 350 ? 2.996 -11.536 -28.683 1.00 92.69 350 ASP A O 1
ATOM 2708 N N . GLY A 1 351 ? 1.628 -9.802 -28.263 1.00 92.94 351 GLY A N 1
ATOM 2709 C CA . GLY A 1 351 ? 2.231 -9.433 -26.974 1.00 92.94 351 GLY A CA 1
ATOM 2710 C C . GLY A 1 351 ? 3.649 -8.857 -27.084 1.00 92.94 351 GLY A C 1
ATOM 2711 O O . GLY A 1 351 ? 4.394 -8.851 -26.109 1.00 92.94 351 GLY A O 1
ATOM 2712 N N . VAL A 1 352 ? 4.065 -8.420 -28.274 1.00 95.56 352 VAL A N 1
ATOM 2713 C CA . VAL A 1 352 ? 5.342 -7.743 -28.518 1.00 95.56 352 VAL A CA 1
ATOM 2714 C C . VAL A 1 352 ? 5.082 -6.262 -28.738 1.00 95.56 352 VAL A C 1
ATOM 2716 O O . VAL A 1 352 ? 4.387 -5.885 -29.678 1.00 95.56 352 VAL A O 1
ATOM 2719 N N . HIS A 1 353 ? 5.719 -5.429 -27.926 1.00 95.88 353 HIS A N 1
ATOM 2720 C CA . HIS A 1 353 ? 5.713 -3.977 -28.063 1.00 95.88 353 HIS A CA 1
ATOM 2721 C C . HIS A 1 353 ? 6.951 -3.521 -28.836 1.00 95.88 353 HIS A C 1
ATOM 2723 O O . HIS A 1 353 ? 8.037 -4.072 -28.645 1.00 95.88 353 HIS A O 1
ATOM 2729 N N . SER A 1 354 ? 6.800 -2.541 -29.726 1.00 94.94 354 SER A N 1
ATOM 2730 C CA . SER A 1 354 ? 7.864 -2.112 -30.640 1.00 94.94 354 SER A CA 1
ATOM 2731 C C . SER A 1 354 ? 8.066 -0.599 -30.607 1.00 94.94 354 SER A C 1
ATOM 2733 O O . SER A 1 354 ? 7.109 0.161 -30.754 1.00 94.94 354 SER A O 1
ATOM 2735 N N . TRP A 1 355 ? 9.318 -0.159 -30.491 1.00 94.44 355 TRP A N 1
ATOM 2736 C CA . TRP A 1 355 ? 9.711 1.251 -30.520 1.00 94.44 355 TRP A CA 1
ATOM 2737 C C . TRP A 1 355 ? 10.784 1.491 -31.575 1.00 94.44 355 TRP A C 1
ATOM 2739 O O . TRP A 1 355 ? 11.807 0.805 -31.584 1.00 94.44 355 TRP A O 1
ATOM 2749 N N . GLU A 1 356 ? 10.567 2.473 -32.445 1.00 91.62 356 GLU A N 1
ATOM 2750 C CA . GLU A 1 356 ? 11.510 2.877 -33.487 1.00 91.62 356 GLU A CA 1
ATOM 2751 C C . GLU A 1 356 ? 12.334 4.099 -33.067 1.00 91.62 356 GLU A C 1
ATOM 2753 O O . GLU A 1 356 ? 11.841 5.058 -32.477 1.00 91.62 356 GLU A O 1
ATOM 2758 N N . PHE A 1 357 ? 13.626 4.067 -33.387 1.00 87.81 357 PHE A N 1
ATOM 2759 C CA . PHE A 1 357 ? 14.605 5.058 -32.955 1.00 87.81 357 PHE A CA 1
ATOM 2760 C C . PHE A 1 357 ? 15.135 5.839 -34.153 1.00 87.81 357 PHE A C 1
ATOM 2762 O O . PHE A 1 357 ? 16.068 5.396 -34.822 1.00 87.81 357 PHE A O 1
ATOM 2769 N N . ALA A 1 358 ? 14.550 7.008 -34.428 1.00 79.75 358 ALA A N 1
ATOM 2770 C CA . ALA A 1 358 ? 14.933 7.834 -35.572 1.00 79.75 358 ALA A CA 1
ATOM 2771 C C . ALA A 1 358 ? 16.438 8.196 -35.543 1.00 79.75 358 ALA A C 1
ATOM 2773 O O . ALA A 1 358 ? 16.913 8.744 -34.546 1.00 79.75 358 ALA A O 1
ATOM 2774 N N . PRO A 1 359 ? 17.199 7.956 -36.629 1.00 67.00 359 PRO A N 1
ATOM 2775 C CA . PRO A 1 359 ? 18.649 8.169 -36.655 1.00 67.00 359 PRO A CA 1
ATOM 2776 C C . PRO A 1 359 ? 19.056 9.633 -36.463 1.00 67.00 359 PRO A C 1
ATOM 2778 O O . PRO A 1 359 ? 20.143 9.911 -35.957 1.00 67.00 359 PRO A O 1
ATOM 2781 N N . GLU A 1 360 ? 18.172 10.566 -36.816 1.00 69.00 360 GLU A N 1
ATOM 2782 C CA . GLU A 1 360 ? 18.370 12.010 -36.664 1.00 69.00 360 GLU A CA 1
ATOM 2783 C C . GLU A 1 360 ? 18.468 12.424 -35.191 1.00 69.00 360 GLU A C 1
ATOM 2785 O O . GLU A 1 360 ? 19.251 13.312 -34.856 1.00 69.00 360 GLU A O 1
ATOM 2790 N N . ARG A 1 361 ? 17.753 11.724 -34.294 1.00 61.62 361 ARG A N 1
ATOM 2791 C CA . ARG A 1 361 ? 17.852 11.922 -32.836 1.00 61.62 361 ARG A CA 1
ATOM 2792 C C . ARG A 1 361 ? 19.192 11.448 -32.263 1.00 61.62 361 ARG A C 1
ATOM 2794 O O . ARG A 1 361 ? 19.526 11.810 -31.140 1.00 61.62 361 ARG A O 1
ATOM 2801 N N . PHE A 1 362 ? 19.966 10.698 -33.048 1.00 55.72 362 PHE A N 1
ATOM 2802 C CA . PHE A 1 362 ? 21.291 10.174 -32.701 1.00 55.72 362 PHE A CA 1
ATOM 2803 C C . PHE A 1 362 ? 22.392 10.728 -33.617 1.00 55.72 362 PHE A C 1
ATOM 2805 O O . PHE A 1 362 ? 23.431 10.102 -33.794 1.00 55.72 362 PHE A O 1
ATOM 2812 N N . GLY A 1 363 ? 22.165 11.886 -34.251 1.00 54.38 363 GLY A N 1
ATOM 2813 C CA . GLY A 1 363 ? 23.182 12.587 -35.045 1.00 54.38 363 GLY A CA 1
ATOM 2814 C C . GLY A 1 363 ? 23.458 12.008 -36.441 1.00 54.38 363 GLY A C 1
ATOM 2815 O O . GLY A 1 363 ? 24.306 12.534 -37.164 1.00 54.38 363 GLY A O 1
ATOM 2816 N N . SER A 1 364 ? 22.735 10.972 -36.879 1.00 54.53 364 SER A N 1
ATOM 2817 C CA . SER A 1 364 ? 22.910 10.373 -38.206 1.00 54.53 364 SER A CA 1
ATOM 2818 C C . SER A 1 364 ? 21.954 11.003 -39.227 1.00 54.53 364 SER A C 1
ATOM 2820 O O . SER A 1 364 ? 20.738 10.964 -39.079 1.00 54.53 364 SER A O 1
ATOM 2822 N N . ARG A 1 365 ? 22.511 11.608 -40.289 1.00 55.81 365 ARG A N 1
ATOM 2823 C CA . ARG A 1 365 ? 21.762 12.453 -41.244 1.00 55.81 365 ARG A CA 1
ATOM 2824 C C . ARG A 1 365 ? 20.864 11.705 -42.244 1.00 55.81 365 ARG A C 1
ATOM 2826 O O . ARG A 1 365 ? 20.111 12.381 -42.939 1.00 55.81 365 ARG A O 1
ATOM 2833 N N . ARG A 1 366 ? 20.955 10.372 -42.384 1.00 58.88 366 ARG A N 1
ATOM 2834 C CA . ARG A 1 366 ? 20.110 9.554 -43.290 1.00 58.88 366 ARG A CA 1
ATOM 2835 C C . ARG A 1 366 ? 20.060 8.086 -42.844 1.00 58.88 366 ARG A C 1
ATOM 2837 O O . ARG A 1 366 ? 21.113 7.483 -42.662 1.00 58.88 366 ARG A O 1
ATOM 2844 N N . GLY A 1 367 ? 18.866 7.494 -42.760 1.00 62.81 367 GLY A N 1
ATOM 2845 C CA . GLY A 1 367 ? 18.670 6.048 -42.565 1.00 62.81 367 GLY A CA 1
ATOM 2846 C C . GLY A 1 367 ? 17.326 5.701 -41.919 1.00 62.81 367 GLY A C 1
ATOM 2847 O O . GLY A 1 367 ? 16.645 6.584 -41.409 1.00 62.81 367 GLY A O 1
ATOM 2848 N N . LYS A 1 368 ? 16.942 4.418 -41.929 1.00 65.56 368 LYS A N 1
ATOM 2849 C CA . LYS A 1 368 ? 15.928 3.903 -40.993 1.00 65.56 368 LYS A CA 1
ATOM 2850 C C . LYS A 1 368 ? 16.598 3.645 -39.640 1.00 65.56 368 LYS A C 1
ATOM 2852 O O . LYS A 1 368 ? 17.772 3.284 -39.596 1.00 65.56 368 LYS A O 1
ATOM 2857 N N . GLY A 1 369 ? 15.863 3.875 -38.561 1.00 76.69 369 GLY A N 1
ATOM 2858 C CA . GLY A 1 369 ? 16.320 3.664 -37.192 1.00 76.69 369 GLY A CA 1
ATOM 2859 C C . GLY A 1 369 ? 16.547 2.201 -36.826 1.00 76.69 369 GLY A C 1
ATOM 2860 O O . GLY A 1 369 ? 16.145 1.301 -37.563 1.00 76.69 369 GLY A O 1
ATOM 2861 N N . ALA A 1 370 ? 17.149 1.961 -35.662 1.00 87.38 370 ALA A N 1
ATOM 2862 C CA . ALA A 1 370 ? 16.982 0.674 -34.991 1.00 87.38 370 ALA A CA 1
ATOM 2863 C C . ALA A 1 370 ? 15.571 0.605 -34.385 1.00 87.38 370 ALA A C 1
ATOM 2865 O O . ALA A 1 370 ? 14.998 1.635 -34.032 1.00 87.38 3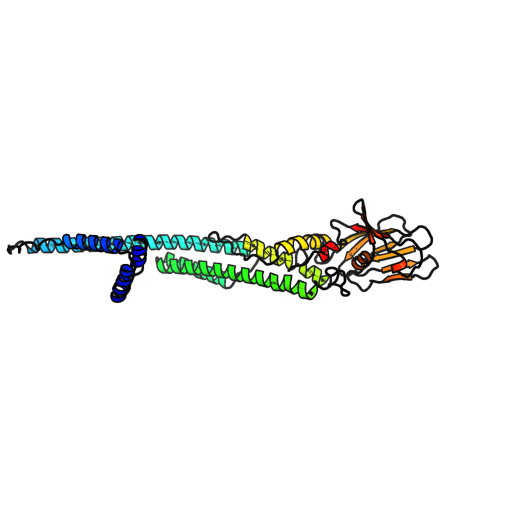70 ALA A O 1
ATOM 2866 N N . ALA A 1 371 ? 15.020 -0.594 -34.246 1.00 91.12 371 ALA A N 1
ATOM 2867 C CA . ALA A 1 371 ? 13.780 -0.825 -33.523 1.00 91.12 371 ALA A CA 1
ATOM 2868 C C . ALA A 1 371 ? 14.034 -1.778 -32.356 1.00 91.12 371 ALA A C 1
ATOM 2870 O O . ALA A 1 371 ? 14.608 -2.855 -32.536 1.00 91.12 371 ALA A O 1
ATOM 2871 N N . ILE A 1 372 ? 13.602 -1.383 -31.164 1.00 93.12 372 ILE A N 1
ATOM 2872 C CA . ILE A 1 372 ? 13.605 -2.239 -29.981 1.00 93.12 372 ILE A CA 1
ATOM 2873 C C . ILE A 1 372 ? 12.238 -2.898 -29.896 1.00 93.12 372 ILE A C 1
ATOM 2875 O O . ILE A 1 372 ? 11.213 -2.226 -29.958 1.00 93.12 372 ILE A O 1
ATOM 2879 N N . GLN A 1 373 ? 12.228 -4.214 -29.748 1.00 94.56 373 GLN A N 1
ATOM 2880 C CA . GLN A 1 373 ? 11.022 -4.993 -29.544 1.00 94.56 373 GLN A CA 1
ATOM 2881 C C . GLN A 1 373 ? 11.114 -5.726 -28.218 1.00 94.56 373 GLN A C 1
ATOM 2883 O O . GLN A 1 373 ? 12.105 -6.408 -27.958 1.00 94.56 373 GLN A O 1
ATOM 2888 N N . ILE A 1 374 ? 10.088 -5.583 -27.387 1.00 95.56 374 ILE A N 1
ATOM 2889 C CA . ILE A 1 374 ? 10.044 -6.182 -26.059 1.00 95.56 374 ILE A CA 1
ATOM 2890 C C . ILE A 1 374 ? 8.795 -7.030 -25.936 1.00 95.56 374 ILE A C 1
ATOM 2892 O O . ILE A 1 374 ? 7.687 -6.569 -26.206 1.00 95.56 374 ILE A O 1
ATOM 2896 N N . ARG A 1 375 ? 8.990 -8.272 -25.503 1.00 96.38 375 ARG A N 1
ATOM 2897 C CA . ARG A 1 375 ? 7.921 -9.136 -25.022 1.00 96.38 375 ARG A CA 1
ATOM 2898 C C . ARG A 1 375 ? 7.969 -9.119 -23.491 1.00 96.38 375 ARG A C 1
ATOM 2900 O O . ARG A 1 375 ? 8.894 -9.707 -22.926 1.00 96.38 375 ARG A O 1
ATOM 2907 N N . PRO A 1 376 ? 7.060 -8.407 -22.811 1.00 94.94 376 PRO A N 1
ATOM 2908 C CA . PRO A 1 376 ? 7.012 -8.409 -21.359 1.00 94.94 376 PRO A CA 1
ATOM 2909 C C . PRO A 1 376 ? 6.605 -9.790 -20.830 1.00 94.94 376 PRO A C 1
ATOM 2911 O O . PRO A 1 376 ? 6.120 -10.642 -21.575 1.00 94.94 376 PRO A O 1
ATOM 2914 N N . GLY A 1 377 ? 6.823 -10.008 -19.533 1.00 90.44 377 GLY A N 1
ATOM 2915 C CA . GLY A 1 377 ? 6.280 -11.157 -18.816 1.00 90.44 377 GLY A CA 1
ATOM 2916 C C . GLY A 1 377 ? 4.765 -11.038 -18.607 1.00 90.44 377 GLY A C 1
ATOM 2917 O O . GLY A 1 377 ? 4.003 -10.804 -19.538 1.00 90.44 377 GLY A O 1
ATOM 2918 N N . ALA A 1 378 ? 4.309 -11.201 -17.364 1.00 85.12 378 ALA A N 1
ATOM 2919 C CA . ALA A 1 378 ? 2.877 -11.198 -17.047 1.00 85.12 378 ALA A CA 1
ATOM 2920 C C . ALA A 1 378 ? 2.198 -9.829 -17.246 1.00 85.12 378 ALA A C 1
ATOM 2922 O O . ALA A 1 378 ? 1.037 -9.766 -17.647 1.00 85.12 378 ALA A O 1
ATOM 2923 N N . ARG A 1 379 ? 2.911 -8.734 -16.968 1.00 90.38 379 ARG A N 1
ATOM 2924 C CA . ARG A 1 379 ? 2.456 -7.354 -17.184 1.00 90.38 379 ARG A CA 1
ATOM 2925 C C . ARG A 1 379 ? 3.543 -6.554 -17.880 1.00 90.38 379 ARG A C 1
ATOM 2927 O O . ARG A 1 379 ? 4.714 -6.897 -17.756 1.00 90.38 379 ARG A O 1
ATOM 2934 N N . ASN A 1 380 ? 3.151 -5.508 -18.606 1.00 92.62 380 ASN A N 1
ATOM 2935 C CA . ASN A 1 380 ? 4.067 -4.637 -19.334 1.00 92.62 380 ASN A CA 1
ATOM 2936 C C . ASN A 1 380 ? 4.562 -3.475 -18.446 1.00 92.62 380 ASN A C 1
ATOM 2938 O O . ASN A 1 380 ? 3.842 -2.489 -18.307 1.00 92.62 380 ASN A O 1
ATOM 2942 N N . PRO A 1 381 ? 5.784 -3.529 -17.881 1.00 93.62 381 PRO A N 1
ATOM 2943 C CA . PRO A 1 381 ? 6.347 -2.411 -17.124 1.00 93.62 381 PRO A CA 1
ATOM 2944 C C . PRO A 1 381 ? 6.849 -1.281 -18.023 1.00 93.62 381 PRO A C 1
ATOM 2946 O O . PRO A 1 381 ? 7.276 -0.258 -17.500 1.00 93.62 381 PRO A O 1
ATOM 2949 N N . PHE A 1 382 ? 6.837 -1.458 -19.347 1.00 94.44 382 PHE A N 1
ATOM 2950 C CA . PHE A 1 382 ? 7.340 -0.494 -20.326 1.00 94.44 382 PHE A CA 1
ATOM 2951 C C . PHE A 1 382 ? 6.257 0.452 -20.856 1.00 94.44 382 PHE A C 1
ATOM 2953 O O . PHE A 1 382 ? 6.548 1.323 -21.675 1.00 94.44 382 PHE A O 1
ATOM 2960 N N . ASP A 1 383 ? 5.016 0.305 -20.390 1.00 94.12 383 ASP A N 1
ATOM 2961 C CA . ASP A 1 383 ? 3.967 1.292 -20.612 1.00 94.12 383 ASP A CA 1
ATOM 2962 C C . ASP A 1 383 ? 4.205 2.506 -19.703 1.00 94.12 383 ASP A C 1
ATOM 2964 O O . ASP A 1 383 ? 3.976 2.455 -18.501 1.00 94.12 383 ASP A O 1
ATOM 2968 N N . LEU A 1 384 ? 4.684 3.616 -20.266 1.00 92.94 384 LEU A N 1
ATOM 2969 C CA . LEU A 1 384 ? 4.962 4.830 -19.489 1.00 92.94 384 LEU A CA 1
ATOM 2970 C C . LEU A 1 384 ? 3.691 5.509 -18.961 1.00 92.94 384 LEU A C 1
ATOM 2972 O O . LEU A 1 384 ? 3.764 6.266 -17.992 1.00 92.94 384 LEU A O 1
ATOM 2976 N N . THR A 1 385 ? 2.528 5.234 -19.564 1.00 94.62 385 THR A N 1
ATOM 2977 C CA . THR A 1 385 ? 1.255 5.802 -19.101 1.00 94.62 385 THR A CA 1
ATOM 2978 C C . THR A 1 385 ? 0.873 5.261 -17.728 1.00 94.62 385 THR A C 1
ATOM 2980 O O . THR A 1 385 ? 0.262 5.980 -16.943 1.00 94.62 385 THR A O 1
ATOM 2983 N N . LEU A 1 386 ? 1.329 4.048 -17.400 1.00 94.75 386 LEU A N 1
ATOM 2984 C CA . LEU A 1 386 ? 1.162 3.416 -16.098 1.00 94.75 386 LEU A CA 1
ATOM 2985 C C . LEU A 1 386 ? 1.697 4.287 -14.952 1.00 94.75 386 LEU A C 1
ATOM 2987 O O . LEU A 1 386 ? 1.011 4.494 -13.954 1.00 94.75 386 LEU A O 1
ATOM 2991 N N . TYR A 1 387 ? 2.918 4.802 -15.100 1.00 96.50 387 TYR A N 1
ATOM 2992 C CA . TYR A 1 387 ? 3.582 5.592 -14.062 1.00 96.50 387 TYR A CA 1
ATOM 2993 C C . TYR A 1 387 ? 3.063 7.024 -14.033 1.00 96.50 387 TYR A C 1
ATOM 2995 O O . TYR A 1 387 ? 2.794 7.552 -12.959 1.00 96.50 387 TYR A O 1
ATOM 3003 N N . ALA A 1 388 ? 2.865 7.629 -15.208 1.00 94.69 388 ALA A N 1
ATOM 3004 C CA . ALA A 1 388 ? 2.351 8.990 -15.314 1.00 94.69 388 ALA A CA 1
ATOM 3005 C C . ALA A 1 388 ? 0.920 9.119 -14.761 1.00 94.69 388 ALA A C 1
ATOM 3007 O O . ALA A 1 388 ? 0.564 10.160 -14.211 1.00 94.69 388 ALA A O 1
ATOM 3008 N N . ALA A 1 389 ? 0.108 8.062 -14.885 1.00 94.88 389 ALA A N 1
ATOM 3009 C CA . ALA A 1 389 ? -1.247 8.022 -14.346 1.00 94.88 389 ALA A CA 1
ATOM 3010 C C . ALA A 1 389 ? -1.287 7.958 -12.814 1.00 94.88 389 ALA A C 1
ATOM 3012 O O . ALA A 1 389 ? -2.307 8.332 -12.240 1.00 94.88 389 ALA A O 1
ATOM 3013 N N . PHE A 1 390 ? -0.220 7.498 -12.152 1.00 96.38 390 PHE A N 1
ATOM 3014 C CA . PHE A 1 390 ? -0.173 7.425 -10.696 1.00 96.38 390 PHE A CA 1
ATOM 3015 C C . PHE A 1 390 ? 0.065 8.815 -10.105 1.00 96.38 390 PHE A C 1
ATOM 3017 O O . PHE A 1 390 ? 1.189 9.309 -10.046 1.00 96.38 390 PHE A O 1
ATOM 3024 N N . GLN A 1 391 ? -1.022 9.451 -9.679 1.00 94.38 391 GLN A N 1
ATOM 3025 C CA . GLN A 1 391 ? -1.021 10.787 -9.089 1.00 94.38 391 GLN A CA 1
ATOM 3026 C C . GLN A 1 391 ? -1.928 10.768 -7.854 1.00 94.38 391 GLN A C 1
ATOM 3028 O O . GLN A 1 391 ? -3.103 11.108 -7.963 1.00 94.38 391 GLN A O 1
ATOM 3033 N N . PRO A 1 392 ? -1.444 10.301 -6.690 1.00 89.12 392 PRO A N 1
ATOM 3034 C CA . PRO A 1 392 ? -2.160 10.489 -5.433 1.00 89.12 392 PRO A CA 1
ATOM 3035 C C . PRO A 1 392 ? -2.283 11.984 -5.117 1.00 89.12 392 PRO A C 1
ATOM 3037 O O . PRO A 1 392 ? -1.268 12.686 -5.049 1.00 89.12 392 PRO A O 1
ATOM 3040 N N . GLY A 1 393 ? -3.511 12.445 -4.879 1.00 71.44 393 GLY A N 1
ATOM 3041 C CA . GLY A 1 393 ? -3.839 13.848 -4.606 1.00 71.44 393 GLY A CA 1
ATOM 3042 C C . GLY A 1 393 ? -4.276 14.605 -5.845 1.00 71.44 393 GLY A C 1
ATOM 3043 O O . GLY A 1 393 ? -3.971 15.820 -5.877 1.00 71.44 393 GLY A O 1
#

Radius of gyration: 41.14 Å; chains: 1; bounding box: 105×43×118 Å

Sequence (393 aa):
MDIAEAHRVLGLYVGAPREQIEARHKELTARLSTDEQSELRRLDTARGVALGEAPPEPKRGPRGWKVLLFMVVTMLLIAGSSFIGIAIIDGKRATAETERLHAEAQAIRASWDSYRKSTGISDTEYGRKGAELFTQAEAAHADGDDDTAARTYQASGAAWLEAFEAEDQRITRAWDTQVLGFWSDRLKERFPFDPVAEQDAAPQDVARLFNPASGAIWAVARDHAALADVEVQSRRLATPLKDFEQVMTQGAPIRDALFGEHSPTVDVRFELRLKAPPMLSVYRLQAGGAEATSSRGDAFVSAHWRQEEGGATLVRGGERAETEVLVDLSASDWGLLRMISKGEYTGEGDGVHSWEFAPERFGSRRGKGAAIQIRPGARNPFDLTLYAAFQPG

Secondary structure (DSSP, 8-state):
--HHHHHHHHTT-TT--HHHHHHHHHHHHHTS-HHHHHHHHHHHHHHHTT---PPP-----TTHHHHHHHHHHHHHHHHHHHHHHHHHHHHHHHHHHHHHHHHHHHHHHHHHHHHHHHH-PPPPHHHHHHHHHHHHHHHHHHTT-HHHHHHHHHHHHHHHHHHHHHHHHHHHHHIIIIIIIHHHHHTTTSBTTSTT-SSBPPHHHHHHHH-TTT-HHHHHHHHHHHHHT-EETTEE-PPPPTTHHHHHHHHHHHHHHH--TT-SS-EEEEEEEEE--SSS-EEEEEETTEEEEGGG-S--EEEEEETT---EEEEEE-TTSPPEEEEE-TT-TTHHHHHHHHSEEEEEETTEEEEEE-GGGGT-SSSPPEEEEEEESSS-TT-HHHHHT----

Foldseek 3Di:
DDVVVVVVVVVVPPPDDPVVVVVVVVVVLVPDDPVVVVVVVVVVVVVVVVPPDDPPDPDDDVCVVVVVVVVVVVVVVVVVVVVVVVVVVVLVVLQVLLVVLLVQLVLLLVLLVQLCVQLVDDQDPLNVQLVVLNVVLVVCVVVVNSVSNNVSSNVSSVSSLVVLLVLLVVLQVLCVCQAVVLCVVQPCQAPLLDVPHPHHRQQVSVLCQQACPRHSLNSSVSSQVSQQPRARPNDRSHDDHACNVVLCVLRVLLNVQQDDPDRSGGKWKKWKEKADPPDDKWKWKDFQNDIYINVVDPDTDIHIHTSVGAWMWIWIDGPPGDIHTQDGGRVHSNRVLNVQSQFCWPDDDPQKTKTWHPCVSSVDPDDGGMMMIMRTDPHHNSPSVSSNSNDRD

pLDDT: mean 85.19, std 15.48, range [39.72, 98.5]